Protein AF-A0A833TGK5-F1 (afdb_monomer_lite)

pLDDT: mean 77.41, std 24.44, range [21.41, 97.75]

Sequence (386 aa):
MFSSRAFDGFLNVEPACSSEAHRVESENLKINSGQSTKKKKKKNKKRKNRNKGNNAGDEATETATTEKDDVAEVTKMLQQLLVSADAQVEANNYRVSILENSLRQKTSAAFSRLRDPDIPIFSKVDDVQLVCKVIGKLQGLVDEYSDARNLRMRHAIFSESLHVIHLMQRFERTNHIAITAPALAKVRETCATTLVLTKFMVSTALMGVSVGKPSQVREILDLLEKRLLAMRFHKAKALNYRALVQIYSLTRHNLGMGHASSSDTLRIFEWYLTDALTDYEALKKLDVLDGQPFYLELTIPACQDTSDFERSIEPLIGVACFGDGVKRVVYGGTKEAVASTRVLVVKLAEVAGVKLSESDSRYCVPTIRIGKFTFSTDGIIQDTAA

Foldseek 3Di:
DDDPPPPPDPPDDDDDDDDDDDDDDDDDDDDDDDDDDDDDDDDDDDDDDDDDDDDDDDDDDDDPDPLCPLLVVLVVLLVLLLVLLPPPDPVSVVVNVVSLVVNLVSLLVLLVLLLDLVRQLVNNLSSLVSLLSLLVVLLVQLVVCLPPPRLSSLVSSLVSLLSSLVSLLVLQPRPDPSNPDPSNVSSNVSSALAPSVLVSLLSSLSSCVVNPNPVSSVVSLLSLLVRLVVCLVVCVPHLCSLVSLCSSQVSCVVVVNHSHVDPVSCQQNVLSNDCLDPDPLLSSLVSVLFQFQWKWKWKFAFDDDCPQLCVVCVPPRSWHWDDDRIIITMHGHPLVVQVVVVVVSVVSCVVVVTDIDPVPIDGGHQWDDRRQWIHHNNTIGGNPPD

Radius of gyration: 28.37 Å; chains: 1; bounding box: 56×63×98 Å

Organism: Phytophthora infestans (NCBI:txid4787)

Structure (mmCIF, N/CA/C/O backbone):
data_AF-A0A833TGK5-F1
#
_entry.id   AF-A0A833TGK5-F1
#
loop_
_atom_site.group_PDB
_atom_site.id
_atom_site.type_symbol
_atom_site.label_atom_id
_atom_site.label_alt_id
_atom_site.label_comp_id
_atom_site.label_asym_id
_atom_site.label_entity_id
_atom_site.label_seq_id
_atom_site.pdbx_PDB_ins_code
_atom_site.Cartn_x
_atom_site.Cartn_y
_atom_site.Cartn_z
_atom_site.occupancy
_atom_site.B_iso_or_equiv
_atom_site.auth_seq_id
_atom_site.auth_comp_id
_atom_site.auth_asym_id
_atom_site.auth_atom_id
_atom_site.pdbx_PDB_model_num
ATOM 1 N N . MET A 1 1 ? 34.056 12.114 2.898 1.00 29.53 1 MET A N 1
ATOM 2 C CA . MET A 1 1 ? 33.667 10.885 3.614 1.00 29.53 1 MET A CA 1
ATOM 3 C C . MET A 1 1 ? 32.287 11.126 4.202 1.00 29.53 1 MET A C 1
ATOM 5 O O . MET A 1 1 ? 32.190 11.819 5.199 1.00 29.53 1 MET A O 1
ATOM 9 N N . PHE A 1 2 ? 31.235 10.642 3.543 1.00 25.25 2 PHE A N 1
ATOM 10 C CA . PHE A 1 2 ? 29.889 10.539 4.112 1.00 25.25 2 PHE A CA 1
ATOM 11 C C . PHE A 1 2 ? 29.510 9.060 4.018 1.00 25.25 2 PHE A C 1
ATOM 13 O O . PHE A 1 2 ? 29.738 8.432 2.988 1.00 25.25 2 PHE A O 1
ATOM 20 N N . SER A 1 3 ? 29.106 8.503 5.155 1.00 24.89 3 SER A N 1
ATOM 21 C CA . SER A 1 3 ? 29.034 7.071 5.443 1.00 24.89 3 SER A CA 1
ATOM 22 C C . SER A 1 3 ? 27.650 6.513 5.106 1.00 24.89 3 SER A C 1
ATOM 24 O O . SER A 1 3 ? 26.649 7.031 5.600 1.00 24.89 3 SER A O 1
ATOM 26 N N . SER A 1 4 ? 27.603 5.442 4.308 1.00 29.20 4 SER A N 1
ATOM 27 C CA . SER A 1 4 ? 26.416 4.642 3.956 1.00 29.20 4 SER A CA 1
ATOM 28 C C . SER A 1 4 ? 25.878 3.819 5.138 1.00 29.20 4 SER A C 1
ATOM 30 O O . SER A 1 4 ? 25.812 2.595 5.078 1.00 29.20 4 SER A O 1
ATOM 32 N N . ARG A 1 5 ? 25.490 4.473 6.237 1.00 27.06 5 ARG A N 1
ATOM 33 C CA . ARG A 1 5 ? 24.902 3.811 7.422 1.00 27.06 5 ARG A CA 1
ATOM 34 C C . ARG A 1 5 ? 23.473 4.247 7.762 1.00 27.06 5 ARG A C 1
ATOM 36 O O . ARG A 1 5 ? 23.012 3.993 8.866 1.00 27.06 5 ARG A O 1
ATOM 43 N N . ALA A 1 6 ? 22.750 4.874 6.836 1.00 31.81 6 ALA A N 1
ATOM 44 C CA . ALA A 1 6 ? 21.429 5.433 7.139 1.00 31.81 6 ALA A CA 1
ATOM 45 C C . ALA A 1 6 ? 20.230 4.482 6.932 1.00 31.81 6 ALA A C 1
ATOM 47 O O . ALA A 1 6 ? 19.116 4.888 7.238 1.00 31.81 6 ALA A O 1
ATOM 48 N N . PHE A 1 7 ? 20.408 3.246 6.447 1.00 36.16 7 PHE A N 1
ATOM 49 C CA . PHE A 1 7 ? 19.259 2.380 6.116 1.00 36.16 7 PHE A CA 1
ATOM 50 C C . PHE A 1 7 ? 18.946 1.238 7.101 1.00 36.16 7 PHE A C 1
ATOM 52 O O . PHE A 1 7 ? 17.863 0.672 6.999 1.00 36.16 7 PHE A O 1
ATOM 59 N N . ASP A 1 8 ? 19.797 0.978 8.102 1.00 28.17 8 ASP A N 1
ATOM 60 C CA . ASP A 1 8 ? 19.602 -0.127 9.069 1.00 28.17 8 ASP A CA 1
ATOM 61 C C . ASP A 1 8 ? 19.305 0.327 10.519 1.00 28.17 8 ASP A C 1
ATOM 63 O O . ASP A 1 8 ? 19.324 -0.486 11.437 1.00 28.17 8 ASP A O 1
ATOM 67 N N . GLY A 1 9 ? 19.025 1.616 10.765 1.00 30.77 9 GLY A N 1
ATOM 68 C CA . GLY A 1 9 ? 19.054 2.182 12.127 1.00 30.77 9 GLY A CA 1
ATOM 69 C C . GLY A 1 9 ? 17.893 3.075 12.576 1.00 30.77 9 GLY A C 1
ATOM 70 O O . GLY A 1 9 ? 18.127 3.913 13.436 1.00 30.77 9 GLY A O 1
ATOM 71 N N . PHE A 1 10 ? 16.672 2.957 12.040 1.00 33.84 10 PHE A N 1
ATOM 72 C CA . PHE A 1 10 ? 15.589 3.913 12.357 1.00 33.84 10 PHE A CA 1
ATOM 73 C C . PHE A 1 10 ? 14.292 3.270 12.868 1.00 33.84 10 PHE A C 1
ATOM 75 O O . PHE A 1 10 ? 13.212 3.519 12.343 1.00 33.84 10 PHE A O 1
ATOM 82 N N . LEU A 1 11 ? 14.405 2.462 13.927 1.00 28.95 11 LEU A N 1
ATOM 83 C CA . LEU A 1 11 ? 13.269 2.031 14.758 1.00 28.95 11 LEU A CA 1
ATOM 84 C C . LEU A 1 11 ? 13.255 2.670 16.161 1.00 28.95 11 LEU A C 1
ATOM 86 O O . LEU A 1 11 ? 12.509 2.213 17.010 1.00 28.95 11 LEU A O 1
ATOM 90 N N . ASN A 1 12 ? 14.037 3.725 16.418 1.00 30.27 12 ASN A N 1
ATOM 91 C CA . ASN A 1 12 ? 14.021 4.431 17.706 1.00 30.27 12 ASN A CA 1
ATOM 92 C C . ASN A 1 12 ? 14.280 5.931 17.520 1.00 30.27 12 ASN A C 1
ATOM 94 O O . ASN A 1 12 ? 15.432 6.313 17.327 1.00 30.27 12 ASN A O 1
ATOM 98 N N . VAL A 1 13 ? 13.241 6.768 17.626 1.00 29.44 13 VAL A N 1
ATOM 99 C CA . VAL A 1 13 ? 13.373 8.188 18.004 1.00 29.44 13 VAL A CA 1
ATOM 100 C C . VAL A 1 13 ? 12.140 8.609 18.819 1.00 29.44 13 VAL A C 1
ATOM 102 O O . VAL A 1 13 ? 11.025 8.619 18.307 1.00 29.44 13 VAL A O 1
ATOM 105 N N . GLU A 1 14 ? 12.374 8.943 20.090 1.00 25.50 14 GLU A N 1
ATOM 106 C CA . GLU A 1 14 ? 11.453 9.613 21.023 1.00 25.50 14 GLU A CA 1
ATOM 107 C C . GLU A 1 14 ? 11.172 11.086 20.631 1.00 25.50 14 GLU A C 1
ATOM 109 O O . GLU A 1 14 ? 11.950 11.685 19.883 1.00 25.50 14 GLU A O 1
ATOM 114 N N . PRO A 1 15 ? 10.073 11.699 21.120 1.00 26.62 15 PRO A N 1
ATOM 115 C CA . PRO A 1 15 ? 9.475 12.885 20.512 1.00 26.62 15 PRO A CA 1
ATOM 116 C C . PRO A 1 15 ? 10.035 14.208 21.055 1.00 26.62 15 PRO A C 1
ATOM 118 O O . PRO A 1 15 ? 10.336 14.341 22.240 1.00 26.62 15 PRO A O 1
ATOM 121 N N . ALA A 1 16 ? 10.071 15.234 20.198 1.00 24.27 16 ALA A N 1
ATOM 122 C CA . ALA A 1 16 ? 10.275 16.624 20.603 1.00 24.27 16 ALA A CA 1
ATOM 123 C C . ALA A 1 16 ? 9.063 17.498 20.228 1.00 24.27 16 ALA A C 1
ATOM 125 O O . ALA A 1 16 ? 8.466 17.356 19.163 1.00 24.27 16 ALA A O 1
ATOM 126 N N . CYS A 1 17 ? 8.724 18.373 21.175 1.00 21.41 17 CYS A N 1
ATOM 127 C CA . CYS A 1 17 ? 7.535 19.212 21.320 1.00 21.41 17 CYS A CA 1
ATOM 128 C C . CYS A 1 17 ? 7.221 20.234 20.207 1.00 21.41 17 CYS A C 1
ATOM 130 O O . CYS A 1 17 ? 8.071 20.669 19.438 1.00 21.41 17 CYS A O 1
ATOM 132 N N . SER A 1 18 ? 5.954 20.656 20.259 1.00 24.05 18 SER A N 1
ATOM 133 C CA . SER A 1 18 ? 5.178 21.623 19.469 1.00 24.05 18 SER A CA 1
ATOM 134 C C . SER A 1 18 ? 5.774 23.013 19.189 1.00 24.05 18 SER A C 1
ATOM 136 O O . SER A 1 18 ? 6.482 23.566 20.027 1.00 24.05 18 SER A O 1
ATOM 138 N N . SER A 1 19 ? 5.268 23.682 18.142 1.00 25.94 19 SER A N 1
ATOM 139 C CA . SER A 1 19 ? 4.478 24.930 18.291 1.00 25.94 19 SER A CA 1
ATOM 140 C C . SER A 1 19 ? 3.806 25.386 16.977 1.00 25.94 19 SER A C 1
ATOM 142 O O . SER A 1 19 ? 4.291 25.123 15.880 1.00 25.94 19 SER A O 1
ATOM 144 N N . GLU A 1 20 ? 2.637 26.007 17.174 1.00 24.89 20 GLU A N 1
ATOM 145 C CA . GLU A 1 20 ? 1.736 26.819 16.326 1.00 24.89 20 GLU A CA 1
ATOM 146 C C . GLU A 1 20 ? 2.438 27.743 15.303 1.00 24.89 20 GLU A C 1
ATOM 148 O O . GLU A 1 20 ? 3.622 28.014 15.427 1.00 24.89 20 GLU A O 1
ATOM 153 N N . ALA A 1 21 ? 1.840 28.418 14.319 1.00 23.98 21 ALA A N 1
ATOM 154 C CA . ALA A 1 21 ? 0.562 28.526 13.608 1.00 23.98 21 ALA A CA 1
ATOM 155 C C . ALA A 1 21 ? 0.832 29.616 12.534 1.00 23.98 21 ALA A C 1
ATOM 157 O O . ALA A 1 21 ? 1.696 30.459 12.747 1.00 23.98 21 ALA A O 1
ATOM 158 N N . HIS A 1 22 ? 0.119 29.647 11.401 1.00 26.02 22 HIS A N 1
ATOM 159 C CA . HIS A 1 22 ? -0.561 30.860 10.907 1.00 26.02 22 HIS A CA 1
ATOM 160 C C . HIS A 1 22 ? -1.216 30.658 9.528 1.00 26.02 22 HIS A C 1
ATOM 162 O O . HIS A 1 22 ? -0.669 30.114 8.575 1.00 26.02 22 HIS A O 1
ATOM 168 N N . ARG A 1 23 ? -2.446 31.157 9.518 1.00 23.78 23 ARG A N 1
ATOM 169 C CA . ARG A 1 23 ? -3.518 31.278 8.530 1.00 23.78 23 ARG A CA 1
ATOM 170 C C . ARG A 1 23 ? -3.266 32.422 7.539 1.00 23.78 23 ARG A C 1
ATOM 172 O O . ARG A 1 23 ? -2.889 33.480 8.019 1.00 23.78 23 ARG A O 1
ATOM 179 N N . VAL A 1 24 ? -3.621 32.262 6.252 1.00 28.16 24 VAL A N 1
ATOM 180 C CA . VAL A 1 24 ? -4.290 33.286 5.402 1.00 28.16 24 VAL A CA 1
ATOM 181 C C . VAL A 1 24 ? -5.077 32.592 4.269 1.00 28.16 24 VAL A C 1
ATOM 183 O O . VAL A 1 24 ? -4.506 31.874 3.453 1.00 28.16 24 VAL A O 1
ATOM 186 N N . GLU A 1 25 ? -6.391 32.834 4.238 1.00 22.81 25 GLU A N 1
ATOM 187 C CA . GLU A 1 25 ? -7.322 32.597 3.122 1.00 22.81 25 GLU A CA 1
ATOM 188 C C . GLU A 1 25 ? -7.139 33.640 2.015 1.00 22.81 25 GLU A C 1
ATOM 190 O O . GLU A 1 25 ? -6.842 34.794 2.316 1.00 22.81 25 GLU A O 1
ATOM 195 N N . SER A 1 26 ? -7.459 33.290 0.765 1.00 26.81 26 SER A N 1
ATOM 196 C CA . SER A 1 26 ? -8.194 34.181 -0.151 1.00 26.81 26 SER A CA 1
ATOM 197 C C . SER A 1 26 ? -8.764 33.395 -1.334 1.00 26.81 26 SER A C 1
ATOM 199 O O . SER A 1 26 ? -8.034 32.827 -2.145 1.00 26.81 26 SER A O 1
ATOM 201 N N . GLU A 1 27 ? -10.090 33.397 -1.414 1.00 22.59 27 GLU A N 1
ATOM 202 C CA . GLU A 1 27 ? -10.918 32.957 -2.533 1.00 22.59 27 GLU A CA 1
ATOM 203 C C . GLU A 1 27 ? -10.716 33.841 -3.781 1.00 22.59 27 GLU A C 1
ATOM 205 O O . GLU A 1 27 ? -10.461 35.042 -3.671 1.00 22.59 27 GLU A O 1
ATOM 210 N N . ASN A 1 28 ? -10.951 33.288 -4.978 1.00 25.58 28 ASN A N 1
ATOM 211 C CA . ASN A 1 28 ? -12.092 33.728 -5.792 1.00 25.58 28 ASN A CA 1
ATOM 212 C C . ASN A 1 28 ? -12.310 32.878 -7.054 1.00 25.58 28 ASN A C 1
ATOM 214 O O . ASN A 1 28 ? -11.409 32.618 -7.851 1.00 25.58 28 ASN A O 1
ATOM 218 N N . LEU A 1 29 ? -13.578 32.512 -7.227 1.00 24.64 29 LEU A N 1
ATOM 219 C CA . LEU A 1 29 ? -14.204 31.909 -8.398 1.00 24.64 29 LEU A CA 1
ATOM 220 C C . LEU A 1 29 ? -14.188 32.848 -9.614 1.00 24.64 29 LEU A C 1
ATOM 222 O O . LEU A 1 29 ? -14.371 34.056 -9.472 1.00 24.64 29 LEU A O 1
ATOM 226 N N . LYS A 1 30 ? -14.169 32.267 -10.821 1.00 25.06 30 LYS A N 1
ATOM 227 C CA . LYS A 1 30 ? -15.053 32.709 -11.915 1.00 25.06 30 LYS A CA 1
ATOM 228 C C . LYS A 1 30 ? -15.246 31.622 -12.973 1.00 25.06 30 LYS A C 1
ATOM 230 O O . LYS A 1 30 ? -14.324 31.199 -13.661 1.00 25.06 30 LYS A O 1
ATOM 235 N N . ILE A 1 31 ? -16.503 31.206 -13.075 1.00 24.84 31 ILE A N 1
ATOM 236 C CA . ILE A 1 31 ? -17.108 30.401 -14.133 1.00 24.84 31 ILE A CA 1
ATOM 237 C C . ILE A 1 31 ? -17.317 31.301 -15.358 1.00 24.84 31 ILE A C 1
ATOM 239 O O . ILE A 1 31 ? -17.765 32.435 -15.201 1.00 24.84 31 ILE A O 1
ATOM 243 N N . ASN A 1 32 ? -17.084 30.786 -16.570 1.00 24.67 32 ASN A N 1
ATOM 244 C CA . ASN A 1 32 ? -17.990 31.084 -17.679 1.00 24.67 32 ASN A CA 1
ATOM 245 C C . ASN A 1 32 ? -17.974 30.014 -18.779 1.00 24.67 32 ASN A C 1
ATOM 247 O O . ASN A 1 32 ? -16.938 29.621 -19.310 1.00 24.67 32 ASN A O 1
ATOM 251 N N . SER A 1 33 ? -19.187 29.573 -19.093 1.00 23.47 33 SER A N 1
ATOM 252 C CA . SER A 1 33 ? -19.625 28.726 -20.197 1.00 23.47 33 SER A CA 1
ATOM 253 C C . SER A 1 33 ? -19.662 29.484 -21.529 1.00 23.47 33 SER A C 1
ATOM 255 O O . SER A 1 33 ? -19.992 30.667 -21.546 1.00 23.47 33 SER A O 1
ATOM 257 N N . GLY A 1 34 ? -19.458 28.795 -22.658 1.00 24.81 34 GLY A N 1
ATOM 258 C CA . GLY A 1 34 ? -19.684 29.375 -23.989 1.00 24.81 34 GLY A CA 1
ATOM 259 C C . GLY A 1 34 ? -19.616 28.362 -25.134 1.00 24.81 34 GLY A C 1
ATOM 260 O O . GLY A 1 34 ? -18.633 27.654 -25.289 1.00 24.81 34 GLY A O 1
ATOM 261 N N . GLN A 1 35 ? -20.691 28.287 -25.915 1.00 25.50 35 GLN A N 1
ATOM 262 C CA . GLN A 1 35 ? -21.053 27.269 -26.906 1.00 25.50 35 GLN A CA 1
ATOM 263 C C . GLN A 1 35 ? -20.260 27.248 -28.235 1.00 25.50 35 GLN A C 1
ATOM 265 O O . GLN A 1 35 ? -19.961 28.278 -28.821 1.00 25.50 35 GLN A O 1
ATOM 270 N N . SER A 1 36 ? -20.166 26.030 -28.792 1.00 23.59 36 SER A N 1
ATOM 271 C CA . SER A 1 36 ? -20.433 25.612 -30.191 1.00 23.59 36 SER A CA 1
ATOM 272 C C . SER A 1 36 ? -19.672 26.226 -31.386 1.00 23.59 36 SER A C 1
ATOM 274 O O . SER A 1 36 ? -19.694 27.425 -31.621 1.00 23.59 36 SER A O 1
ATOM 276 N N . THR A 1 37 ? -19.192 25.369 -32.302 1.00 26.81 37 THR A N 1
ATOM 277 C CA . THR A 1 37 ? -19.801 25.163 -33.643 1.00 26.81 37 THR A CA 1
ATOM 278 C C . THR A 1 37 ? -19.052 24.113 -34.484 1.00 26.81 37 THR A C 1
ATOM 280 O O . THR A 1 37 ? -17.837 23.961 -34.441 1.00 26.81 37 THR A O 1
ATOM 283 N N . LYS A 1 38 ? -19.833 23.361 -35.270 1.00 28.09 38 LYS A N 1
ATOM 284 C CA . LYS A 1 38 ? -19.429 22.354 -36.268 1.00 28.09 38 LYS A CA 1
ATOM 285 C C . LYS A 1 38 ? -18.775 23.000 -37.503 1.00 28.09 38 LYS A C 1
ATOM 287 O O . LYS A 1 38 ? -19.285 24.013 -37.969 1.00 28.09 38 LYS A O 1
ATOM 292 N N . LYS A 1 39 ? -17.875 22.276 -38.192 1.00 27.12 39 LYS A N 1
ATOM 293 C CA . LYS A 1 39 ? -17.960 22.072 -39.662 1.00 27.12 39 LYS A CA 1
ATOM 294 C C . LYS A 1 39 ? -17.059 20.936 -40.178 1.00 27.12 39 LYS A C 1
ATOM 296 O O . LYS A 1 39 ? -15.857 20.904 -39.960 1.00 27.12 39 LYS A O 1
ATOM 301 N N . LYS A 1 40 ? -17.695 20.015 -40.914 1.00 27.92 40 LYS A N 1
ATOM 302 C CA . LYS A 1 40 ? -17.114 18.944 -41.744 1.00 27.92 40 LYS A CA 1
ATOM 303 C C . LYS A 1 40 ? -16.340 19.521 -42.939 1.00 27.92 40 LYS A C 1
ATOM 305 O O . LYS A 1 40 ? -16.832 20.456 -43.566 1.00 27.92 40 LYS A O 1
ATOM 310 N N . LYS A 1 41 ? -15.306 18.811 -43.413 1.00 27.75 41 LYS A N 1
ATOM 311 C CA . LYS A 1 41 ? -15.105 18.585 -44.859 1.00 27.75 41 LYS A CA 1
ATOM 312 C C . LYS A 1 41 ? -14.316 17.298 -45.133 1.00 27.75 41 LYS A C 1
ATOM 314 O O . LYS A 1 41 ? -13.222 17.090 -44.633 1.00 27.75 41 LYS A O 1
ATOM 319 N N . LYS A 1 42 ? -14.938 16.441 -45.943 1.00 29.11 42 LYS A N 1
ATOM 320 C CA . LYS A 1 42 ? -14.462 15.165 -46.494 1.00 29.11 42 LYS A CA 1
ATOM 321 C C . LYS A 1 42 ? -13.874 15.457 -47.883 1.00 29.11 42 LYS A C 1
ATOM 323 O O . LYS A 1 42 ? -14.510 16.194 -48.636 1.00 29.11 42 LYS A O 1
ATOM 328 N N . LYS A 1 43 ? -12.751 14.844 -48.272 1.00 28.39 43 LYS A N 1
ATOM 329 C CA . LYS A 1 43 ? -12.391 14.650 -49.691 1.00 28.39 43 LYS A CA 1
ATOM 330 C C . LYS A 1 43 ? -11.615 13.341 -49.872 1.00 28.39 43 LYS A C 1
ATOM 332 O O . LYS A 1 43 ? -10.481 13.213 -49.439 1.00 28.39 43 LYS A O 1
ATOM 337 N N . ASN A 1 44 ? -12.275 12.390 -50.530 1.00 25.69 44 ASN A N 1
ATOM 338 C CA . ASN A 1 44 ? -11.689 11.198 -51.142 1.00 25.69 44 ASN A CA 1
ATOM 339 C C . ASN A 1 44 ? -11.021 11.577 -52.474 1.00 25.69 44 ASN A C 1
ATOM 341 O O . ASN A 1 44 ? -11.618 12.332 -53.246 1.00 25.69 44 ASN A O 1
ATOM 345 N N . LYS A 1 45 ? -9.900 10.931 -52.828 1.00 30.11 45 LYS A N 1
ATOM 346 C CA . LYS A 1 45 ? -9.600 10.611 -54.235 1.00 30.11 45 LYS A CA 1
ATOM 347 C C . LYS A 1 45 ? -8.860 9.266 -54.377 1.00 30.11 45 LYS A C 1
ATOM 349 O O . LYS A 1 45 ? -7.958 8.942 -53.622 1.00 30.11 45 LYS A O 1
ATOM 354 N N . LYS A 1 46 ? -9.381 8.503 -55.341 1.00 28.48 46 LYS A N 1
ATOM 355 C CA . LYS A 1 46 ? -9.195 7.112 -55.807 1.00 28.48 46 LYS A CA 1
ATOM 356 C C . LYS A 1 46 ? -7.773 6.639 -56.199 1.00 28.48 46 LYS A C 1
ATOM 358 O O . LYS A 1 46 ? -7.081 7.391 -56.865 1.00 28.48 46 LYS A O 1
ATOM 363 N N . ARG A 1 47 ? -7.548 5.319 -55.968 1.00 28.61 47 ARG A N 1
ATOM 364 C CA . ARG A 1 47 ? -7.094 4.184 -56.853 1.00 28.61 47 ARG A CA 1
ATOM 365 C C . ARG A 1 47 ? -5.884 4.410 -57.785 1.00 28.61 47 ARG A C 1
ATOM 367 O O . ARG A 1 47 ? -5.870 5.394 -58.502 1.00 28.61 47 ARG A O 1
ATOM 374 N N . LYS A 1 48 ? -4.913 3.495 -57.947 1.00 27.45 48 LYS A N 1
ATOM 375 C CA . LYS A 1 48 ? -4.866 2.080 -58.449 1.00 27.45 48 LYS A CA 1
ATOM 376 C C . LYS A 1 48 ? -3.372 1.648 -58.258 1.00 27.45 48 LYS A C 1
ATOM 378 O O . LYS A 1 48 ? -2.541 2.537 -58.213 1.00 27.45 48 LYS A O 1
ATOM 383 N N . ASN A 1 49 ? -2.902 0.400 -58.175 1.00 27.58 49 ASN A N 1
ATOM 384 C CA . ASN A 1 49 ? -3.199 -0.775 -58.991 1.00 27.58 49 ASN A CA 1
ATOM 385 C C . ASN A 1 49 ? -2.590 -2.062 -58.374 1.00 27.58 49 ASN A C 1
ATOM 387 O O . ASN A 1 49 ? -1.719 -2.003 -57.516 1.00 27.58 49 ASN A O 1
ATOM 391 N N . ARG A 1 50 ? -3.079 -3.205 -58.866 1.00 27.48 50 ARG A N 1
ATOM 392 C CA . ARG A 1 50 ? -2.744 -4.607 -58.546 1.00 27.48 50 ARG A CA 1
ATOM 393 C C . ARG A 1 50 ? -1.268 -4.988 -58.742 1.00 27.48 50 ARG A C 1
ATOM 395 O O . ARG A 1 50 ? -0.694 -4.591 -59.748 1.00 27.48 50 ARG A O 1
ATOM 402 N N . ASN A 1 51 ? -0.790 -5.960 -57.957 1.00 27.97 51 ASN A N 1
ATOM 403 C CA . ASN A 1 51 ? -0.289 -7.195 -58.568 1.00 27.97 51 ASN A CA 1
ATOM 404 C C . ASN A 1 51 ? -0.499 -8.439 -57.684 1.00 27.97 51 ASN A C 1
ATOM 406 O O . ASN A 1 51 ? -0.501 -8.357 -56.461 1.00 27.97 51 ASN A O 1
ATOM 410 N N . LYS A 1 52 ? -0.775 -9.557 -58.358 1.00 29.11 52 LYS A N 1
ATOM 411 C CA . LYS A 1 52 ? -1.242 -10.860 -57.867 1.00 29.11 52 LYS A CA 1
ATOM 412 C C . LYS A 1 52 ? -0.141 -11.885 -58.158 1.00 29.11 52 LYS A C 1
ATOM 414 O O . LYS A 1 52 ? 0.377 -11.875 -59.269 1.00 29.11 52 LYS A O 1
ATOM 419 N N . GLY A 1 53 ? 0.154 -12.782 -57.223 1.00 24.00 53 GLY A N 1
ATOM 420 C CA . GLY A 1 53 ? 1.018 -13.942 -57.452 1.00 24.00 53 GLY A CA 1
ATOM 421 C C . GLY A 1 53 ? 0.800 -14.988 -56.363 1.00 24.00 53 GLY A C 1
ATOM 422 O O . GLY A 1 53 ? 1.215 -14.782 -55.231 1.00 24.00 53 GLY A O 1
ATOM 423 N N . ASN A 1 54 ? 0.089 -16.062 -56.710 1.00 26.89 54 ASN A N 1
ATOM 424 C CA . ASN A 1 54 ? -0.021 -17.286 -55.917 1.00 26.89 54 ASN A CA 1
ATOM 425 C C . ASN A 1 54 ? 1.285 -18.084 -56.034 1.00 26.89 54 ASN A C 1
ATOM 427 O O . ASN A 1 54 ? 1.852 -18.124 -57.122 1.00 26.89 54 ASN A O 1
ATOM 431 N N . ASN A 1 55 ? 1.662 -18.805 -54.978 1.00 25.47 55 ASN A N 1
ATOM 432 C CA . ASN A 1 55 ? 1.941 -20.239 -55.066 1.00 25.47 55 ASN A CA 1
ATOM 433 C C . ASN A 1 55 ? 1.852 -20.876 -53.674 1.00 25.47 55 ASN A C 1
ATOM 435 O O . ASN A 1 55 ? 2.322 -20.316 -52.688 1.00 25.47 55 ASN A O 1
ATOM 439 N N . ALA A 1 56 ? 1.185 -22.025 -53.633 1.00 28.52 56 ALA A N 1
ATOM 440 C CA . ALA A 1 56 ? 1.170 -22.973 -52.531 1.00 28.52 56 ALA A CA 1
ATOM 441 C C . ALA A 1 56 ? 2.285 -24.009 -52.751 1.00 28.52 56 ALA A C 1
ATOM 443 O O . ALA A 1 56 ? 2.622 -24.275 -53.905 1.00 28.52 56 ALA A O 1
ATOM 444 N N . GLY A 1 57 ? 2.781 -24.624 -51.673 1.00 21.78 57 GLY A N 1
ATOM 445 C CA . GLY A 1 57 ? 3.540 -25.877 -51.750 1.00 21.78 57 GLY A CA 1
ATOM 446 C C . GLY A 1 57 ? 4.755 -25.965 -50.827 1.00 21.78 57 GLY A C 1
ATOM 447 O O . GLY A 1 57 ? 5.851 -25.643 -51.255 1.00 21.78 57 GLY A O 1
ATOM 448 N N . ASP A 1 58 ? 4.485 -26.453 -49.616 1.00 24.12 58 ASP A N 1
ATOM 449 C CA . ASP A 1 58 ? 5.213 -27.499 -48.880 1.00 24.12 58 ASP A CA 1
ATOM 450 C C . ASP A 1 58 ? 6.623 -27.323 -48.273 1.00 24.12 58 ASP A C 1
ATOM 452 O O . ASP A 1 58 ? 7.489 -26.611 -48.764 1.00 24.12 58 ASP A O 1
ATOM 456 N N . GLU A 1 59 ? 6.778 -28.103 -47.195 1.00 25.50 59 GLU A N 1
ATOM 457 C CA . GLU A 1 59 ? 7.978 -28.532 -46.461 1.00 25.50 59 GLU A CA 1
ATOM 458 C C . GLU A 1 59 ? 8.595 -27.621 -45.379 1.00 25.50 59 GLU A C 1
ATOM 460 O O . GLU A 1 59 ? 9.432 -26.749 -45.593 1.00 25.50 59 GLU A O 1
ATOM 465 N N . ALA A 1 60 ? 8.153 -27.929 -44.152 1.00 32.22 60 ALA A N 1
ATOM 466 C CA . ALA A 1 60 ? 8.927 -28.125 -42.926 1.00 32.22 60 ALA A CA 1
ATOM 467 C C . ALA A 1 60 ? 10.332 -27.505 -42.834 1.00 32.22 60 ALA A C 1
ATOM 469 O O . ALA A 1 60 ? 11.290 -27.984 -43.437 1.00 32.22 60 ALA A O 1
ATOM 470 N N . THR A 1 61 ? 10.511 -26.600 -41.870 1.00 25.14 61 THR A N 1
ATOM 471 C CA . THR A 1 61 ? 11.685 -26.677 -40.990 1.00 25.14 61 THR A CA 1
ATOM 472 C C . THR A 1 61 ? 11.390 -26.035 -39.639 1.00 25.14 61 THR A C 1
ATOM 474 O O . THR A 1 61 ? 10.833 -24.942 -39.541 1.00 25.14 61 THR A O 1
ATOM 477 N N . GLU A 1 62 ? 11.745 -26.775 -38.597 1.00 37.28 62 GLU A N 1
ATOM 478 C CA . GLU A 1 62 ? 11.795 -26.371 -37.199 1.00 37.28 62 GLU A CA 1
ATOM 479 C C . GLU A 1 62 ? 12.426 -24.984 -37.017 1.00 37.28 62 GLU A C 1
ATOM 481 O O . GLU A 1 62 ? 13.490 -24.701 -37.556 1.00 37.28 62 GLU A O 1
ATOM 486 N N . THR A 1 63 ? 11.822 -24.145 -36.176 1.00 27.36 63 THR A N 1
ATOM 487 C CA . THR A 1 63 ? 12.555 -23.123 -35.412 1.00 27.36 63 THR A CA 1
ATOM 488 C C . THR A 1 63 ? 11.915 -22.979 -34.037 1.00 27.36 63 THR A C 1
ATOM 490 O O . THR A 1 63 ? 11.271 -21.992 -33.695 1.00 27.36 63 THR A O 1
ATOM 493 N N . ALA A 1 64 ? 12.107 -24.011 -33.220 1.00 40.53 64 ALA A N 1
ATOM 494 C CA . ALA A 1 64 ? 12.162 -23.836 -31.781 1.00 40.53 64 ALA A CA 1
ATOM 495 C C . ALA A 1 64 ? 13.575 -23.336 -31.450 1.00 40.53 64 ALA A C 1
ATOM 497 O O . ALA A 1 64 ? 14.486 -24.149 -31.436 1.00 40.53 64 ALA A O 1
ATOM 498 N N . THR A 1 65 ? 13.754 -22.017 -31.279 1.00 37.34 65 THR A N 1
ATOM 499 C CA . THR A 1 65 ? 14.801 -21.363 -30.453 1.00 37.34 65 THR A CA 1
ATOM 500 C C . THR A 1 65 ? 14.790 -19.837 -30.661 1.00 37.34 65 THR A C 1
ATOM 502 O O . THR A 1 65 ? 15.662 -19.282 -31.321 1.00 37.34 65 THR A O 1
ATOM 505 N N . THR A 1 66 ? 13.826 -19.129 -30.075 1.00 45.50 66 THR A N 1
ATOM 506 C CA . THR A 1 66 ? 13.913 -17.666 -29.815 1.00 45.50 66 THR A CA 1
ATOM 507 C C . THR A 1 66 ? 13.845 -17.342 -28.314 1.00 45.50 66 THR A C 1
ATOM 509 O O . THR A 1 66 ? 14.127 -16.226 -27.886 1.00 45.50 66 THR A O 1
ATOM 512 N N . GLU A 1 67 ? 13.576 -18.357 -27.489 1.00 44.97 67 GLU A N 1
ATOM 513 C CA . GLU A 1 67 ? 13.200 -18.288 -26.067 1.00 44.97 67 GLU A CA 1
ATOM 514 C C . GLU A 1 67 ? 14.267 -17.681 -25.137 1.00 44.97 67 GLU A C 1
ATOM 516 O O . GLU A 1 67 ? 13.950 -17.018 -24.150 1.00 44.97 67 GLU A O 1
ATOM 521 N N . LYS A 1 68 ? 15.557 -17.888 -25.431 1.00 48.22 68 LYS A N 1
ATOM 522 C CA . LYS A 1 68 ? 16.667 -17.307 -24.651 1.00 48.22 68 LYS A CA 1
ATOM 523 C C . LYS A 1 68 ? 17.124 -15.953 -25.176 1.00 48.22 68 LYS A C 1
ATOM 525 O O . LYS A 1 68 ? 17.768 -15.221 -24.423 1.00 48.22 68 LYS A O 1
ATOM 530 N N . ASP A 1 69 ? 16.820 -15.639 -26.431 1.00 65.62 69 ASP A N 1
ATOM 531 C CA . ASP A 1 69 ? 17.505 -14.566 -27.141 1.00 65.62 69 ASP A CA 1
ATOM 532 C C . ASP A 1 69 ? 16.937 -13.205 -26.744 1.00 65.62 69 ASP A C 1
ATOM 534 O O . ASP A 1 69 ? 17.677 -12.382 -26.224 1.00 65.62 69 ASP A O 1
ATOM 538 N N . ASP A 1 70 ? 15.615 -13.007 -26.778 1.00 67.62 70 ASP A N 1
ATOM 539 C CA . ASP A 1 70 ? 15.009 -11.704 -26.453 1.00 67.62 70 ASP A CA 1
ATOM 540 C C . ASP A 1 70 ? 15.262 -11.251 -25.006 1.00 67.62 70 ASP A C 1
ATOM 542 O O . ASP A 1 70 ? 15.537 -10.081 -24.721 1.00 67.62 70 ASP A O 1
ATOM 546 N N . VAL A 1 71 ? 15.201 -12.190 -24.061 1.00 70.56 71 VAL A N 1
ATOM 547 C CA . VAL A 1 71 ? 15.398 -11.917 -22.633 1.00 70.56 71 VAL A CA 1
ATOM 548 C C . VAL A 1 71 ? 16.879 -11.669 -22.312 1.00 70.56 71 VAL A C 1
ATOM 550 O O . VAL A 1 71 ? 17.207 -10.823 -21.465 1.00 70.56 71 VAL A O 1
ATOM 553 N N . ALA A 1 72 ? 17.795 -12.408 -22.946 1.00 77.94 72 ALA A N 1
ATOM 554 C CA . ALA A 1 72 ? 19.231 -12.161 -22.833 1.00 77.94 72 ALA A CA 1
ATOM 555 C C . ALA A 1 72 ? 19.619 -10.854 -23.531 1.00 77.94 72 ALA A C 1
ATOM 557 O O . ALA A 1 72 ? 20.391 -10.076 -22.974 1.00 77.94 72 ALA A O 1
ATOM 558 N N . GLU A 1 73 ? 19.027 -10.573 -24.685 1.00 81.62 73 GLU A N 1
ATOM 559 C CA . GLU A 1 73 ? 19.241 -9.376 -25.483 1.00 81.62 73 GLU A CA 1
ATOM 560 C C . GLU A 1 73 ? 18.804 -8.125 -24.728 1.00 81.62 73 GLU A C 1
ATOM 562 O O . GLU A 1 73 ? 19.596 -7.201 -24.606 1.00 81.62 73 GLU A O 1
ATOM 567 N N . VAL A 1 74 ? 17.616 -8.100 -24.116 1.00 76.62 74 VAL A N 1
ATOM 568 C CA . VAL A 1 74 ? 17.168 -6.951 -23.309 1.00 76.62 74 VAL A CA 1
ATOM 569 C C . VAL A 1 74 ? 18.046 -6.740 -22.069 1.00 76.62 74 VAL A C 1
ATOM 571 O O . VAL A 1 74 ? 18.370 -5.608 -21.708 1.00 76.62 74 VAL A O 1
ATOM 574 N N . THR A 1 75 ? 18.514 -7.826 -21.446 1.00 75.38 75 THR A N 1
ATOM 575 C CA . THR A 1 75 ? 19.486 -7.731 -20.341 1.00 75.38 75 THR A CA 1
ATOM 576 C C . THR A 1 75 ? 20.816 -7.148 -20.831 1.00 75.38 75 THR A C 1
ATOM 578 O O . THR A 1 75 ? 21.406 -6.293 -20.172 1.00 75.38 75 THR A O 1
ATOM 581 N N . LYS A 1 76 ? 21.275 -7.584 -22.006 1.00 83.56 76 LYS A N 1
ATOM 582 C CA . LYS A 1 76 ? 22.490 -7.097 -22.656 1.00 83.56 76 LYS A CA 1
ATOM 583 C C . LYS A 1 76 ? 22.341 -5.640 -23.095 1.00 83.56 76 LYS A C 1
ATOM 585 O O . LYS A 1 76 ? 23.287 -4.885 -22.930 1.00 83.56 76 LYS A O 1
ATOM 590 N N . MET A 1 77 ? 21.167 -5.222 -23.571 1.00 82.44 77 MET A N 1
ATOM 591 C CA . MET A 1 77 ? 20.855 -3.830 -23.909 1.00 82.44 77 MET A CA 1
ATOM 592 C C . MET A 1 77 ? 20.947 -2.933 -22.679 1.00 82.44 77 MET A C 1
ATOM 594 O O . MET A 1 77 ? 21.595 -1.895 -22.750 1.00 82.44 77 MET A O 1
ATOM 598 N N . LEU A 1 78 ? 20.375 -3.352 -21.542 1.00 80.75 78 LEU A N 1
ATOM 599 C CA . LEU A 1 78 ? 20.512 -2.634 -20.270 1.00 80.75 78 LEU A CA 1
ATOM 600 C C . LEU A 1 78 ? 21.987 -2.497 -19.864 1.00 80.75 78 LEU A C 1
ATOM 602 O O . LEU A 1 78 ? 22.439 -1.398 -19.562 1.00 80.75 78 LEU A O 1
ATOM 606 N N . GLN A 1 79 ? 22.768 -3.579 -19.925 1.00 82.62 79 GLN A N 1
ATOM 607 C CA . GLN A 1 79 ? 24.205 -3.533 -19.622 1.00 82.62 79 GLN A CA 1
ATOM 608 C C . GLN A 1 79 ? 24.984 -2.632 -20.590 1.00 82.62 79 GLN A C 1
ATOM 610 O O . GLN A 1 79 ? 25.808 -1.828 -20.163 1.00 82.62 79 GLN A O 1
ATOM 615 N N . GLN A 1 80 ? 24.715 -2.727 -21.892 1.00 81.69 80 GLN A N 1
ATOM 616 C CA . GLN A 1 80 ? 25.354 -1.898 -22.915 1.00 81.69 80 GLN A CA 1
ATOM 617 C C . GLN A 1 80 ? 24.997 -0.421 -22.764 1.00 81.69 80 GLN A C 1
ATOM 619 O O . GLN A 1 80 ? 25.847 0.434 -23.009 1.00 81.69 80 GLN A O 1
ATOM 624 N N . LEU A 1 81 ? 23.769 -0.120 -22.346 1.00 80.50 81 LEU A N 1
ATOM 625 C CA . LEU A 1 81 ? 23.320 1.231 -22.044 1.00 80.50 81 LEU A CA 1
ATOM 626 C C . LEU A 1 81 ? 24.095 1.799 -20.852 1.00 80.50 81 LEU A C 1
ATOM 628 O O . LEU A 1 81 ? 24.576 2.924 -20.948 1.00 80.50 81 LEU A O 1
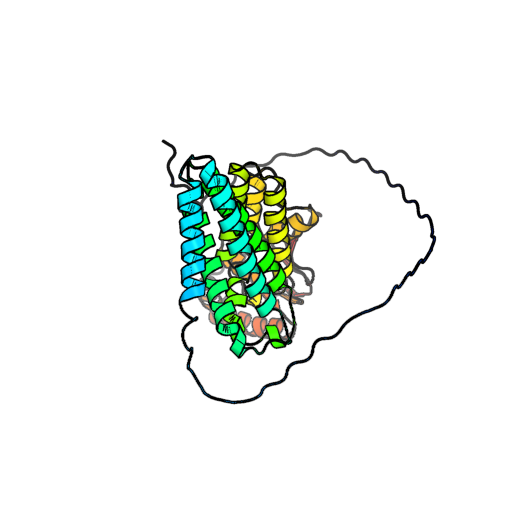ATOM 632 N N . LEU A 1 82 ? 24.319 1.014 -19.793 1.00 80.25 82 LEU A N 1
ATOM 633 C CA . LEU A 1 82 ? 25.142 1.430 -18.649 1.00 80.25 82 LEU A CA 1
ATOM 634 C C . LEU A 1 82 ? 26.603 1.667 -19.051 1.00 80.25 82 LEU A C 1
ATOM 636 O O . LEU A 1 82 ? 27.147 2.728 -18.764 1.00 80.25 82 LEU A O 1
ATOM 640 N N . VAL A 1 83 ? 27.213 0.733 -19.788 1.00 82.56 83 VAL A N 1
ATOM 641 C CA . VAL A 1 83 ? 28.599 0.866 -20.280 1.00 82.56 83 VAL A CA 1
ATOM 642 C C . VAL A 1 83 ? 28.749 2.088 -21.193 1.00 82.56 83 VAL A C 1
ATOM 644 O O . VAL A 1 83 ? 29.721 2.836 -21.096 1.00 82.56 83 VAL A O 1
ATOM 647 N N . SER A 1 84 ? 27.772 2.328 -22.070 1.00 78.00 84 SER A N 1
ATOM 648 C CA . SER A 1 84 ? 27.790 3.477 -22.983 1.00 78.00 84 SER A CA 1
ATOM 649 C C . SER A 1 84 ? 27.537 4.799 -22.256 1.00 78.00 84 SER A C 1
ATOM 651 O O . SER A 1 84 ? 28.114 5.815 -22.636 1.00 78.00 84 SER A O 1
ATOM 653 N N . ALA A 1 85 ? 26.705 4.795 -21.211 1.00 75.06 85 ALA A N 1
ATOM 654 C CA . ALA A 1 85 ? 26.473 5.955 -20.356 1.00 75.06 85 ALA A CA 1
ATOM 655 C C . ALA A 1 85 ? 27.697 6.287 -19.486 1.00 75.06 85 ALA A C 1
ATOM 657 O O . ALA A 1 85 ? 27.908 7.457 -19.156 1.00 75.06 85 ALA A O 1
ATOM 658 N N . ASP A 1 86 ? 28.513 5.284 -19.148 1.00 75.12 86 ASP A N 1
ATOM 659 C CA . ASP A 1 86 ? 29.746 5.470 -18.386 1.00 75.12 86 ASP A CA 1
ATOM 660 C C . ASP A 1 86 ? 30.879 6.078 -19.223 1.00 75.12 86 ASP A C 1
ATOM 662 O O . ASP A 1 86 ? 31.587 6.987 -18.786 1.00 75.12 86 ASP A O 1
ATOM 666 N N . ALA A 1 87 ? 30.988 5.666 -20.485 1.00 71.69 87 ALA A N 1
ATOM 667 C CA . ALA A 1 87 ? 31.989 6.191 -21.400 1.00 71.69 87 ALA A CA 1
ATOM 668 C C . ALA A 1 87 ? 31.641 7.627 -21.862 1.00 71.69 87 ALA A C 1
ATOM 670 O O . ALA A 1 87 ? 30.742 7.842 -22.677 1.00 71.69 87 ALA A O 1
ATOM 671 N N . GLN A 1 88 ? 32.395 8.625 -21.381 1.00 61.62 88 GLN A N 1
ATOM 672 C CA . GLN A 1 88 ? 32.169 10.078 -21.543 1.00 61.62 88 GLN A CA 1
ATOM 673 C C . GLN A 1 88 ? 32.284 10.650 -22.983 1.00 61.62 88 GLN A C 1
ATOM 675 O O . GLN A 1 88 ? 32.438 11.856 -23.162 1.00 61.62 88 GLN A O 1
ATOM 680 N N . VAL A 1 89 ? 32.162 9.834 -24.032 1.00 70.31 89 VAL A N 1
ATOM 681 C CA . VAL A 1 89 ? 32.348 10.237 -25.439 1.00 70.31 89 VAL A CA 1
ATOM 682 C C . VAL A 1 89 ? 31.015 10.631 -26.088 1.00 70.31 89 VAL A C 1
ATOM 684 O O . VAL A 1 89 ? 30.005 9.960 -25.905 1.00 70.31 89 VAL A O 1
ATOM 687 N N . GLU A 1 90 ? 30.990 11.703 -26.882 1.00 61.50 90 GLU A N 1
ATOM 688 C CA . GLU A 1 90 ? 29.776 12.228 -27.536 1.00 61.50 90 GLU A CA 1
ATOM 689 C C . GLU A 1 90 ? 29.129 11.232 -28.521 1.00 61.50 90 GLU A C 1
ATOM 691 O O . GLU A 1 90 ? 27.906 11.105 -28.565 1.00 61.50 90 GLU A O 1
ATOM 696 N N . ALA A 1 91 ? 29.938 10.420 -29.214 1.00 62.47 91 ALA A N 1
ATOM 697 C CA . ALA A 1 91 ? 29.471 9.312 -30.056 1.00 62.47 91 ALA A CA 1
ATOM 698 C C . ALA A 1 91 ? 28.637 8.266 -29.286 1.00 62.47 91 ALA A C 1
ATOM 700 O O . ALA A 1 91 ? 27.804 7.569 -29.875 1.00 62.47 91 ALA A O 1
ATOM 701 N N . ASN A 1 92 ? 28.815 8.172 -27.964 1.00 70.56 92 ASN A N 1
ATOM 702 C CA . ASN A 1 92 ? 28.027 7.271 -27.133 1.00 70.56 92 ASN A CA 1
ATOM 703 C C . ASN A 1 92 ? 26.625 7.811 -26.853 1.00 70.56 92 ASN A C 1
ATOM 705 O O . ASN A 1 92 ? 25.734 7.004 -26.626 1.00 70.56 92 ASN A O 1
ATOM 709 N N . ASN A 1 93 ? 26.371 9.121 -26.960 1.00 69.38 93 ASN A N 1
ATOM 710 C CA . ASN A 1 93 ? 25.027 9.676 -26.751 1.00 69.38 93 ASN A CA 1
ATOM 711 C C . ASN A 1 93 ? 24.031 9.143 -27.797 1.00 69.38 93 ASN A C 1
ATOM 713 O O . ASN A 1 93 ? 22.908 8.771 -27.461 1.00 69.38 93 ASN A O 1
ATOM 717 N N . TYR A 1 94 ? 24.460 9.039 -29.060 1.00 74.56 94 TYR A N 1
ATOM 718 C CA . TYR A 1 94 ? 23.647 8.454 -30.132 1.00 74.56 94 TYR A CA 1
ATOM 719 C C . TYR A 1 94 ? 23.385 6.959 -29.899 1.00 74.56 94 TYR A C 1
ATOM 721 O O . TYR A 1 94 ? 22.256 6.490 -30.044 1.00 74.56 94 TYR A O 1
ATOM 729 N N . ARG A 1 95 ? 24.411 6.211 -29.469 1.00 75.25 95 ARG A N 1
ATOM 730 C CA . ARG A 1 95 ? 24.284 4.783 -29.134 1.00 75.25 95 ARG A CA 1
ATOM 731 C C . ARG A 1 95 ? 23.350 4.549 -27.947 1.00 75.25 95 ARG A C 1
ATOM 733 O O . ARG A 1 95 ? 22.505 3.663 -28.025 1.00 75.25 95 ARG A O 1
ATOM 740 N N . VAL A 1 96 ? 23.466 5.360 -26.894 1.00 75.25 96 VAL A N 1
ATOM 741 C CA . VAL A 1 96 ? 22.573 5.332 -25.727 1.00 75.25 96 VAL A CA 1
ATOM 742 C C . VAL A 1 96 ? 21.127 5.556 -26.166 1.00 75.25 96 VAL A C 1
ATOM 744 O O . VAL A 1 96 ? 20.278 4.742 -25.832 1.00 75.25 96 VAL A O 1
ATOM 747 N N . SER A 1 97 ? 20.847 6.565 -26.999 1.00 79.56 97 SER A N 1
ATOM 748 C CA . SER A 1 97 ? 19.478 6.827 -27.467 1.00 79.56 97 SER A CA 1
ATOM 749 C C . SER A 1 97 ? 18.892 5.688 -28.316 1.00 79.56 97 SER A C 1
ATOM 751 O O . SER A 1 97 ? 17.716 5.354 -28.170 1.00 79.56 97 SER A O 1
ATOM 753 N N . ILE A 1 98 ? 19.690 5.045 -29.178 1.00 80.69 98 ILE A N 1
ATOM 754 C CA . ILE A 1 98 ? 19.240 3.863 -29.935 1.00 80.69 98 ILE A CA 1
ATOM 755 C C . ILE A 1 98 ? 18.902 2.705 -28.991 1.00 80.69 98 ILE A C 1
ATOM 757 O O . ILE A 1 98 ? 17.856 2.073 -29.150 1.00 80.69 98 ILE A O 1
ATOM 761 N N . LEU A 1 99 ? 19.775 2.431 -28.017 1.00 81.50 99 LEU A N 1
ATOM 762 C CA . LEU A 1 99 ? 19.572 1.360 -27.042 1.00 81.50 99 LEU A CA 1
ATOM 763 C C . LEU A 1 99 ? 18.338 1.623 -26.170 1.00 81.50 99 LEU A C 1
ATOM 765 O O . LEU A 1 99 ? 17.521 0.719 -26.012 1.00 81.50 99 LEU A O 1
ATOM 769 N N . GLU A 1 100 ? 18.156 2.854 -25.684 1.00 81.81 100 GLU A N 1
ATOM 770 C CA . GLU A 1 100 ? 16.957 3.286 -24.952 1.00 81.81 100 GLU A CA 1
ATOM 771 C C . GLU A 1 100 ? 15.690 3.065 -25.788 1.00 81.81 100 GLU A C 1
ATOM 773 O O . GLU A 1 100 ? 14.744 2.425 -25.337 1.00 81.81 100 GLU A O 1
ATOM 778 N N . ASN A 1 101 ? 15.668 3.530 -27.040 1.00 85.88 101 ASN A N 1
ATOM 779 C CA . ASN A 1 101 ? 14.496 3.389 -27.904 1.00 85.88 101 ASN A CA 1
ATOM 780 C C . ASN A 1 101 ? 14.153 1.920 -28.191 1.00 85.88 101 ASN A C 1
ATOM 782 O O . ASN A 1 101 ? 12.981 1.545 -28.126 1.00 85.88 101 ASN A O 1
ATOM 786 N N . SER A 1 102 ? 15.161 1.084 -28.458 1.00 86.44 102 SER A N 1
ATOM 787 C CA . SER A 1 102 ? 14.972 -0.352 -28.691 1.00 86.44 102 SER A CA 1
ATOM 788 C C . SER A 1 102 ? 14.432 -1.060 -27.443 1.00 86.44 102 SER A C 1
ATOM 790 O O . SER A 1 102 ? 13.421 -1.768 -27.506 1.00 86.44 102 SER A O 1
ATOM 792 N N . LEU A 1 103 ? 15.033 -0.789 -26.279 1.00 88.00 103 LEU A N 1
ATOM 793 C CA . LEU A 1 103 ? 14.598 -1.329 -24.992 1.00 88.00 103 LEU A CA 1
ATOM 794 C C . LEU A 1 103 ? 13.152 -0.930 -24.673 1.00 88.00 103 LEU A C 1
ATOM 796 O O . LEU A 1 103 ? 12.328 -1.782 -24.314 1.00 88.00 103 LEU A O 1
ATOM 800 N N . ARG A 1 104 ? 12.815 0.353 -24.848 1.00 91.81 104 ARG A N 1
ATOM 801 C CA . ARG A 1 104 ? 11.457 0.868 -24.641 1.00 91.81 104 ARG A CA 1
ATOM 802 C C . ARG A 1 104 ? 10.464 0.230 -25.586 1.00 91.81 104 ARG A C 1
ATOM 804 O O . ARG A 1 104 ? 9.362 -0.100 -25.147 1.00 91.81 104 ARG A O 1
ATOM 811 N N . GLN A 1 105 ? 10.824 0.048 -26.853 1.00 92.25 105 GLN A N 1
ATOM 812 C CA . GLN A 1 105 ? 9.956 -0.578 -27.842 1.00 92.25 105 GLN A CA 1
ATOM 813 C C . GLN A 1 105 ? 9.660 -2.032 -27.470 1.00 92.25 105 GLN A C 1
ATOM 815 O O . GLN A 1 105 ? 8.485 -2.388 -27.368 1.00 92.25 105 GLN A O 1
ATOM 820 N N . LYS A 1 106 ? 10.692 -2.843 -27.188 1.00 91.44 106 LYS A N 1
ATOM 821 C CA . LYS A 1 106 ? 10.526 -4.249 -26.782 1.00 91.44 106 LYS A CA 1
ATOM 822 C C . LYS A 1 106 ? 9.684 -4.374 -25.513 1.00 91.44 106 LYS A C 1
ATOM 824 O O . LYS A 1 106 ? 8.694 -5.102 -25.489 1.00 91.44 106 LYS A O 1
ATOM 829 N N . THR A 1 107 ? 10.007 -3.588 -24.486 1.00 92.44 107 THR A N 1
ATOM 830 C CA . THR A 1 107 ? 9.286 -3.619 -23.204 1.00 92.44 107 THR A CA 1
ATOM 831 C C . THR A 1 107 ? 7.829 -3.172 -23.365 1.00 92.44 107 THR A C 1
ATOM 833 O O . THR A 1 107 ? 6.914 -3.808 -22.842 1.00 92.44 107 THR A O 1
ATOM 836 N N . SER A 1 108 ? 7.575 -2.109 -24.135 1.00 94.81 108 SER A N 1
ATOM 837 C CA . SER A 1 108 ? 6.210 -1.621 -24.388 1.00 94.81 108 SER A CA 1
ATOM 838 C C . SER A 1 108 ? 5.383 -2.608 -25.208 1.00 94.81 108 SER A C 1
ATOM 840 O O . SER A 1 108 ? 4.183 -2.745 -24.957 1.00 94.81 108 SER A O 1
ATOM 842 N N . ALA A 1 109 ? 6.001 -3.292 -26.175 1.00 94.25 109 ALA A N 1
ATOM 843 C CA . ALA A 1 109 ? 5.353 -4.324 -26.975 1.00 94.25 109 ALA A CA 1
ATOM 844 C C . ALA A 1 109 ? 4.93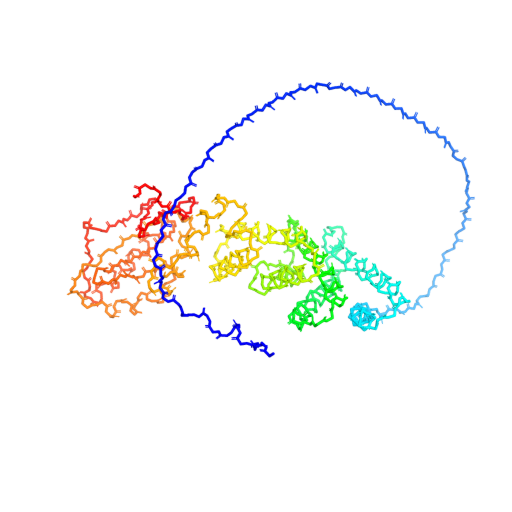5 -5.508 -26.097 1.00 94.25 109 ALA A C 1
ATOM 846 O O . ALA A 1 109 ? 3.766 -5.890 -26.135 1.00 94.25 109 ALA A O 1
ATOM 847 N N . ALA A 1 110 ? 5.831 -5.993 -25.233 1.00 94.06 110 ALA A N 1
ATOM 848 C CA . ALA A 1 110 ? 5.532 -7.070 -24.293 1.00 94.06 110 ALA A CA 1
ATOM 849 C C . ALA A 1 110 ? 4.367 -6.701 -23.364 1.00 94.06 110 ALA A C 1
ATOM 851 O O . ALA A 1 110 ? 3.352 -7.392 -23.323 1.00 94.06 110 ALA A O 1
ATOM 852 N N . PHE A 1 111 ? 4.421 -5.536 -22.706 1.00 93.62 111 PHE A N 1
ATOM 853 C CA . PHE A 1 111 ? 3.305 -5.060 -21.880 1.00 93.62 111 PHE A CA 1
ATOM 854 C C . PHE A 1 111 ? 1.998 -4.888 -22.664 1.00 93.62 111 PHE A C 1
ATOM 856 O O . PHE A 1 111 ? 0.920 -5.101 -22.109 1.00 93.62 111 PHE A O 1
ATOM 863 N N . SER A 1 112 ? 2.061 -4.482 -23.932 1.00 92.88 112 SER A N 1
ATOM 864 C CA . SER A 1 112 ? 0.865 -4.335 -24.767 1.00 92.88 112 SER A CA 1
ATOM 865 C C . SER A 1 112 ? 0.253 -5.693 -25.095 1.00 92.88 112 SER A C 1
ATOM 867 O O . SER A 1 112 ? -0.950 -5.852 -24.908 1.00 92.88 112 SER A O 1
ATOM 869 N N . ARG A 1 113 ? 1.078 -6.680 -25.465 1.00 92.62 113 ARG A N 1
ATOM 870 C CA . ARG A 1 113 ? 0.650 -8.065 -25.702 1.00 92.62 113 ARG A CA 1
ATOM 871 C C . ARG A 1 113 ? 0.060 -8.704 -24.450 1.00 92.62 113 ARG A C 1
ATOM 873 O O . ARG A 1 113 ? -0.997 -9.324 -24.518 1.00 92.62 113 ARG A O 1
ATOM 880 N N . LEU A 1 114 ? 0.671 -8.488 -23.281 1.00 91.81 114 LEU A N 1
ATOM 881 C CA . LEU A 1 114 ? 0.142 -8.991 -22.009 1.00 91.81 114 LEU A CA 1
ATOM 882 C C . LEU A 1 114 ? -1.292 -8.509 -21.745 1.00 91.81 114 LEU A C 1
ATOM 884 O O . LEU A 1 114 ? -2.129 -9.287 -21.279 1.00 91.81 114 LEU A O 1
ATOM 888 N N . ARG A 1 115 ? -1.586 -7.249 -22.084 1.00 90.56 115 ARG A N 1
ATOM 889 C CA . ARG A 1 115 ? -2.913 -6.642 -21.908 1.00 90.56 115 ARG A CA 1
ATOM 890 C C . ARG A 1 115 ? -3.908 -6.952 -23.022 1.00 90.56 115 ARG A C 1
ATOM 892 O O . ARG A 1 115 ? -5.075 -6.618 -22.863 1.00 90.56 115 ARG A O 1
ATOM 899 N N . ASP A 1 116 ? -3.468 -7.512 -24.138 1.00 89.00 116 ASP A N 1
ATOM 900 C CA . ASP A 1 116 ? -4.330 -7.745 -25.291 1.00 89.00 116 ASP A CA 1
ATOM 901 C C . ASP A 1 116 ? -5.224 -8.972 -25.042 1.00 89.00 116 ASP A C 1
ATOM 903 O O . ASP A 1 116 ? -4.692 -10.076 -24.888 1.00 89.00 116 ASP A O 1
ATOM 907 N N . PRO A 1 117 ? -6.556 -8.827 -24.933 1.00 87.00 117 PRO A N 1
ATOM 908 C CA . PRO A 1 117 ? -7.440 -9.965 -24.708 1.00 87.00 117 PRO A CA 1
ATOM 909 C C . PRO A 1 117 ? -7.501 -10.923 -25.906 1.00 87.00 117 PRO A C 1
ATOM 911 O O . PRO A 1 117 ? -7.836 -12.088 -25.700 1.00 87.00 117 PRO A O 1
ATOM 914 N N . ASP A 1 118 ? -7.147 -10.465 -27.111 1.00 89.50 118 ASP A N 1
ATOM 915 C CA . ASP A 1 118 ? -7.226 -11.252 -28.344 1.00 89.50 118 ASP A CA 1
ATOM 916 C C . ASP A 1 118 ? -6.030 -12.206 -28.498 1.00 89.50 118 ASP A C 1
ATOM 918 O O . ASP A 1 118 ? -6.078 -13.165 -29.269 1.00 89.50 118 ASP A O 1
ATOM 922 N N . ILE A 1 119 ? -4.954 -11.984 -27.734 1.00 88.12 119 ILE A N 1
ATOM 923 C CA . ILE A 1 119 ? -3.787 -12.867 -27.714 1.00 88.12 119 ILE A CA 1
ATOM 924 C C . ILE A 1 119 ? -4.022 -14.008 -26.710 1.00 88.12 119 ILE A C 1
ATOM 926 O O . ILE A 1 119 ? -4.234 -13.743 -25.518 1.00 88.12 119 ILE A O 1
ATOM 930 N N . PRO A 1 120 ? -3.911 -15.282 -27.134 1.00 86.94 120 PRO A N 1
ATOM 931 C CA . PRO A 1 120 ? -4.038 -16.419 -26.233 1.00 86.94 120 PRO A CA 1
ATOM 932 C C . PRO A 1 120 ? -3.010 -16.394 -25.099 1.00 86.94 120 PRO A C 1
ATOM 934 O O . PRO A 1 120 ? -1.846 -16.046 -25.291 1.00 86.94 120 PRO A O 1
ATOM 937 N N . ILE A 1 121 ? -3.425 -16.820 -23.905 1.00 84.69 121 ILE A N 1
ATOM 938 C CA . ILE A 1 121 ? -2.597 -16.779 -22.688 1.00 84.69 121 ILE A CA 1
ATOM 939 C C . ILE A 1 121 ? -1.284 -17.562 -22.843 1.00 84.69 121 ILE A C 1
ATOM 941 O O . ILE A 1 121 ? -0.243 -17.099 -22.383 1.00 84.69 121 ILE A O 1
ATOM 945 N N . PHE A 1 122 ? -1.307 -18.723 -23.504 1.00 83.94 122 PHE A N 1
ATOM 946 C CA . PHE A 1 122 ? -0.101 -19.534 -23.710 1.00 83.94 122 PHE A CA 1
ATOM 947 C C . PHE A 1 122 ? 0.948 -18.819 -24.580 1.00 83.94 122 PHE A C 1
ATOM 949 O O . PHE A 1 122 ? 2.137 -19.055 -24.415 1.00 83.94 122 PHE A O 1
ATOM 956 N N . SER A 1 123 ? 0.533 -17.883 -25.442 1.00 87.38 123 SER A N 1
ATOM 957 C CA . SER A 1 123 ? 1.423 -17.068 -26.284 1.00 87.38 123 SER A CA 1
ATOM 958 C C . SER A 1 123 ? 2.013 -15.847 -25.564 1.00 87.38 123 SER A C 1
ATOM 960 O O . SER A 1 123 ? 2.671 -15.021 -26.199 1.00 87.38 123 SER A O 1
ATOM 962 N N . LYS A 1 124 ? 1.743 -15.697 -24.260 1.00 90.00 124 LYS A N 1
ATOM 963 C CA . LYS A 1 124 ? 2.199 -14.579 -23.415 1.00 90.00 124 LYS A CA 1
ATOM 964 C C . LYS A 1 124 ? 3.285 -14.975 -22.417 1.00 90.00 124 LYS A C 1
ATOM 966 O O . LYS A 1 124 ? 3.744 -14.124 -21.660 1.00 90.00 124 LYS A O 1
ATOM 971 N N . VAL A 1 125 ? 3.670 -16.251 -22.363 1.00 88.88 125 VAL A N 1
ATOM 972 C CA . VAL A 1 125 ? 4.624 -16.762 -21.363 1.00 88.88 125 VAL A CA 1
ATOM 973 C C . VAL A 1 125 ? 5.973 -16.046 -21.470 1.00 88.88 125 VAL A C 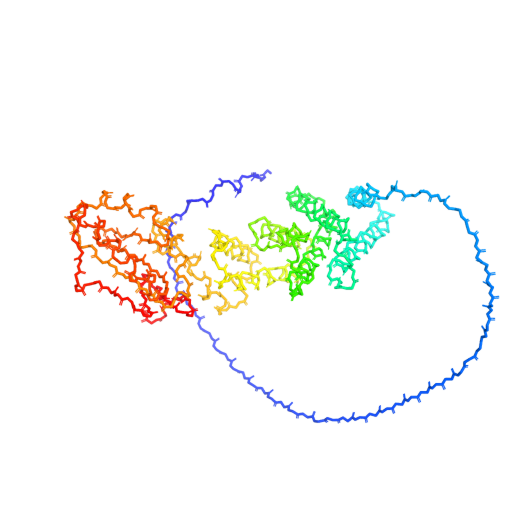1
ATOM 975 O O . VAL A 1 125 ? 6.521 -15.624 -20.451 1.00 88.88 125 VAL A O 1
ATOM 978 N N . ASP A 1 126 ? 6.455 -15.819 -22.689 1.00 88.56 126 ASP A N 1
ATOM 979 C CA . ASP A 1 126 ? 7.720 -15.117 -22.922 1.00 88.56 126 ASP A CA 1
ATOM 980 C C . ASP A 1 126 ? 7.628 -13.642 -22.522 1.00 88.56 126 ASP A C 1
ATOM 982 O O . ASP A 1 126 ? 8.510 -13.123 -21.835 1.00 88.56 126 ASP A O 1
ATOM 986 N N . ASP A 1 127 ? 6.508 -12.986 -22.846 1.00 91.81 127 ASP A N 1
ATOM 987 C CA . ASP A 1 127 ? 6.235 -11.605 -22.438 1.00 91.81 127 ASP A CA 1
ATOM 988 C C . ASP A 1 127 ? 6.217 -11.471 -20.901 1.00 91.81 127 ASP A C 1
ATOM 990 O O . ASP A 1 127 ? 6.741 -10.500 -20.350 1.00 91.81 127 ASP A O 1
ATOM 994 N N . VAL A 1 128 ? 5.662 -12.464 -20.188 1.00 91.62 128 VAL A N 1
ATOM 995 C CA . VAL A 1 128 ? 5.665 -12.526 -18.716 1.00 91.62 128 VAL A CA 1
ATOM 996 C C . VAL A 1 128 ? 7.093 -12.591 -18.178 1.00 91.62 128 VAL A C 1
ATOM 998 O O . VAL A 1 128 ? 7.456 -11.816 -17.290 1.00 91.62 128 VAL A O 1
ATOM 1001 N N . GLN A 1 129 ? 7.911 -13.508 -18.701 1.00 91.50 129 GLN A N 1
ATOM 1002 C CA . GLN A 1 129 ? 9.292 -13.677 -18.246 1.00 91.50 129 GLN A CA 1
ATOM 1003 C C . GLN A 1 129 ? 10.137 -12.436 -18.531 1.00 91.50 129 GLN A C 1
ATOM 1005 O O . GLN A 1 129 ? 10.862 -11.972 -17.645 1.00 91.50 129 GLN A O 1
ATOM 1010 N N . LEU A 1 130 ? 10.005 -11.879 -19.737 1.00 92.00 130 LEU A N 1
ATOM 1011 C CA . LEU A 1 130 ? 10.696 -10.671 -20.160 1.00 92.00 130 LEU A CA 1
ATOM 1012 C C . LEU A 1 130 ? 10.371 -9.501 -19.227 1.00 92.00 130 LEU A C 1
ATOM 1014 O O . LEU A 1 130 ? 11.284 -8.904 -18.656 1.00 92.00 130 LEU A O 1
ATOM 1018 N N . VAL A 1 131 ? 9.084 -9.209 -19.019 1.00 93.38 131 VAL A N 1
ATOM 1019 C CA . VAL A 1 131 ? 8.642 -8.095 -18.169 1.00 93.38 131 VAL A CA 1
ATOM 1020 C C . VAL A 1 131 ? 9.127 -8.263 -16.730 1.00 93.38 131 VAL A C 1
ATOM 1022 O O . VAL A 1 131 ? 9.713 -7.333 -16.175 1.00 93.38 131 VAL A O 1
ATOM 1025 N N . CYS A 1 132 ? 8.953 -9.445 -16.130 1.00 93.31 132 CYS A N 1
ATOM 1026 C CA . CYS A 1 132 ? 9.428 -9.699 -14.768 1.00 93.31 132 CYS A CA 1
ATOM 1027 C C . CYS A 1 132 ? 10.946 -9.507 -14.642 1.00 93.31 132 CYS A C 1
ATOM 1029 O O . CYS A 1 132 ? 11.411 -8.931 -13.659 1.00 93.31 132 CYS A O 1
ATOM 1031 N N . LYS A 1 133 ? 11.728 -9.958 -15.632 1.00 92.06 133 LYS A N 1
ATOM 1032 C CA . LYS A 1 133 ? 13.188 -9.814 -15.603 1.00 92.06 133 LYS A CA 1
ATOM 1033 C C . LYS A 1 133 ? 13.625 -8.360 -15.767 1.00 92.06 133 LYS A C 1
ATOM 1035 O O . LYS A 1 133 ? 14.533 -7.935 -15.059 1.00 92.06 133 LYS A O 1
ATOM 1040 N N . VAL A 1 134 ? 12.981 -7.604 -16.658 1.00 93.12 134 VAL A N 1
ATOM 1041 C CA . VAL A 1 134 ? 13.249 -6.168 -16.843 1.00 93.12 134 VAL A CA 1
ATOM 1042 C C . VAL A 1 134 ? 12.989 -5.405 -15.550 1.00 93.12 134 VAL A C 1
ATOM 1044 O O . VAL A 1 134 ? 13.864 -4.667 -15.102 1.00 93.12 134 VAL A O 1
ATOM 1047 N N . ILE A 1 135 ? 11.834 -5.629 -14.913 1.00 94.62 135 ILE A N 1
ATOM 1048 C CA . ILE A 1 135 ? 11.497 -4.977 -13.642 1.00 94.62 135 ILE A CA 1
ATOM 1049 C C . ILE A 1 135 ? 12.530 -5.336 -12.571 1.00 94.62 135 ILE A C 1
ATOM 1051 O O . ILE A 1 135 ? 13.107 -4.439 -11.965 1.00 94.62 135 ILE A O 1
ATOM 1055 N N . GLY A 1 136 ? 12.820 -6.627 -12.382 1.00 93.38 136 GLY A N 1
ATOM 1056 C CA . GLY A 1 136 ? 13.791 -7.068 -11.377 1.00 93.38 136 GLY A CA 1
ATOM 1057 C C . GLY A 1 136 ? 15.201 -6.515 -11.613 1.00 93.38 136 GLY A C 1
ATOM 1058 O O . GLY A 1 136 ? 15.908 -6.185 -10.664 1.00 93.38 136 GLY A O 1
ATOM 1059 N N . LYS A 1 137 ? 15.618 -6.357 -12.876 1.00 92.00 137 LYS A N 1
ATOM 1060 C CA . LYS A 1 137 ? 16.905 -5.735 -13.207 1.00 92.00 137 LYS A CA 1
ATOM 1061 C C . LYS A 1 137 ? 16.921 -4.240 -12.919 1.00 92.00 137 LYS A C 1
ATOM 1063 O O . LYS A 1 137 ? 17.887 -3.777 -12.329 1.00 92.00 137 LYS A O 1
ATOM 1068 N N . LEU A 1 138 ? 15.878 -3.502 -13.289 1.00 93.62 138 LEU A N 1
ATOM 1069 C CA . LEU A 1 138 ? 15.798 -2.070 -12.989 1.00 93.62 138 LEU A CA 1
ATOM 1070 C C . LEU A 1 138 ? 15.738 -1.802 -11.483 1.00 93.62 138 LEU A C 1
ATOM 1072 O O . LEU A 1 138 ? 16.379 -0.864 -11.027 1.00 93.62 138 LEU A O 1
ATOM 1076 N N . GLN A 1 139 ? 15.054 -2.653 -10.714 1.00 93.88 139 GLN A N 1
ATOM 1077 C CA . GLN A 1 139 ? 15.078 -2.604 -9.248 1.00 93.88 139 GLN A CA 1
ATOM 1078 C C . GLN A 1 139 ? 16.510 -2.697 -8.713 1.00 93.88 139 GLN A C 1
ATOM 1080 O O . GLN A 1 139 ? 16.957 -1.790 -8.019 1.00 93.88 139 GLN A O 1
ATOM 1085 N N . GLY A 1 140 ? 17.257 -3.728 -9.125 1.00 90.12 140 GLY A N 1
ATOM 1086 C CA . GLY A 1 140 ? 18.653 -3.887 -8.715 1.00 90.12 140 GLY A CA 1
ATOM 1087 C C . GLY A 1 140 ? 19.551 -2.721 -9.140 1.00 90.12 140 GLY A C 1
ATOM 1088 O O . GLY A 1 140 ? 20.382 -2.281 -8.358 1.00 90.12 140 GLY A O 1
ATOM 1089 N N . LEU A 1 141 ? 19.357 -2.176 -10.345 1.00 91.06 141 LEU A N 1
ATOM 1090 C CA . LEU A 1 141 ? 20.142 -1.038 -10.837 1.00 91.06 141 LEU A CA 1
ATOM 1091 C C . LEU A 1 141 ? 19.843 0.261 -10.085 1.00 91.06 141 LEU A C 1
ATOM 1093 O O . LEU A 1 141 ? 20.753 1.043 -9.825 1.00 91.06 141 LEU A O 1
ATOM 1097 N N . VAL A 1 142 ? 18.578 0.515 -9.751 1.00 92.06 142 VAL A N 1
ATOM 1098 C CA . VAL A 1 142 ? 18.199 1.688 -8.959 1.00 92.06 142 VAL A CA 1
ATOM 1099 C C . VAL A 1 142 ? 18.810 1.617 -7.561 1.00 92.06 142 VAL A C 1
ATOM 1101 O O . VAL A 1 142 ? 19.307 2.634 -7.081 1.00 92.06 142 VAL A O 1
ATOM 1104 N N . ASP A 1 143 ? 18.821 0.431 -6.950 1.00 87.56 143 ASP A N 1
ATOM 1105 C CA . ASP A 1 143 ? 19.419 0.212 -5.631 1.00 87.56 143 ASP A CA 1
ATOM 1106 C C . ASP A 1 143 ? 20.957 0.294 -5.665 1.00 87.56 143 ASP A C 1
ATOM 1108 O O . ASP A 1 143 ? 21.562 0.874 -4.770 1.00 87.56 143 ASP A O 1
ATOM 1112 N N . GLU A 1 144 ? 21.607 -0.240 -6.705 1.00 86.62 144 GLU A N 1
ATOM 1113 C CA . GLU A 1 144 ? 23.072 -0.222 -6.851 1.00 86.62 144 GLU A CA 1
ATOM 1114 C C . GLU A 1 144 ? 23.618 1.184 -7.150 1.00 86.62 144 GLU A C 1
ATOM 1116 O O . GLU A 1 144 ? 24.692 1.561 -6.677 1.00 86.62 144 GLU A O 1
ATOM 1121 N N . TYR A 1 145 ? 22.886 1.974 -7.939 1.00 83.56 145 TYR A N 1
ATOM 1122 C CA . TYR A 1 145 ? 23.382 3.238 -8.486 1.00 83.56 145 TYR A CA 1
ATOM 1123 C C . TYR A 1 145 ? 22.704 4.491 -7.924 1.00 83.56 145 TYR A C 1
ATOM 1125 O O . TYR A 1 145 ? 22.918 5.589 -8.452 1.00 83.56 145 TYR A O 1
ATOM 1133 N N . SER A 1 146 ? 21.938 4.372 -6.839 1.00 73.25 146 SER A N 1
ATOM 1134 C CA . SER A 1 146 ? 21.368 5.513 -6.109 1.00 73.25 146 SER A CA 1
ATOM 1135 C C . SER A 1 146 ? 22.438 6.549 -5.720 1.00 73.25 146 SER A C 1
ATOM 1137 O O . SER A 1 146 ? 22.243 7.750 -5.925 1.00 73.25 146 SER A O 1
ATOM 1139 N N . ASP A 1 147 ? 23.609 6.075 -5.283 1.00 69.94 147 ASP A N 1
ATOM 1140 C CA . ASP A 1 147 ? 24.743 6.891 -4.819 1.00 69.94 147 ASP A CA 1
ATOM 1141 C C . ASP A 1 147 ? 25.849 7.073 -5.874 1.00 69.94 147 ASP A C 1
ATOM 1143 O O . ASP A 1 147 ? 26.922 7.627 -5.604 1.00 69.94 147 ASP A O 1
ATOM 1147 N N . ALA A 1 148 ? 25.616 6.613 -7.105 1.00 71.56 148 ALA A N 1
ATOM 1148 C CA . ALA A 1 148 ? 26.619 6.666 -8.156 1.00 71.56 148 ALA A CA 1
ATOM 1149 C C . ALA A 1 148 ? 27.003 8.113 -8.493 1.00 71.56 148 ALA A C 1
ATOM 1151 O O . ALA A 1 148 ? 26.154 8.967 -8.756 1.00 71.56 148 ALA A O 1
ATOM 1152 N N . ARG A 1 149 ? 28.310 8.390 -8.587 1.00 72.75 149 ARG A N 1
ATOM 1153 C CA . ARG A 1 149 ? 28.801 9.714 -9.016 1.00 72.75 149 ARG A CA 1
ATOM 1154 C C . ARG A 1 149 ? 28.478 10.014 -10.482 1.00 72.75 149 ARG A C 1
ATOM 1156 O O . ARG A 1 149 ? 28.429 11.181 -10.868 1.00 72.75 149 ARG A O 1
ATOM 1163 N N . ASN A 1 150 ? 28.245 8.985 -11.299 1.00 81.31 150 ASN A N 1
ATOM 1164 C CA . ASN A 1 150 ? 27.988 9.156 -12.723 1.00 81.31 150 ASN A CA 1
ATOM 1165 C C . ASN A 1 150 ? 26.541 9.615 -12.993 1.00 81.31 150 ASN A C 1
ATOM 1167 O O . ASN A 1 150 ? 25.586 8.839 -12.938 1.00 81.31 150 ASN A O 1
ATOM 1171 N N . LEU A 1 151 ? 26.392 10.898 -13.333 1.00 81.94 151 LEU A N 1
ATOM 1172 C CA . LEU A 1 151 ? 25.110 11.525 -13.669 1.00 81.94 151 LEU A CA 1
ATOM 1173 C C . LEU A 1 151 ? 24.450 10.954 -14.934 1.00 81.94 151 LEU A C 1
ATOM 1175 O O . LEU A 1 151 ? 23.226 10.848 -14.965 1.00 81.94 151 LEU A O 1
ATOM 1179 N N . ARG A 1 152 ? 25.221 10.573 -15.964 1.00 82.19 152 ARG A N 1
ATOM 1180 C CA . ARG A 1 152 ? 24.658 10.025 -17.215 1.00 82.19 152 ARG A CA 1
ATOM 1181 C C . ARG A 1 152 ? 24.013 8.670 -16.975 1.00 82.19 152 ARG A C 1
ATOM 1183 O O . ARG A 1 152 ? 22.899 8.430 -17.431 1.00 82.19 152 ARG A O 1
ATOM 1190 N N . MET A 1 153 ? 24.689 7.816 -16.214 1.00 82.88 153 MET A N 1
ATOM 1191 C CA . MET A 1 153 ? 24.165 6.505 -15.852 1.00 82.88 153 MET A CA 1
ATOM 1192 C C . MET A 1 153 ? 22.892 6.628 -15.008 1.00 82.88 153 MET A C 1
ATOM 1194 O O . MET A 1 153 ? 21.887 6.002 -15.335 1.00 82.88 153 MET A O 1
ATOM 1198 N N . ARG A 1 154 ? 22.884 7.511 -13.997 1.00 86.06 154 ARG A N 1
ATOM 1199 C CA . ARG A 1 154 ? 21.668 7.803 -13.217 1.00 86.06 154 ARG A CA 1
ATOM 1200 C C . ARG A 1 154 ? 20.531 8.327 -14.089 1.00 86.06 154 ARG A C 1
ATOM 1202 O O . ARG A 1 154 ? 19.390 7.932 -13.888 1.00 86.06 154 ARG A O 1
ATOM 1209 N N . HIS A 1 155 ? 20.820 9.175 -15.079 1.00 88.25 155 HIS A N 1
ATOM 1210 C CA . HIS A 1 155 ? 19.791 9.680 -15.991 1.00 88.25 155 HIS A CA 1
ATOM 1211 C C . HIS A 1 155 ? 19.169 8.551 -16.821 1.00 88.25 155 HIS A C 1
ATOM 1213 O O . HIS A 1 155 ? 17.947 8.488 -16.942 1.00 88.25 155 HIS A O 1
ATOM 1219 N N . ALA A 1 156 ? 19.991 7.652 -17.363 1.00 87.50 156 ALA A N 1
ATOM 1220 C CA . ALA A 1 156 ? 19.514 6.538 -18.173 1.00 87.50 156 ALA A CA 1
ATOM 1221 C C . ALA A 1 156 ? 18.699 5.535 -17.329 1.00 87.50 156 ALA A C 1
ATOM 1223 O O . ALA A 1 156 ? 17.575 5.194 -17.694 1.00 87.50 156 ALA A O 1
ATOM 1224 N N . ILE A 1 157 ? 19.196 5.155 -16.143 1.00 90.81 157 ILE A N 1
ATOM 1225 C CA . ILE A 1 157 ? 18.470 4.284 -15.199 1.00 90.81 157 ILE A CA 1
ATOM 1226 C C . ILE A 1 157 ? 17.141 4.920 -14.784 1.00 90.81 157 ILE A C 1
ATOM 1228 O O . ILE A 1 157 ? 16.105 4.253 -14.822 1.00 90.81 157 ILE A O 1
ATOM 1232 N N . PHE A 1 158 ? 17.148 6.205 -14.420 1.00 93.50 158 PHE A N 1
ATOM 1233 C CA . PHE A 1 158 ? 15.940 6.942 -14.058 1.00 93.50 158 PHE A CA 1
ATOM 1234 C C . PHE A 1 158 ? 14.916 6.937 -15.196 1.00 93.50 158 PHE A C 1
ATOM 1236 O O . PHE A 1 158 ? 13.747 6.628 -14.972 1.00 93.50 158 PHE A O 1
ATOM 1243 N N . SER A 1 159 ? 15.352 7.254 -16.417 1.00 92.12 159 SER A N 1
ATOM 1244 C CA . SER A 1 159 ? 14.466 7.359 -17.574 1.00 92.12 159 SER A CA 1
ATOM 1245 C C . SER A 1 159 ? 13.802 6.022 -17.918 1.00 92.12 159 SER A C 1
ATOM 1247 O O . SER A 1 159 ? 12.600 5.984 -18.190 1.00 92.12 159 SER A O 1
ATOM 1249 N N . GLU A 1 160 ? 14.553 4.921 -17.869 1.00 92.88 160 GLU A N 1
ATOM 1250 C CA . GLU A 1 160 ? 14.008 3.583 -18.123 1.00 92.88 160 GLU A CA 1
ATOM 1251 C C . GLU A 1 160 ? 13.121 3.086 -16.974 1.00 92.88 160 GLU A C 1
ATOM 1253 O O . GLU A 1 160 ? 12.055 2.512 -17.212 1.00 92.88 160 GLU A O 1
ATOM 1258 N N . SER A 1 161 ? 13.494 3.373 -15.725 1.00 95.62 161 SER A N 1
ATOM 1259 C CA . SER A 1 161 ? 12.689 3.024 -14.548 1.00 95.62 161 SER A CA 1
ATOM 1260 C C . SER A 1 161 ? 11.350 3.758 -14.546 1.00 95.62 161 SER A C 1
ATOM 1262 O O . SER A 1 161 ? 10.311 3.130 -14.350 1.00 95.62 161 SER A O 1
ATOM 1264 N N . LEU A 1 162 ? 11.345 5.060 -14.850 1.00 95.81 162 LEU A N 1
ATOM 1265 C CA . LEU A 1 162 ? 10.126 5.859 -14.991 1.00 95.81 162 LEU A CA 1
ATOM 1266 C C . LEU A 1 162 ? 9.196 5.273 -16.064 1.00 95.81 162 LEU A C 1
ATOM 1268 O O . LEU A 1 162 ? 8.003 5.083 -15.819 1.00 95.81 162 LEU A O 1
ATOM 1272 N N . HIS A 1 163 ? 9.739 4.932 -17.237 1.00 95.06 163 HIS A N 1
ATOM 1273 C CA . HIS A 1 163 ? 8.968 4.316 -18.321 1.00 95.06 163 HIS A CA 1
ATOM 1274 C C . HIS A 1 163 ? 8.317 2.997 -17.885 1.00 95.06 163 HIS A C 1
ATOM 1276 O O . HIS A 1 163 ? 7.113 2.796 -18.075 1.00 95.06 163 HIS A O 1
ATOM 1282 N N . VAL A 1 164 ? 9.082 2.115 -17.238 1.00 96.00 164 VAL A N 1
ATOM 1283 C CA . VAL A 1 164 ? 8.569 0.829 -16.750 1.00 96.00 164 VAL A CA 1
ATOM 1284 C C . VAL A 1 164 ? 7.532 1.015 -15.641 1.00 96.00 164 VAL A C 1
ATOM 1286 O O . VAL A 1 164 ? 6.496 0.356 -15.693 1.00 96.00 164 VAL A O 1
ATOM 1289 N N . ILE A 1 165 ? 7.719 1.958 -14.711 1.00 96.69 165 ILE A N 1
ATOM 1290 C CA . ILE A 1 165 ? 6.721 2.302 -13.681 1.00 96.69 165 ILE A CA 1
ATOM 1291 C C . ILE A 1 165 ? 5.372 2.668 -14.324 1.00 96.69 165 ILE A C 1
ATOM 1293 O O . ILE A 1 165 ? 4.321 2.172 -13.900 1.00 96.69 165 ILE A O 1
ATOM 1297 N N . HIS A 1 166 ? 5.373 3.471 -15.393 1.00 94.94 166 HIS A N 1
ATOM 1298 C CA . HIS A 1 166 ? 4.140 3.808 -16.111 1.00 94.94 166 HIS A CA 1
ATOM 1299 C C . HIS A 1 166 ? 3.490 2.599 -16.789 1.00 94.94 166 HIS A C 1
ATOM 1301 O O . HIS A 1 166 ? 2.261 2.460 -16.761 1.00 94.94 166 HIS A O 1
ATOM 1307 N N . LEU A 1 167 ? 4.286 1.707 -17.383 1.00 95.25 167 LEU A N 1
ATOM 1308 C CA . LEU A 1 167 ? 3.777 0.475 -17.987 1.00 95.25 167 LEU A CA 1
ATOM 1309 C C . LEU A 1 167 ? 3.174 -0.467 -16.937 1.00 95.25 167 LEU A C 1
ATOM 1311 O O . LEU A 1 167 ? 2.067 -0.971 -17.148 1.00 95.25 167 LEU A O 1
ATOM 1315 N N . MET A 1 168 ? 3.837 -0.630 -15.788 1.00 94.38 168 MET A N 1
ATOM 1316 C CA . MET A 1 168 ? 3.347 -1.413 -14.648 1.00 94.38 168 MET A CA 1
ATOM 1317 C C . MET A 1 168 ? 2.002 -0.881 -14.151 1.00 94.38 168 MET A C 1
ATOM 1319 O O . MET A 1 168 ? 1.048 -1.643 -13.998 1.00 94.38 168 MET A O 1
ATOM 1323 N N . GLN A 1 169 ? 1.882 0.438 -13.981 1.00 91.00 169 GLN A N 1
ATOM 1324 C CA . GLN A 1 169 ? 0.624 1.060 -13.573 1.00 91.00 169 GLN A CA 1
ATOM 1325 C C . GLN A 1 169 ? -0.500 0.821 -14.586 1.00 91.00 169 GLN A C 1
ATOM 1327 O O . GLN A 1 169 ? -1.658 0.613 -14.211 1.00 91.00 169 GLN A O 1
ATOM 1332 N N . ARG A 1 170 ? -0.182 0.890 -15.880 1.00 90.38 170 ARG A N 1
ATOM 1333 C CA . ARG A 1 170 ? -1.157 0.675 -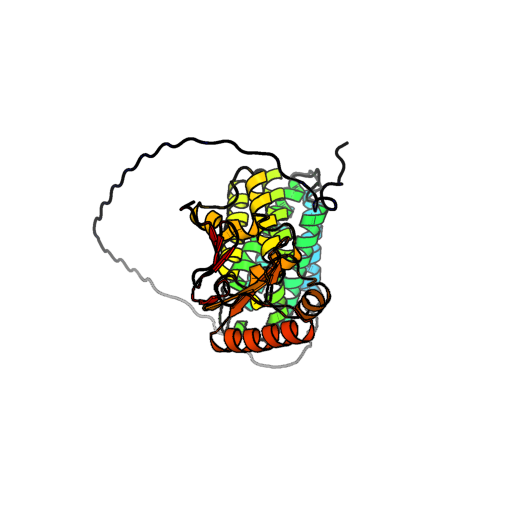16.953 1.00 90.38 170 ARG A CA 1
ATOM 1334 C C . ARG A 1 170 ? -1.623 -0.776 -17.003 1.00 90.38 170 ARG A C 1
ATOM 1336 O O . ARG A 1 170 ? -2.802 -1.022 -17.233 1.00 90.38 170 ARG A O 1
ATOM 1343 N N . PHE A 1 171 ? -0.714 -1.718 -16.770 1.00 89.75 171 PHE A N 1
ATOM 1344 C CA . PHE A 1 171 ? -1.032 -3.137 -16.657 1.00 89.75 171 PHE A CA 1
ATOM 1345 C C . PHE A 1 171 ? -1.942 -3.415 -15.456 1.00 89.75 171 PHE A C 1
ATOM 1347 O O . PHE A 1 171 ? -2.994 -4.023 -15.623 1.00 89.75 171 PHE A O 1
ATOM 1354 N N . GLU A 1 172 ? -1.600 -2.886 -14.280 1.00 83.94 172 GLU A N 1
ATOM 1355 C CA . GLU A 1 172 ? -2.362 -3.090 -13.042 1.00 83.94 172 GLU A CA 1
ATOM 1356 C C . GLU A 1 172 ? -3.814 -2.590 -13.139 1.00 83.94 172 GLU A C 1
ATOM 1358 O O . GLU A 1 172 ? -4.730 -3.266 -12.680 1.00 83.94 172 GLU A O 1
ATOM 1363 N N . ARG A 1 173 ? -4.054 -1.461 -13.822 1.00 81.31 173 ARG A N 1
ATOM 1364 C CA . ARG A 1 173 ? -5.413 -0.926 -14.051 1.00 81.31 173 ARG A CA 1
ATOM 1365 C C . ARG A 1 173 ? -6.272 -1.770 -14.993 1.00 81.31 173 ARG A C 1
ATOM 1367 O O . ARG A 1 173 ? -7.472 -1.522 -15.098 1.00 81.31 173 ARG A O 1
ATOM 1374 N N . THR A 1 174 ? -5.690 -2.720 -15.723 1.00 81.31 174 THR A N 1
ATOM 1375 C CA . THR A 1 174 ? -6.441 -3.489 -16.718 1.00 81.31 174 THR A CA 1
ATOM 1376 C C . THR A 1 174 ? -7.153 -4.658 -16.040 1.00 81.31 174 THR A C 1
ATOM 1378 O O . THR A 1 174 ? -6.546 -5.684 -15.736 1.00 81.31 174 THR A O 1
ATOM 1381 N N . ASN A 1 175 ? -8.457 -4.506 -15.803 1.00 69.31 175 ASN A N 1
ATOM 1382 C CA . ASN A 1 175 ? -9.281 -5.501 -15.116 1.00 69.31 175 ASN A CA 1
ATOM 1383 C C . ASN A 1 175 ? -10.155 -6.300 -16.100 1.00 69.31 175 ASN A C 1
ATOM 1385 O O . ASN A 1 175 ? -11.379 -6.225 -16.068 1.00 69.31 175 ASN A O 1
ATOM 1389 N N . HIS A 1 176 ? -9.516 -7.026 -17.021 1.00 75.00 176 HIS A N 1
ATOM 1390 C CA . HIS A 1 176 ? -10.198 -7.934 -17.951 1.00 75.00 176 HIS A CA 1
ATOM 1391 C C . HIS A 1 176 ? -10.022 -9.387 -17.493 1.00 75.00 176 HIS A C 1
ATOM 1393 O O . HIS A 1 176 ? -8.934 -9.758 -17.049 1.00 75.00 176 HIS A O 1
ATOM 1399 N N . ILE A 1 177 ? -11.046 -10.232 -17.660 1.00 71.25 177 ILE A N 1
ATOM 1400 C CA . ILE A 1 177 ? -11.041 -11.632 -17.187 1.00 71.25 177 ILE A CA 1
ATOM 1401 C C . ILE A 1 177 ? -9.852 -12.421 -17.773 1.00 71.25 177 ILE A C 1
ATOM 1403 O O . ILE A 1 177 ? -9.149 -13.134 -17.057 1.00 71.25 177 ILE A O 1
ATOM 1407 N N . ALA A 1 178 ? -9.550 -12.209 -19.058 1.00 68.44 178 ALA A N 1
ATOM 1408 C CA . ALA A 1 178 ? -8.395 -12.818 -19.734 1.00 68.44 178 ALA A CA 1
ATOM 1409 C C . ALA A 1 178 ? -7.025 -12.386 -19.162 1.00 68.44 178 ALA A C 1
ATOM 1411 O O . ALA A 1 178 ? -6.021 -13.055 -19.385 1.00 68.44 178 ALA A O 1
ATOM 1412 N N . ILE A 1 179 ? -6.976 -11.271 -18.424 1.00 70.75 179 ILE A N 1
ATOM 1413 C CA . ILE A 1 179 ? -5.759 -10.689 -17.835 1.00 70.75 179 ILE A CA 1
ATOM 1414 C C . ILE A 1 179 ? -5.661 -11.019 -16.335 1.00 70.75 179 ILE A C 1
ATOM 1416 O O . ILE A 1 179 ? -4.580 -11.008 -15.750 1.00 70.75 179 ILE A O 1
ATOM 1420 N N . THR A 1 180 ? -6.779 -11.385 -15.703 1.00 73.44 180 THR A N 1
ATOM 1421 C CA . THR A 1 180 ? -6.812 -11.926 -14.336 1.00 73.44 180 THR A CA 1
ATOM 1422 C C . THR A 1 180 ? -6.433 -13.408 -14.258 1.00 73.44 180 THR A C 1
ATOM 1424 O O . THR A 1 180 ? -6.440 -13.976 -13.169 1.00 73.44 180 THR A O 1
ATOM 1427 N N . ALA A 1 181 ? -6.107 -14.037 -15.391 1.00 78.00 181 ALA A N 1
ATOM 1428 C CA . ALA A 1 181 ? -5.790 -15.455 -15.470 1.00 78.00 181 ALA A CA 1
ATOM 1429 C C . ALA A 1 181 ? -4.550 -15.837 -14.628 1.00 78.00 181 ALA A C 1
ATOM 1431 O O . ALA A 1 181 ? -3.585 -15.066 -14.585 1.00 78.00 181 ALA A O 1
ATOM 1432 N N . PRO A 1 182 ? -4.516 -17.048 -14.030 1.00 81.56 182 PRO A N 1
ATOM 1433 C CA . PRO A 1 182 ? -3.393 -17.509 -13.204 1.00 81.56 182 PRO A CA 1
ATOM 1434 C C . PRO A 1 182 ? -2.026 -17.439 -13.894 1.00 81.56 182 PRO A C 1
ATOM 1436 O O . PRO A 1 182 ? -1.024 -17.141 -13.255 1.00 81.56 182 PRO A O 1
ATOM 1439 N N . ALA A 1 183 ? -1.976 -17.633 -15.212 1.00 81.38 183 ALA A N 1
ATOM 1440 C CA . ALA A 1 183 ? -0.737 -17.554 -15.985 1.00 81.38 183 ALA A CA 1
ATOM 1441 C C . ALA A 1 183 ? -0.068 -16.164 -15.956 1.00 81.38 183 ALA A C 1
ATOM 1443 O O . ALA A 1 183 ? 1.140 -16.062 -16.151 1.00 81.38 183 ALA A O 1
ATOM 1444 N N . LEU A 1 184 ? -0.827 -15.092 -15.689 1.00 85.19 184 LEU A N 1
ATOM 1445 C CA . LEU A 1 184 ? -0.288 -13.736 -15.539 1.00 85.19 184 LEU A CA 1
ATOM 1446 C C . LEU A 1 184 ? -0.034 -13.353 -14.074 1.00 85.19 184 LEU A C 1
ATOM 1448 O O . LEU A 1 184 ? 0.392 -12.227 -13.809 1.00 85.19 184 LEU A O 1
ATOM 1452 N N . ALA A 1 185 ? -0.268 -14.264 -13.120 1.00 86.12 185 ALA A N 1
ATOM 1453 C CA . ALA A 1 185 ? -0.158 -13.985 -11.688 1.00 86.12 185 ALA A CA 1
ATOM 1454 C C . ALA A 1 185 ? 1.211 -13.409 -11.314 1.00 86.12 185 ALA A C 1
ATOM 1456 O O . ALA A 1 185 ? 1.270 -12.419 -10.596 1.00 86.12 185 ALA A O 1
ATOM 1457 N N . LYS A 1 186 ? 2.295 -13.946 -11.887 1.00 89.38 186 LYS A N 1
ATOM 1458 C CA . LYS A 1 186 ? 3.664 -13.489 -11.614 1.00 89.38 186 LYS A CA 1
ATOM 1459 C C . LYS A 1 186 ? 3.896 -12.021 -11.993 1.00 89.38 186 LYS A C 1
ATOM 1461 O O . LYS A 1 186 ? 4.466 -11.261 -11.211 1.00 89.38 186 LYS A O 1
ATOM 1466 N N . VAL A 1 187 ? 3.431 -11.589 -13.171 1.00 90.38 187 VAL A N 1
ATOM 1467 C CA . VAL A 1 187 ? 3.539 -10.173 -13.578 1.00 90.38 187 VAL A CA 1
ATOM 1468 C C . VAL A 1 187 ? 2.646 -9.309 -12.701 1.00 90.38 187 VAL A C 1
ATOM 1470 O O . VAL A 1 187 ? 3.063 -8.236 -12.280 1.00 90.38 187 VAL A O 1
ATOM 1473 N N . ARG A 1 188 ? 1.435 -9.779 -12.378 1.00 88.44 188 ARG A N 1
ATOM 1474 C CA . ARG A 1 188 ? 0.513 -9.045 -11.500 1.00 88.44 188 ARG A CA 1
ATOM 1475 C C . ARG A 1 188 ? 1.090 -8.848 -10.105 1.00 88.44 188 ARG A C 1
ATOM 1477 O O . ARG A 1 188 ? 0.986 -7.748 -9.585 1.00 88.44 188 ARG A O 1
ATOM 1484 N N . GLU A 1 189 ? 1.729 -9.863 -9.539 1.00 88.81 189 GLU A N 1
ATOM 1485 C CA . GLU A 1 189 ? 2.435 -9.784 -8.260 1.00 88.81 189 GLU A CA 1
ATOM 1486 C C . GLU A 1 189 ? 3.609 -8.801 -8.333 1.00 88.81 189 GLU A C 1
ATOM 1488 O O . GLU A 1 189 ? 3.729 -7.922 -7.485 1.00 88.81 189 GLU A O 1
ATOM 1493 N N . THR A 1 190 ? 4.408 -8.868 -9.402 1.00 89.75 190 THR A N 1
ATOM 1494 C CA . THR A 1 190 ? 5.530 -7.939 -9.629 1.00 89.75 190 THR A CA 1
ATOM 1495 C C . THR A 1 190 ? 5.046 -6.488 -9.768 1.00 89.75 190 THR A C 1
ATOM 1497 O O . THR A 1 190 ? 5.707 -5.550 -9.325 1.00 89.75 190 THR A O 1
ATOM 1500 N N . CYS A 1 191 ? 3.881 -6.285 -10.386 1.00 90.75 191 CYS A N 1
ATOM 1501 C CA . CYS A 1 191 ? 3.251 -4.979 -10.516 1.00 90.75 191 CYS A CA 1
ATOM 1502 C C . CYS A 1 191 ? 2.433 -4.573 -9.286 1.00 90.75 191 CYS A C 1
ATOM 1504 O O . CYS A 1 191 ? 2.059 -3.407 -9.215 1.00 90.75 191 CYS A O 1
ATOM 1506 N N . ALA A 1 192 ? 2.130 -5.462 -8.341 1.00 88.69 192 ALA A N 1
ATOM 1507 C CA . ALA A 1 192 ? 1.313 -5.137 -7.178 1.00 88.69 192 ALA A CA 1
ATOM 1508 C C . ALA A 1 192 ? 2.054 -4.179 -6.241 1.00 88.69 192 ALA A C 1
ATOM 1510 O O . ALA A 1 192 ? 3.276 -4.231 -6.100 1.00 88.69 192 ALA A O 1
ATOM 1511 N N . THR A 1 193 ? 1.307 -3.297 -5.580 1.00 89.31 193 THR A N 1
ATOM 1512 C CA . THR A 1 193 ? 1.862 -2.347 -4.612 1.00 89.31 193 THR A CA 1
ATOM 1513 C C . THR A 1 193 ? 2.317 -3.092 -3.356 1.00 89.31 193 THR A C 1
ATOM 1515 O O . THR A 1 193 ? 1.550 -3.343 -2.430 1.00 89.31 193 THR A O 1
ATOM 1518 N N . THR A 1 194 ? 3.585 -3.489 -3.366 1.00 90.38 194 THR A N 1
ATOM 1519 C CA . THR A 1 194 ? 4.288 -4.202 -2.297 1.00 90.38 194 THR A CA 1
ATOM 1520 C C . THR A 1 194 ? 5.420 -3.337 -1.752 1.00 90.38 194 THR A C 1
ATOM 1522 O O . THR A 1 194 ? 5.770 -2.314 -2.340 1.00 90.38 194 THR A O 1
ATOM 1525 N N . LEU A 1 195 ? 6.054 -3.770 -0.658 1.00 90.50 195 LEU A N 1
ATOM 1526 C CA . LEU A 1 195 ? 7.230 -3.084 -0.112 1.00 90.50 195 LEU A CA 1
ATOM 1527 C C . LEU A 1 195 ? 8.354 -2.939 -1.147 1.00 90.50 195 LEU A C 1
ATOM 1529 O O . LEU A 1 195 ? 8.963 -1.876 -1.236 1.00 90.50 195 LEU A O 1
ATOM 1533 N N . VAL A 1 196 ? 8.591 -3.978 -1.952 1.00 91.44 196 VAL A N 1
ATOM 1534 C CA . VAL A 1 196 ? 9.614 -3.974 -3.009 1.00 91.44 196 VAL A CA 1
ATOM 1535 C C . VAL A 1 196 ? 9.310 -2.896 -4.047 1.00 91.44 196 VAL A C 1
ATOM 1537 O O . VAL A 1 196 ? 10.179 -2.096 -4.385 1.00 91.44 196 VAL A O 1
ATOM 1540 N N . LEU A 1 197 ? 8.062 -2.821 -4.516 1.00 92.69 197 LEU A N 1
ATOM 1541 C CA . LEU A 1 197 ? 7.672 -1.828 -5.513 1.00 92.69 197 LEU A CA 1
ATOM 1542 C C . LEU A 1 197 ? 7.673 -0.402 -4.949 1.00 92.69 197 LEU A C 1
ATOM 1544 O O . LEU A 1 197 ? 8.128 0.520 -5.619 1.00 92.69 197 LEU A O 1
ATOM 1548 N N . THR A 1 198 ? 7.219 -0.215 -3.710 1.00 94.81 198 THR A N 1
ATOM 1549 C CA . THR A 1 198 ? 7.275 1.084 -3.029 1.00 94.81 198 THR A CA 1
ATOM 1550 C C . THR A 1 198 ? 8.714 1.581 -2.905 1.00 94.81 198 THR A C 1
ATOM 1552 O O . THR A 1 198 ? 8.984 2.726 -3.267 1.00 94.81 198 THR A O 1
ATOM 1555 N N . LYS A 1 199 ? 9.649 0.720 -2.473 1.00 94.44 199 LYS A N 1
ATOM 1556 C CA . LYS A 1 199 ? 11.082 1.049 -2.421 1.00 94.44 199 LYS A CA 1
ATOM 1557 C C . LYS A 1 199 ? 11.622 1.402 -3.804 1.00 94.44 199 LYS A C 1
ATOM 1559 O O . LYS A 1 199 ? 12.216 2.458 -3.956 1.00 94.44 199 LYS A O 1
ATOM 1564 N N . PHE A 1 200 ? 11.324 0.597 -4.824 1.00 95.81 200 PHE A N 1
ATOM 1565 C CA . PHE A 1 200 ? 11.739 0.880 -6.199 1.00 95.81 200 PHE A CA 1
ATOM 1566 C C . PHE A 1 200 ? 11.260 2.252 -6.699 1.00 95.81 200 PHE A C 1
ATOM 1568 O O . PHE A 1 200 ? 12.052 3.025 -7.238 1.00 95.81 200 PHE A O 1
ATOM 1575 N N . MET A 1 201 ? 9.981 2.586 -6.498 1.00 96.94 201 MET A N 1
ATOM 1576 C CA . MET A 1 201 ? 9.424 3.880 -6.908 1.00 96.94 201 MET A CA 1
ATOM 1577 C C . MET A 1 201 ? 10.070 5.044 -6.147 1.00 96.94 201 MET A C 1
ATOM 1579 O O . MET A 1 201 ? 10.437 6.043 -6.763 1.00 96.94 201 MET A O 1
ATOM 1583 N N . VAL A 1 202 ? 10.257 4.913 -4.831 1.00 95.94 202 VAL A N 1
ATOM 1584 C CA . VAL A 1 202 ? 10.914 5.931 -3.997 1.00 95.94 202 VAL A CA 1
ATOM 1585 C C . VAL A 1 202 ? 12.382 6.122 -4.378 1.00 95.94 202 VAL A C 1
ATOM 1587 O O . VAL A 1 202 ? 12.802 7.254 -4.602 1.00 95.94 202 VAL A O 1
ATOM 1590 N N . SER A 1 203 ? 13.153 5.046 -4.533 1.00 95.19 203 SER A N 1
ATOM 1591 C CA . SER A 1 203 ? 14.555 5.122 -4.954 1.00 95.19 203 SER A CA 1
ATOM 1592 C C . SER A 1 203 ? 14.685 5.721 -6.361 1.00 95.19 203 SER A C 1
ATOM 1594 O O . SER A 1 203 ? 15.560 6.552 -6.604 1.00 95.19 203 SER A O 1
ATOM 1596 N N . THR A 1 204 ? 13.757 5.401 -7.271 1.00 96.25 204 THR A N 1
ATOM 1597 C CA . THR A 1 204 ? 13.685 6.040 -8.597 1.00 96.25 204 THR A CA 1
ATOM 1598 C C . THR A 1 204 ? 13.396 7.539 -8.473 1.00 96.25 204 THR A C 1
ATOM 1600 O O . THR A 1 204 ? 14.017 8.347 -9.162 1.00 96.25 204 THR A O 1
ATOM 1603 N N . ALA A 1 205 ? 12.494 7.944 -7.575 1.00 96.25 205 ALA A N 1
ATOM 1604 C CA . ALA A 1 205 ? 12.198 9.350 -7.313 1.00 96.25 205 ALA A CA 1
ATOM 1605 C C . ALA A 1 205 ? 13.425 10.097 -6.748 1.00 96.25 205 ALA A C 1
ATOM 1607 O O . ALA A 1 205 ? 13.777 11.164 -7.248 1.00 96.25 205 ALA A O 1
ATOM 1608 N N . LEU A 1 206 ? 14.141 9.517 -5.780 1.00 93.44 206 LEU A N 1
ATOM 1609 C CA . LEU A 1 206 ? 15.392 10.079 -5.250 1.00 93.44 206 LEU A CA 1
ATOM 1610 C C . LEU A 1 206 ? 16.459 10.228 -6.346 1.00 93.44 206 LEU A C 1
ATOM 1612 O O . LEU A 1 206 ? 17.103 11.274 -6.462 1.00 93.44 206 LEU A O 1
ATOM 1616 N N . MET A 1 207 ? 16.591 9.226 -7.218 1.00 92.94 207 MET A N 1
ATOM 1617 C CA . MET A 1 207 ? 17.476 9.303 -8.379 1.00 92.94 207 MET A CA 1
ATOM 1618 C C . MET A 1 207 ? 17.066 10.439 -9.326 1.00 92.94 207 MET A C 1
ATOM 1620 O O . MET A 1 207 ? 17.926 11.203 -9.765 1.00 92.94 207 MET A O 1
ATOM 1624 N N . GLY A 1 208 ? 15.766 10.621 -9.574 1.00 92.69 208 GLY A N 1
ATOM 1625 C CA . GLY A 1 208 ? 15.211 11.712 -10.380 1.00 92.69 208 GLY A CA 1
ATOM 1626 C C . GLY A 1 208 ? 15.579 13.109 -9.875 1.00 92.69 208 GLY A C 1
ATOM 1627 O O . GLY A 1 208 ? 15.852 14.007 -10.675 1.00 92.69 208 GLY A O 1
ATOM 1628 N N . VAL A 1 209 ? 15.659 13.291 -8.554 1.00 91.75 209 VAL A N 1
ATOM 1629 C CA . VAL A 1 209 ? 16.122 14.548 -7.942 1.00 91.75 209 VAL A CA 1
ATOM 1630 C C . VAL A 1 209 ? 17.581 14.802 -8.299 1.00 91.75 209 VAL A C 1
ATOM 1632 O O . VAL A 1 209 ? 17.922 15.894 -8.753 1.00 91.75 209 VAL A O 1
ATOM 1635 N N . SER A 1 210 ? 18.429 13.777 -8.185 1.00 89.12 210 SER A N 1
ATOM 1636 C CA . SER A 1 210 ? 19.862 13.891 -8.480 1.00 89.12 210 SER A CA 1
ATOM 1637 C C . SER A 1 210 ? 20.180 14.232 -9.943 1.00 89.12 210 SER A C 1
ATOM 1639 O O . SER A 1 210 ? 21.239 14.790 -10.225 1.00 89.12 210 SER A O 1
ATOM 1641 N N . VAL A 1 211 ? 19.261 13.933 -10.870 1.00 90.94 211 VAL A N 1
ATOM 1642 C CA . VAL A 1 211 ? 19.395 14.228 -12.308 1.00 90.94 211 VAL A CA 1
ATOM 1643 C C . VAL A 1 211 ? 18.554 15.428 -12.764 1.00 90.94 211 VAL A C 1
ATOM 1645 O O . VAL A 1 211 ? 18.401 15.655 -13.965 1.00 90.94 211 VAL A O 1
ATOM 1648 N N . GLY A 1 212 ? 18.004 16.208 -11.826 1.00 91.19 212 GLY A N 1
ATOM 1649 C CA . GLY A 1 212 ? 17.300 17.459 -12.122 1.00 91.19 212 GLY A CA 1
ATOM 1650 C C . GLY A 1 212 ? 15.933 17.277 -12.790 1.00 91.19 212 GLY A C 1
ATOM 1651 O O . GLY A 1 212 ? 15.576 18.050 -13.679 1.00 91.19 212 GLY A O 1
ATOM 1652 N N . LYS A 1 213 ? 15.160 16.258 -12.390 1.00 94.62 213 LYS A N 1
ATOM 1653 C CA . LYS A 1 213 ? 13.839 15.920 -12.964 1.00 94.62 213 LYS A CA 1
ATOM 1654 C C . LYS A 1 213 ? 12.675 16.078 -11.964 1.00 94.62 213 LYS A C 1
ATOM 1656 O O . LYS A 1 213 ? 11.910 15.138 -11.758 1.00 94.62 213 LYS A O 1
ATOM 1661 N N . PRO A 1 214 ? 12.490 17.249 -11.322 1.00 93.25 214 PRO A N 1
ATOM 1662 C CA . PRO A 1 214 ? 11.548 17.410 -10.208 1.00 93.25 214 PRO A CA 1
ATOM 1663 C C . PRO A 1 214 ? 10.073 17.180 -10.582 1.00 93.25 214 PRO A C 1
ATOM 1665 O O . PRO A 1 214 ? 9.299 16.723 -9.741 1.00 93.25 214 PRO A O 1
ATOM 1668 N N . SER A 1 215 ? 9.663 17.462 -11.825 1.00 94.94 215 SER A N 1
ATOM 1669 C CA . SER A 1 215 ? 8.287 17.208 -12.273 1.00 94.94 215 SER A CA 1
ATOM 1670 C C . SER A 1 215 ? 7.992 15.713 -12.390 1.00 94.94 215 SER A C 1
ATOM 1672 O O . SER A 1 215 ? 6.953 15.263 -11.912 1.00 94.94 215 SER A O 1
ATOM 1674 N N . GLN A 1 216 ? 8.924 14.931 -12.940 1.00 96.94 216 GLN A N 1
ATOM 1675 C CA . GLN A 1 216 ? 8.801 13.474 -13.015 1.00 96.94 216 GLN A CA 1
ATOM 1676 C C . GLN A 1 216 ? 8.894 12.816 -11.628 1.00 96.94 216 GLN A C 1
ATOM 1678 O O . GLN A 1 216 ? 8.207 11.838 -11.359 1.00 96.94 216 GLN A O 1
ATOM 1683 N N . VAL A 1 217 ? 9.701 13.367 -10.716 1.00 96.56 217 VAL A N 1
ATOM 1684 C CA . VAL A 1 217 ? 9.755 12.917 -9.312 1.00 96.56 217 VAL A CA 1
ATOM 1685 C C . VAL A 1 217 ? 8.393 13.070 -8.641 1.00 96.56 217 VAL A C 1
ATOM 1687 O O . VAL A 1 217 ? 7.894 12.120 -8.038 1.00 96.56 217 VAL A O 1
ATOM 1690 N N . ARG A 1 218 ? 7.763 14.243 -8.789 1.00 96.62 218 ARG A N 1
ATOM 1691 C CA . ARG A 1 218 ? 6.407 14.479 -8.284 1.00 96.62 218 ARG A CA 1
ATOM 1692 C C . ARG A 1 218 ? 5.413 13.491 -8.888 1.00 96.62 218 ARG A C 1
ATOM 1694 O O . ARG A 1 218 ? 4.618 12.919 -8.156 1.00 96.62 218 ARG A O 1
ATOM 1701 N N . GLU A 1 219 ? 5.494 13.250 -10.193 1.00 97.00 219 GLU A N 1
ATOM 1702 C CA . GLU A 1 219 ? 4.638 12.282 -10.880 1.00 97.00 219 GLU A CA 1
ATOM 1703 C C . GLU A 1 219 ? 4.763 10.863 -10.301 1.00 97.00 219 GLU A C 1
ATOM 1705 O O . GLU A 1 219 ? 3.740 10.224 -10.053 1.00 97.00 219 GLU A O 1
ATOM 1710 N N . ILE A 1 220 ? 5.983 10.380 -10.033 1.00 97.44 220 ILE A N 1
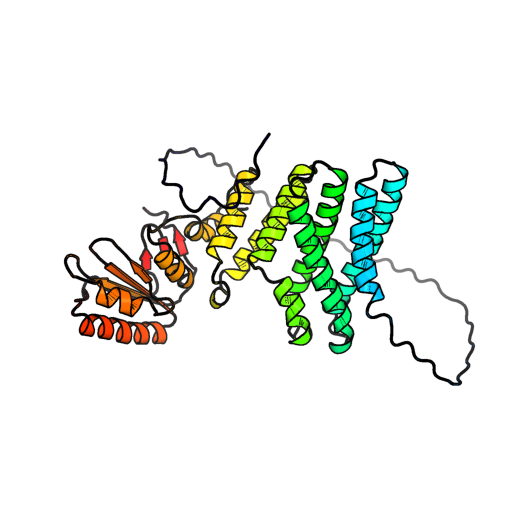ATOM 1711 C CA . ILE A 1 220 ? 6.207 9.059 -9.419 1.00 97.44 220 ILE A CA 1
ATOM 1712 C C . ILE A 1 220 ? 5.571 8.991 -8.027 1.00 97.44 220 ILE A C 1
ATOM 1714 O O . ILE A 1 220 ? 4.892 8.013 -7.705 1.00 97.44 220 ILE A O 1
ATOM 1718 N N . LEU A 1 221 ? 5.776 10.018 -7.200 1.00 97.75 221 LEU A N 1
ATOM 1719 C CA . LEU A 1 221 ? 5.244 10.053 -5.838 1.00 97.75 221 LEU A CA 1
ATOM 1720 C C . LEU A 1 221 ? 3.716 10.171 -5.829 1.00 97.75 221 LEU A C 1
ATOM 1722 O O . LEU A 1 221 ? 3.052 9.421 -5.121 1.00 97.75 221 LEU A O 1
ATOM 1726 N N . ASP A 1 222 ? 3.139 11.032 -6.663 1.00 96.94 222 ASP A N 1
ATOM 1727 C CA . ASP A 1 222 ? 1.685 11.156 -6.805 1.00 96.94 222 ASP A CA 1
ATOM 1728 C C . ASP A 1 222 ? 1.065 9.859 -7.351 1.00 96.94 222 ASP A C 1
ATOM 1730 O O . ASP A 1 222 ? -0.068 9.500 -7.017 1.00 96.94 222 ASP A O 1
ATOM 1734 N N . LEU A 1 223 ? 1.798 9.125 -8.194 1.00 95.94 223 LEU A N 1
ATOM 1735 C CA . LEU A 1 223 ? 1.386 7.805 -8.644 1.00 95.94 223 LEU A CA 1
ATOM 1736 C C . LEU A 1 223 ? 1.385 6.799 -7.493 1.00 95.94 223 LEU A C 1
ATOM 1738 O O . LEU A 1 223 ? 0.391 6.098 -7.323 1.00 95.94 223 LEU A O 1
ATOM 1742 N N . LEU A 1 224 ? 2.454 6.742 -6.696 1.00 96.25 224 LEU A N 1
ATOM 1743 C CA . LEU A 1 224 ? 2.530 5.877 -5.518 1.00 96.25 224 LEU A CA 1
ATOM 1744 C C . LEU A 1 224 ? 1.398 6.189 -4.529 1.00 96.25 224 LEU A C 1
ATOM 1746 O O . LEU A 1 224 ? 0.719 5.268 -4.080 1.00 96.25 224 LEU A O 1
ATOM 1750 N N . GLU A 1 225 ? 1.120 7.468 -4.274 1.00 96.44 225 GLU A N 1
ATOM 1751 C CA . GLU A 1 225 ? 0.014 7.900 -3.414 1.00 96.44 225 GLU A CA 1
ATOM 1752 C C . GLU A 1 225 ? -1.331 7.337 -3.876 1.00 96.44 225 GLU A C 1
ATOM 1754 O O . GLU A 1 225 ? -2.053 6.722 -3.093 1.00 96.44 225 GLU A O 1
ATOM 1759 N N . LYS A 1 226 ? -1.649 7.477 -5.170 1.00 93.69 226 LYS A N 1
ATOM 1760 C CA . LYS A 1 226 ? -2.894 6.944 -5.749 1.00 93.69 226 LYS A CA 1
ATOM 1761 C C . LYS A 1 226 ? -3.035 5.442 -5.520 1.00 93.69 226 LYS A C 1
ATOM 1763 O O . LYS A 1 226 ? -4.143 4.955 -5.307 1.00 93.69 226 LYS A O 1
ATOM 1768 N N . ARG A 1 227 ? -1.925 4.703 -5.558 1.00 91.25 227 ARG A N 1
ATOM 1769 C CA . ARG A 1 227 ? -1.916 3.252 -5.331 1.00 91.25 227 ARG A CA 1
ATOM 1770 C C . ARG A 1 227 ? -2.125 2.900 -3.866 1.00 91.25 227 ARG A C 1
ATOM 1772 O O . ARG A 1 227 ? -2.880 1.976 -3.580 1.00 91.25 227 ARG A O 1
ATOM 1779 N N . LEU A 1 228 ? -1.515 3.651 -2.951 1.00 92.38 228 LEU A N 1
ATOM 1780 C CA . LEU A 1 228 ? -1.740 3.493 -1.512 1.00 92.38 228 LEU A CA 1
ATOM 1781 C C . LEU A 1 228 ? -3.204 3.783 -1.153 1.00 92.38 228 LEU A C 1
ATOM 1783 O O . LEU A 1 228 ? -3.840 2.980 -0.477 1.00 92.38 228 LEU A O 1
ATOM 1787 N N . LEU A 1 229 ? -3.786 4.854 -1.698 1.00 91.06 229 LEU A N 1
ATOM 1788 C CA . LEU A 1 229 ? -5.205 5.165 -1.505 1.00 91.06 229 LEU A CA 1
ATOM 1789 C C . LEU A 1 229 ? -6.124 4.049 -2.027 1.00 91.06 229 LEU A C 1
ATOM 1791 O O . LEU A 1 229 ? -7.061 3.657 -1.336 1.00 91.06 229 LEU A O 1
ATOM 1795 N N . ALA A 1 230 ? -5.839 3.486 -3.205 1.00 87.19 230 ALA A N 1
ATOM 1796 C CA . ALA A 1 230 ? -6.618 2.374 -3.758 1.00 87.19 230 ALA A CA 1
ATOM 1797 C C . ALA A 1 230 ? -6.513 1.089 -2.915 1.00 87.19 230 ALA A C 1
ATOM 1799 O O . ALA A 1 230 ? -7.478 0.334 -2.799 1.00 87.19 230 ALA A O 1
ATOM 1800 N N . MET A 1 231 ? -5.361 0.844 -2.282 1.00 83.62 231 MET A N 1
ATOM 1801 C CA . MET A 1 231 ? -5.182 -0.280 -1.360 1.00 83.62 231 MET A CA 1
ATOM 1802 C C . MET A 1 231 ? -5.981 -0.137 -0.065 1.00 83.62 231 MET A C 1
ATOM 1804 O O . MET A 1 231 ? -6.191 -1.148 0.610 1.00 83.62 231 MET A O 1
ATOM 1808 N N . ARG A 1 232 ? -6.418 1.081 0.295 1.00 76.19 232 ARG A N 1
ATOM 1809 C CA . ARG A 1 232 ? -6.991 1.387 1.610 1.00 76.19 232 ARG A CA 1
ATOM 1810 C C . ARG A 1 232 ? -8.119 0.429 2.013 1.00 76.19 232 ARG A C 1
ATOM 1812 O O . ARG A 1 232 ? -8.174 0.014 3.161 1.00 76.19 232 ARG A O 1
ATOM 1819 N N . PHE A 1 233 ? -8.969 0.039 1.067 1.00 65.69 233 PHE A N 1
ATOM 1820 C CA . PHE A 1 233 ? -10.143 -0.807 1.319 1.00 65.69 233 PHE A CA 1
ATOM 1821 C C . PHE A 1 233 ? -9.938 -2.286 0.937 1.00 65.69 233 PHE A C 1
ATOM 1823 O O . PHE A 1 233 ? -10.848 -3.101 1.056 1.00 65.69 233 PHE A O 1
ATOM 1830 N N . HIS A 1 234 ? -8.729 -2.666 0.509 1.00 64.81 234 HIS A N 1
ATOM 1831 C CA . HIS A 1 234 ? -8.360 -4.042 0.142 1.00 64.81 234 HIS A CA 1
ATOM 1832 C C . HIS A 1 234 ? -7.285 -4.631 1.081 1.00 64.81 234 HIS A C 1
ATOM 1834 O O . HIS A 1 234 ? -6.527 -5.535 0.715 1.00 64.81 234 HIS A O 1
ATOM 1840 N N . LYS A 1 235 ? -7.237 -4.119 2.319 1.00 55.97 235 LYS A N 1
ATOM 1841 C CA . LYS A 1 235 ? -6.163 -4.307 3.313 1.00 55.97 235 LYS A CA 1
ATOM 1842 C C . LYS A 1 235 ? -5.979 -5.700 3.879 1.00 55.97 235 LYS A C 1
ATOM 1844 O O . LYS A 1 235 ? -4.888 -5.984 4.362 1.00 55.97 235 LYS A O 1
ATOM 1849 N N . ALA A 1 236 ? -6.965 -6.588 3.751 1.00 48.34 236 ALA A N 1
ATOM 1850 C CA . ALA A 1 236 ? -6.829 -7.981 4.185 1.00 48.34 236 ALA A CA 1
ATOM 1851 C C . ALA A 1 236 ? -5.613 -8.701 3.550 1.00 48.34 236 ALA A C 1
ATOM 1853 O O . ALA A 1 236 ? -5.208 -9.756 4.023 1.00 48.34 236 ALA A O 1
ATOM 1854 N N . LYS A 1 237 ? -5.009 -8.129 2.494 1.00 49.53 237 LYS A N 1
ATOM 1855 C CA . LYS A 1 237 ? -3.811 -8.644 1.812 1.00 49.53 237 LYS A CA 1
ATOM 1856 C C . LYS A 1 237 ? -2.512 -7.868 2.082 1.00 49.53 237 LYS A C 1
ATOM 1858 O O . LYS A 1 237 ? -1.469 -8.282 1.590 1.00 49.53 237 LYS A O 1
ATOM 1863 N N . ALA A 1 238 ? -2.539 -6.754 2.817 1.00 56.53 238 ALA A N 1
ATOM 1864 C CA . ALA A 1 238 ? -1.398 -5.841 2.935 1.00 56.53 238 ALA A CA 1
ATOM 1865 C C . ALA A 1 238 ? -0.943 -5.666 4.392 1.00 56.53 238 ALA A C 1
ATOM 1867 O O . ALA A 1 238 ? -1.077 -4.585 4.961 1.00 56.53 238 ALA A O 1
ATOM 1868 N N . LEU A 1 239 ? -0.334 -6.716 4.961 1.00 63.19 239 LEU A N 1
ATOM 1869 C CA . LEU A 1 239 ? 0.223 -6.751 6.329 1.00 63.19 239 LEU A CA 1
ATOM 1870 C C . LEU A 1 239 ? 1.213 -5.609 6.654 1.00 63.19 239 LEU A C 1
ATOM 1872 O O . LEU A 1 239 ? 1.520 -5.379 7.815 1.00 63.19 239 LEU A O 1
ATOM 1876 N N . ASN A 1 240 ? 1.690 -4.873 5.643 1.00 79.81 240 ASN A N 1
ATOM 1877 C CA . ASN A 1 240 ? 2.695 -3.816 5.774 1.00 79.81 240 ASN A CA 1
ATOM 1878 C C . ASN A 1 240 ? 2.205 -2.429 5.318 1.00 79.81 240 ASN A C 1
ATOM 1880 O O . ASN A 1 240 ? 3.034 -1.572 5.022 1.00 79.81 240 ASN A O 1
ATOM 1884 N N . TYR A 1 241 ? 0.890 -2.186 5.218 1.00 87.94 241 TYR A N 1
ATOM 1885 C CA . TYR A 1 241 ? 0.354 -0.922 4.680 1.00 87.94 241 TYR A CA 1
ATOM 1886 C C . TYR A 1 241 ? 0.923 0.329 5.375 1.00 87.94 241 TYR A C 1
ATOM 1888 O O . TYR A 1 241 ? 1.353 1.255 4.687 1.00 87.94 241 TYR A O 1
ATOM 1896 N N . ARG A 1 242 ? 1.018 0.321 6.715 1.00 90.19 242 ARG A N 1
ATOM 1897 C CA . ARG A 1 242 ? 1.643 1.395 7.508 1.00 90.19 242 ARG A CA 1
ATOM 1898 C C . ARG A 1 242 ? 3.052 1.726 7.027 1.00 90.19 242 ARG A C 1
ATOM 1900 O O . ARG A 1 242 ? 3.332 2.879 6.718 1.00 90.19 242 ARG A O 1
ATOM 1907 N N . ALA A 1 243 ? 3.903 0.712 6.878 1.00 90.31 243 ALA A N 1
ATOM 1908 C CA . ALA A 1 243 ? 5.274 0.897 6.413 1.00 90.31 243 ALA A CA 1
ATOM 1909 C C . ALA A 1 243 ? 5.326 1.512 5.003 1.00 90.31 243 ALA A C 1
ATOM 1911 O O . ALA A 1 243 ? 6.168 2.364 4.733 1.00 90.31 243 ALA A O 1
ATOM 1912 N N . LEU A 1 244 ? 4.407 1.133 4.104 1.00 93.12 244 LEU A N 1
ATOM 1913 C CA . LEU A 1 244 ? 4.356 1.722 2.760 1.00 93.12 244 LEU A CA 1
ATOM 1914 C C . LEU A 1 244 ? 3.999 3.213 2.804 1.00 93.12 244 LEU A C 1
ATOM 1916 O O . LEU A 1 244 ? 4.632 4.010 2.112 1.00 93.12 244 LEU A O 1
ATOM 1920 N N . VAL A 1 245 ? 3.009 3.583 3.624 1.00 94.31 245 VAL A N 1
ATOM 1921 C CA . VAL A 1 245 ? 2.586 4.978 3.822 1.00 94.31 245 VAL A CA 1
ATOM 1922 C C . VAL A 1 245 ? 3.703 5.806 4.456 1.00 94.31 245 VAL A C 1
ATOM 1924 O O . VAL A 1 245 ? 3.973 6.911 3.992 1.00 94.31 245 VAL A O 1
ATOM 1927 N N . GLN A 1 246 ? 4.395 5.263 5.460 1.00 94.44 246 GLN A N 1
ATOM 1928 C CA . GLN A 1 246 ? 5.522 5.925 6.121 1.00 94.44 246 GLN A CA 1
ATOM 1929 C C . GLN A 1 246 ? 6.692 6.164 5.157 1.00 94.44 246 GLN A C 1
ATOM 1931 O O . GLN A 1 246 ? 7.171 7.291 5.061 1.00 94.44 246 GLN A O 1
ATOM 1936 N N . ILE A 1 247 ? 7.101 5.151 4.378 1.00 95.62 247 ILE A N 1
ATOM 1937 C CA . ILE A 1 247 ? 8.164 5.286 3.363 1.00 95.62 247 ILE A CA 1
ATOM 1938 C C . ILE A 1 247 ? 7.798 6.364 2.336 1.00 95.62 247 ILE A C 1
ATOM 1940 O O . ILE A 1 247 ? 8.621 7.226 2.020 1.00 95.62 247 ILE A O 1
ATOM 1944 N N . TYR A 1 248 ? 6.561 6.340 1.834 1.00 97.12 248 TYR A N 1
ATOM 1945 C CA . TYR A 1 248 ? 6.057 7.341 0.898 1.00 97.12 248 TYR A CA 1
ATOM 1946 C C . TYR A 1 248 ? 6.098 8.760 1.488 1.00 97.12 248 TYR A C 1
ATOM 1948 O O . TYR A 1 248 ? 6.711 9.654 0.902 1.00 97.12 248 TYR A O 1
ATOM 1956 N N . SER A 1 249 ? 5.467 8.952 2.649 1.00 97.56 249 SER A N 1
ATOM 1957 C CA . SER A 1 249 ? 5.295 10.260 3.288 1.00 97.56 249 SER A CA 1
ATOM 1958 C C . SER A 1 249 ? 6.631 10.876 3.688 1.00 97.56 249 SER A C 1
ATOM 1960 O O . SER A 1 249 ? 6.889 12.039 3.381 1.00 97.56 249 SER A O 1
ATOM 1962 N N . LEU A 1 250 ? 7.517 10.084 4.301 1.00 96.62 250 LEU A N 1
ATOM 1963 C CA . LEU A 1 250 ? 8.849 10.538 4.693 1.00 96.62 250 LEU A CA 1
ATOM 1964 C C . LEU A 1 250 ? 9.674 10.952 3.473 1.00 96.62 250 LEU A C 1
ATOM 1966 O O . LEU A 1 250 ? 10.295 12.012 3.478 1.00 96.62 250 LEU A O 1
ATOM 1970 N N . THR A 1 251 ? 9.643 10.159 2.399 1.00 96.44 251 THR A N 1
ATOM 1971 C CA . THR A 1 251 ? 10.348 10.506 1.156 1.00 96.44 251 THR A CA 1
ATOM 1972 C C . THR A 1 251 ? 9.820 11.813 0.581 1.00 96.44 251 THR A C 1
ATOM 1974 O O . THR A 1 251 ? 10.598 12.707 0.258 1.00 96.44 251 THR A O 1
ATOM 1977 N N . ARG A 1 252 ? 8.496 11.949 0.463 1.00 96.94 252 ARG A N 1
ATOM 1978 C CA . ARG A 1 252 ? 7.874 13.158 -0.079 1.00 96.94 252 ARG A CA 1
ATOM 1979 C C . ARG A 1 252 ? 8.228 14.395 0.755 1.00 96.94 252 ARG A C 1
ATOM 1981 O O . ARG A 1 252 ? 8.564 15.435 0.183 1.00 96.94 252 ARG A O 1
ATOM 1988 N N . HIS A 1 253 ? 8.221 14.257 2.080 1.00 96.88 253 HIS A N 1
ATOM 1989 C CA . HIS A 1 253 ? 8.579 15.322 3.009 1.00 96.88 253 HIS A CA 1
ATOM 1990 C C . HIS A 1 253 ? 10.045 15.736 2.850 1.00 96.88 253 HIS A C 1
ATOM 1992 O O . HIS A 1 253 ? 10.326 16.916 2.651 1.00 96.88 253 HIS A O 1
ATOM 1998 N N . ASN A 1 254 ? 10.966 14.768 2.829 1.00 95.56 254 ASN A N 1
ATOM 1999 C CA . ASN A 1 254 ? 12.402 15.011 2.656 1.00 95.56 254 ASN A CA 1
ATOM 2000 C C . ASN A 1 254 ? 12.738 15.685 1.318 1.00 95.56 254 ASN A C 1
ATOM 2002 O O . ASN A 1 254 ? 13.756 16.361 1.198 1.00 95.56 254 ASN A O 1
ATOM 2006 N N . LEU A 1 255 ? 11.874 15.530 0.313 1.00 94.44 255 LEU A N 1
ATOM 2007 C CA . LEU A 1 255 ? 11.990 16.197 -0.982 1.00 94.44 255 LEU A CA 1
ATOM 2008 C C . LEU A 1 255 ? 11.309 17.574 -1.038 1.00 94.44 255 LEU A C 1
ATOM 2010 O O . LEU A 1 255 ? 11.197 18.157 -2.117 1.00 94.44 255 LEU A O 1
ATOM 2014 N N . GLY A 1 256 ? 10.840 18.100 0.097 1.00 94.00 256 GLY A N 1
ATOM 2015 C CA . GLY A 1 256 ? 10.198 19.411 0.193 1.00 94.00 256 GLY A CA 1
ATOM 2016 C C . GLY A 1 256 ? 8.800 19.464 -0.430 1.00 94.00 256 GLY A C 1
ATOM 2017 O O . GLY A 1 256 ? 8.325 20.541 -0.782 1.00 94.00 256 GLY A O 1
ATOM 2018 N N . MET A 1 257 ? 8.136 18.315 -0.604 1.00 94.56 257 MET A N 1
ATOM 2019 C CA . MET A 1 257 ? 6.814 18.212 -1.242 1.00 94.56 257 MET A CA 1
ATOM 2020 C C . MET A 1 257 ? 5.672 17.950 -0.240 1.00 94.56 257 MET A C 1
ATOM 2022 O O . MET A 1 257 ? 4.554 17.637 -0.659 1.00 94.56 257 MET A O 1
ATOM 2026 N N . GLY A 1 258 ? 5.948 18.072 1.064 1.00 94.75 258 GLY A N 1
ATOM 2027 C CA . GLY A 1 258 ? 5.011 17.779 2.155 1.00 94.75 258 GLY A CA 1
ATOM 2028 C C . GLY A 1 258 ? 4.838 16.280 2.430 1.00 94.75 258 GLY A C 1
ATOM 2029 O O . GLY A 1 258 ? 5.485 15.447 1.808 1.00 94.75 258 GLY A O 1
ATOM 2030 N N . HIS A 1 259 ? 3.956 15.923 3.365 1.00 95.12 259 HIS A N 1
ATOM 2031 C CA . HIS A 1 259 ? 3.691 14.518 3.731 1.00 95.12 259 HIS A CA 1
ATOM 2032 C C . HIS A 1 259 ? 2.724 13.794 2.779 1.00 95.12 259 HIS A C 1
ATOM 2034 O O . HIS A 1 259 ? 2.708 12.567 2.712 1.00 95.12 259 HIS A O 1
ATOM 2040 N N . ALA A 1 260 ? 1.924 14.547 2.027 1.00 96.50 260 ALA A N 1
ATOM 2041 C CA . ALA A 1 260 ? 0.983 14.037 1.037 1.00 96.50 260 ALA A CA 1
ATOM 2042 C C . ALA A 1 260 ? 0.783 15.069 -0.083 1.00 96.50 260 ALA A C 1
ATOM 2044 O O . ALA A 1 260 ? 1.250 16.206 0.019 1.00 96.50 260 ALA A O 1
ATOM 2045 N N . SER A 1 261 ? 0.101 14.685 -1.162 1.00 95.81 261 SER A N 1
ATOM 2046 C CA . SER A 1 261 ? -0.208 15.595 -2.270 1.00 95.81 261 SER A CA 1
ATOM 2047 C C . SER A 1 261 ? -1.303 16.615 -1.936 1.00 95.81 261 SER A C 1
ATOM 2049 O O . SER A 1 261 ? -1.364 17.670 -2.567 1.00 95.81 261 SER A O 1
ATOM 2051 N N . SER A 1 262 ? -2.139 16.325 -0.936 1.00 95.62 262 SER A N 1
ATOM 2052 C CA . SER A 1 262 ? -3.244 17.172 -0.485 1.00 95.62 262 SER A CA 1
ATOM 2053 C C . SER A 1 262 ? -3.516 16.993 1.013 1.00 95.62 262 SER A C 1
ATOM 2055 O O . SER A 1 262 ? -3.098 16.002 1.618 1.00 95.62 262 SER A O 1
ATOM 2057 N N . SER A 1 263 ? -4.253 17.941 1.601 1.00 93.38 263 SER A N 1
ATOM 2058 C CA . SER A 1 263 ? -4.737 17.847 2.988 1.00 93.38 263 SER A CA 1
ATOM 2059 C C . SER A 1 263 ? -5.656 16.638 3.191 1.00 93.38 263 SER A C 1
ATOM 2061 O O . SER A 1 263 ? -5.550 15.933 4.191 1.00 93.38 263 SER A O 1
ATOM 2063 N N . ASP A 1 264 ? -6.506 16.338 2.205 1.00 92.19 264 ASP A N 1
ATOM 2064 C CA . ASP A 1 264 ? -7.424 15.198 2.269 1.00 92.19 264 ASP A CA 1
ATOM 2065 C C . ASP A 1 264 ? -6.665 13.870 2.313 1.00 92.19 264 ASP A C 1
ATOM 2067 O O . ASP A 1 264 ? -6.959 13.013 3.146 1.00 92.19 264 ASP A O 1
ATOM 2071 N N . THR A 1 265 ? -5.642 13.702 1.465 1.00 93.06 265 THR A N 1
ATOM 2072 C CA . THR A 1 265 ? -4.804 12.498 1.512 1.00 93.06 265 THR A CA 1
ATOM 2073 C C . THR A 1 265 ? -4.015 12.431 2.819 1.00 93.06 265 THR A C 1
ATOM 2075 O O . THR A 1 265 ? -3.893 11.352 3.400 1.00 93.06 265 THR A O 1
ATOM 2078 N N . LEU A 1 266 ? -3.508 13.566 3.314 1.00 93.75 266 LEU A N 1
ATOM 2079 C CA . LEU A 1 266 ? -2.811 13.603 4.598 1.00 93.75 266 LEU A CA 1
ATOM 2080 C C . LEU A 1 266 ? -3.716 13.088 5.718 1.00 93.75 266 LEU A C 1
ATOM 2082 O O . LEU A 1 266 ? -3.315 12.166 6.420 1.00 93.75 266 LEU A O 1
ATOM 2086 N N . ARG A 1 267 ? -4.955 13.583 5.807 1.00 91.88 267 ARG A N 1
ATOM 2087 C CA . ARG A 1 267 ? -5.948 13.150 6.801 1.00 91.88 267 ARG A CA 1
ATOM 2088 C C . ARG A 1 267 ? -6.208 11.642 6.770 1.00 91.88 267 ARG A C 1
ATOM 2090 O O . ARG A 1 267 ? -6.400 11.016 7.807 1.00 91.88 267 ARG A O 1
ATOM 2097 N N . ILE A 1 268 ? -6.185 11.038 5.582 1.00 90.94 268 ILE A N 1
ATOM 2098 C CA . ILE A 1 268 ? -6.310 9.582 5.407 1.00 90.94 268 ILE A CA 1
ATOM 2099 C C . ILE A 1 268 ? -5.068 8.838 5.925 1.00 90.94 268 ILE A C 1
ATOM 2101 O O . ILE A 1 268 ? -5.173 7.721 6.436 1.00 90.94 268 ILE A O 1
ATOM 2105 N N . PHE A 1 269 ? -3.882 9.425 5.770 1.00 92.88 269 PHE A N 1
ATOM 2106 C CA . PHE A 1 269 ? -2.614 8.822 6.175 1.00 92.88 269 PHE A CA 1
ATOM 2107 C C . PHE A 1 269 ? -2.221 9.093 7.629 1.00 92.88 269 PHE A C 1
ATOM 2109 O O . PHE A 1 269 ? -1.415 8.335 8.160 1.00 92.88 269 PHE A O 1
ATOM 2116 N N . GLU A 1 270 ? -2.795 10.098 8.291 1.00 92.81 270 GLU A N 1
ATOM 2117 C CA . GLU A 1 270 ? -2.435 10.536 9.649 1.00 92.81 270 GLU A CA 1
ATOM 2118 C C . GLU A 1 270 ? -2.325 9.393 10.662 1.00 92.81 270 GLU A C 1
ATOM 2120 O O . GLU A 1 270 ? -1.351 9.330 11.411 1.00 92.81 270 GLU A O 1
ATOM 2125 N N . TRP A 1 271 ? -3.271 8.451 10.653 1.00 92.19 271 TRP A N 1
ATOM 2126 C CA . TRP A 1 271 ? -3.238 7.282 11.537 1.00 92.19 271 TRP A CA 1
ATOM 2127 C C . TRP A 1 271 ? -1.980 6.415 11.352 1.00 92.19 271 TRP A C 1
ATOM 2129 O O . TRP A 1 271 ? -1.418 5.889 12.313 1.00 92.19 271 TRP A O 1
ATOM 2139 N N . TYR A 1 272 ? -1.514 6.278 10.111 1.00 91.56 272 TYR A N 1
ATOM 2140 C CA . TYR A 1 272 ? -0.336 5.483 9.754 1.00 91.56 272 TYR A CA 1
ATOM 2141 C C . TYR A 1 272 ? 0.978 6.239 9.973 1.00 91.56 272 TYR A C 1
ATOM 2143 O O . TYR A 1 272 ? 2.041 5.624 10.032 1.00 91.56 272 TYR A O 1
ATOM 2151 N N . LEU A 1 273 ? 0.906 7.566 10.087 1.00 91.81 273 LEU A N 1
ATOM 2152 C CA . LEU A 1 273 ? 2.047 8.448 10.332 1.00 91.81 273 LEU A CA 1
ATOM 2153 C C . LEU A 1 273 ? 2.208 8.823 11.810 1.00 91.81 273 LEU A C 1
ATOM 2155 O O . LEU A 1 273 ? 3.241 9.368 12.176 1.00 91.81 273 LEU A O 1
ATOM 2159 N N . THR A 1 274 ? 1.203 8.546 12.642 1.00 87.81 274 THR A N 1
ATOM 2160 C CA . THR A 1 274 ? 1.217 8.859 14.073 1.00 87.81 274 THR A CA 1
ATOM 2161 C C . THR A 1 274 ? 1.493 7.605 14.894 1.00 87.81 274 THR A C 1
ATOM 2163 O O . THR A 1 274 ? 0.834 6.577 14.703 1.00 87.81 274 THR A O 1
ATOM 2166 N N . ASP A 1 275 ? 2.379 7.728 15.878 1.00 81.38 275 ASP A N 1
ATOM 2167 C CA . ASP A 1 275 ? 2.570 6.737 16.938 1.00 81.38 275 ASP A CA 1
ATOM 2168 C C . ASP A 1 275 ? 1.510 6.952 18.023 1.00 81.38 275 ASP A C 1
ATOM 2170 O O . ASP A 1 275 ? 1.746 7.526 19.082 1.00 81.38 275 ASP A O 1
ATOM 2174 N N . ALA A 1 276 ? 0.271 6.569 17.704 1.00 77.25 276 ALA A N 1
ATOM 2175 C CA . ALA A 1 276 ? -0.878 6.785 18.584 1.00 77.25 276 ALA A CA 1
ATOM 2176 C C . ALA A 1 276 ? -0.847 5.910 19.852 1.00 77.25 276 ALA A C 1
ATOM 2178 O O . ALA A 1 276 ? -1.581 6.189 20.799 1.00 77.25 276 ALA A O 1
ATOM 2179 N N . LEU A 1 277 ? -0.028 4.856 19.850 1.00 80.38 277 LEU A N 1
ATOM 2180 C CA . LEU A 1 277 ? 0.227 3.948 20.965 1.00 80.38 277 LEU A CA 1
ATOM 2181 C C . LEU A 1 277 ? 1.725 3.629 21.004 1.00 80.38 277 LEU A C 1
ATOM 2183 O O . LEU A 1 277 ? 2.379 3.610 19.963 1.00 80.38 277 LEU A O 1
ATOM 2187 N N . THR A 1 278 ? 2.244 3.332 22.192 1.00 81.62 278 THR A N 1
ATOM 2188 C CA . THR A 1 278 ? 3.622 2.855 22.390 1.00 81.62 278 THR A CA 1
ATOM 2189 C C . THR A 1 278 ? 3.812 1.417 21.901 1.00 81.62 278 THR A C 1
ATOM 2191 O O . THR A 1 278 ? 4.888 1.061 21.426 1.00 81.62 278 THR A O 1
ATOM 2194 N N . ASP A 1 279 ? 2.763 0.594 21.972 1.00 84.12 279 ASP A N 1
ATOM 2195 C CA . ASP A 1 279 ? 2.769 -0.785 21.484 1.00 84.12 279 ASP A CA 1
ATOM 2196 C C . ASP A 1 279 ? 2.538 -0.847 19.962 1.00 84.12 279 ASP A C 1
ATOM 2198 O O . ASP A 1 279 ? 1.427 -0.659 19.450 1.00 84.12 279 ASP A O 1
ATOM 2202 N N . TYR A 1 280 ? 3.613 -1.150 19.234 1.00 83.44 280 TYR A N 1
ATOM 2203 C CA . TYR A 1 280 ? 3.608 -1.271 17.780 1.00 83.44 280 TYR A CA 1
ATOM 2204 C C . TYR A 1 280 ? 2.808 -2.478 17.261 1.00 83.44 280 TYR A C 1
ATOM 2206 O O . TYR A 1 280 ? 2.193 -2.399 16.193 1.00 83.44 280 TYR A O 1
ATOM 2214 N N . GLU A 1 281 ? 2.770 -3.589 17.998 1.00 83.50 281 GLU A N 1
ATOM 2215 C CA . GLU A 1 281 ? 1.994 -4.763 17.590 1.00 83.50 281 GLU A CA 1
ATOM 2216 C C . GLU A 1 281 ? 0.496 -4.516 17.793 1.00 83.50 281 GLU A C 1
ATOM 2218 O O . GLU A 1 281 ? -0.313 -4.860 16.923 1.00 83.50 281 GLU A O 1
ATOM 2223 N N . ALA A 1 282 ? 0.112 -3.806 18.857 1.00 85.88 282 ALA A N 1
ATOM 2224 C CA . ALA A 1 282 ? -1.256 -3.314 19.003 1.00 85.88 282 ALA A CA 1
ATOM 2225 C C . ALA A 1 282 ? -1.650 -2.365 17.856 1.00 85.88 282 ALA A C 1
ATOM 2227 O O . ALA A 1 282 ? -2.732 -2.525 17.285 1.00 85.88 282 ALA A O 1
ATOM 2228 N N . LEU A 1 283 ? -0.774 -1.432 17.450 1.00 87.69 283 LEU A N 1
ATOM 2229 C CA . LEU A 1 283 ? -1.030 -0.551 16.298 1.00 87.69 283 LEU A CA 1
ATOM 2230 C C . LEU A 1 283 ? -1.279 -1.336 15.007 1.00 87.69 283 LEU A C 1
ATOM 2232 O O . LEU A 1 283 ? -2.241 -1.046 14.296 1.00 87.69 283 LEU A O 1
ATOM 2236 N N . LYS A 1 284 ? -0.468 -2.358 14.716 1.00 85.94 284 LYS A N 1
ATOM 2237 C CA . LYS A 1 284 ? -0.677 -3.223 13.543 1.00 85.94 284 LYS A CA 1
ATOM 2238 C C . LYS A 1 284 ? -2.024 -3.934 13.579 1.00 85.94 284 LYS A C 1
ATOM 2240 O O . LYS A 1 284 ? -2.694 -4.030 12.552 1.00 85.94 284 LYS A O 1
ATOM 2245 N N . LYS A 1 285 ? -2.441 -4.432 14.745 1.00 88.25 285 LYS A N 1
ATOM 2246 C CA . LYS A 1 285 ? -3.756 -5.072 14.897 1.00 88.25 285 LYS A CA 1
ATOM 2247 C C . LYS A 1 285 ? -4.891 -4.070 14.677 1.00 88.25 285 LYS A C 1
ATOM 2249 O O . LYS A 1 285 ? -5.878 -4.410 14.030 1.00 88.25 285 LYS A O 1
ATOM 2254 N N . LEU A 1 286 ? -4.720 -2.829 15.132 1.00 90.19 286 LEU A N 1
ATOM 2255 C CA . LEU A 1 286 ? -5.666 -1.738 14.894 1.00 90.19 286 LEU A CA 1
ATOM 2256 C C . LEU A 1 286 ? -5.711 -1.279 13.429 1.00 90.19 286 LEU A C 1
ATOM 2258 O O . LEU A 1 286 ? -6.777 -0.897 12.955 1.00 90.19 286 LEU A O 1
ATOM 2262 N N . ASP A 1 287 ? -4.611 -1.365 12.674 1.00 89.06 287 ASP A N 1
ATOM 2263 C CA . ASP A 1 287 ? -4.587 -1.007 11.246 1.00 89.06 287 ASP A CA 1
ATOM 2264 C C . ASP A 1 287 ? -5.599 -1.816 10.415 1.00 89.06 287 ASP A C 1
ATOM 2266 O O . ASP A 1 287 ? -6.147 -1.304 9.434 1.00 89.06 287 ASP A O 1
ATOM 2270 N N . VAL A 1 288 ? -5.874 -3.062 10.823 1.00 86.94 288 VAL A N 1
ATOM 2271 C CA . VAL A 1 288 ? -6.857 -3.966 10.193 1.00 86.94 288 VAL A CA 1
ATOM 2272 C C . VAL A 1 288 ? -8.302 -3.492 10.414 1.00 86.94 288 VAL A C 1
ATOM 2274 O O . VAL A 1 288 ? -9.213 -3.881 9.677 1.00 86.94 288 VAL A O 1
ATOM 2277 N N . LEU A 1 289 ? -8.518 -2.625 11.404 1.00 89.44 289 LEU A N 1
ATOM 2278 C CA . LEU A 1 289 ? -9.834 -2.126 11.791 1.00 89.44 289 LEU A CA 1
ATOM 2279 C C . LEU A 1 289 ? -10.282 -0.888 10.990 1.00 89.44 289 LEU A C 1
ATOM 2281 O O . LEU A 1 289 ? -11.409 -0.418 11.171 1.00 89.44 289 LEU A O 1
ATOM 2285 N N . ASP A 1 290 ? -9.432 -0.357 10.103 1.00 88.81 290 ASP A N 1
ATOM 2286 C CA . ASP A 1 290 ? -9.787 0.749 9.205 1.00 88.81 290 ASP A CA 1
ATOM 2287 C C . ASP A 1 290 ? -10.923 0.346 8.255 1.00 88.81 290 ASP A C 1
ATOM 2289 O O . ASP A 1 290 ? -10.776 -0.585 7.462 1.00 88.81 290 ASP A O 1
ATOM 2293 N N . GLY A 1 291 ? -12.045 1.068 8.312 1.00 89.94 291 GLY A N 1
ATOM 2294 C CA . GLY A 1 291 ? -13.176 0.879 7.398 1.00 89.94 291 GLY A CA 1
ATOM 2295 C C . GLY A 1 291 ? -14.127 -0.257 7.782 1.00 89.94 291 GLY A C 1
ATOM 2296 O O . GLY A 1 291 ? -14.951 -0.661 6.963 1.00 89.94 291 GLY A O 1
ATOM 2297 N N . GLN A 1 292 ? -14.013 -0.814 8.992 1.00 91.38 292 GLN A N 1
ATOM 2298 C CA . GLN A 1 292 ? -14.916 -1.875 9.443 1.00 91.38 292 GLN A CA 1
ATOM 2299 C C . GLN A 1 292 ? -16.319 -1.323 9.746 1.00 91.38 292 GLN A C 1
ATOM 2301 O O . GLN A 1 292 ? -16.455 -0.190 10.210 1.00 91.38 292 GLN A O 1
ATOM 2306 N N . PRO A 1 293 ? -17.386 -2.109 9.506 1.00 93.06 293 PRO A N 1
ATOM 2307 C CA . PRO A 1 293 ? -18.748 -1.610 9.656 1.00 93.06 293 PRO A CA 1
ATOM 2308 C C . PRO A 1 293 ? -19.253 -1.565 11.097 1.00 93.06 293 PRO A C 1
ATOM 2310 O O . PRO A 1 293 ? -20.100 -0.735 11.419 1.00 93.06 293 PRO A O 1
ATOM 2313 N N . PHE A 1 294 ? -18.752 -2.451 11.956 1.00 96.12 294 PHE A N 1
ATOM 2314 C CA . PHE A 1 294 ? -19.100 -2.496 13.370 1.00 96.12 294 PHE A CA 1
ATOM 2315 C C . PHE A 1 294 ? -17.870 -2.797 14.209 1.00 96.12 294 PHE A C 1
ATOM 2317 O O . PHE A 1 294 ? -16.943 -3.477 13.764 1.00 96.12 294 PHE A O 1
ATOM 2324 N N . TYR A 1 295 ? -17.907 -2.332 15.450 1.00 96.75 295 TYR A N 1
ATOM 2325 C CA . TYR A 1 295 ? -16.806 -2.434 16.388 1.00 96.75 295 TYR A CA 1
ATOM 2326 C C . TYR A 1 295 ? -17.256 -2.995 17.735 1.00 96.75 295 TYR A C 1
ATOM 2328 O O . TYR A 1 295 ? -18.411 -2.866 18.158 1.00 96.75 295 TYR A O 1
ATOM 2336 N N . LEU A 1 296 ? -16.298 -3.620 18.404 1.00 96.31 296 LEU A N 1
ATOM 2337 C CA . LEU A 1 296 ? -16.349 -4.084 19.778 1.00 96.31 296 LEU A CA 1
ATOM 2338 C C . LEU A 1 296 ? -15.239 -3.385 20.548 1.00 96.31 296 LEU A C 1
ATOM 2340 O O . LEU A 1 296 ? -14.095 -3.367 20.100 1.00 96.31 296 LEU A O 1
ATOM 2344 N N . GLU A 1 297 ? -15.577 -2.883 21.722 1.00 96.50 297 GLU A N 1
ATOM 2345 C CA . GLU A 1 297 ? -14.627 -2.359 22.684 1.00 96.50 297 GLU A CA 1
ATOM 2346 C C . GLU A 1 297 ? -14.989 -2.910 24.059 1.00 96.50 297 GLU A C 1
ATOM 2348 O O . GLU A 1 297 ? -16.068 -2.638 24.581 1.00 96.50 297 GLU A O 1
ATOM 2353 N N . LEU A 1 298 ? -14.097 -3.701 24.637 1.00 95.69 298 LEU A N 1
ATOM 2354 C CA . LEU A 1 298 ? -14.233 -4.207 25.992 1.00 95.69 298 LEU A CA 1
ATOM 2355 C C . LEU A 1 298 ? -13.191 -3.542 26.879 1.00 95.69 298 LEU A C 1
ATOM 2357 O O . LEU A 1 298 ? -12.026 -3.430 26.499 1.00 95.69 298 LEU A O 1
ATOM 2361 N N . THR A 1 299 ? -13.613 -3.137 28.068 1.00 95.25 299 THR A N 1
ATOM 2362 C CA . THR A 1 299 ? -12.750 -2.445 29.026 1.00 95.25 299 THR A CA 1
ATOM 2363 C C . THR A 1 299 ? -12.470 -3.357 30.209 1.00 95.25 299 THR A C 1
ATOM 2365 O O . THR A 1 299 ? -13.395 -3.895 30.815 1.00 95.25 299 THR A O 1
ATOM 2368 N N . ILE A 1 300 ? -11.198 -3.517 30.558 1.00 93.62 300 ILE A N 1
ATOM 2369 C CA . ILE A 1 300 ? -10.753 -4.197 31.773 1.00 93.62 300 ILE A CA 1
ATOM 2370 C C . ILE A 1 300 ? -10.333 -3.110 32.767 1.00 93.62 300 ILE A C 1
ATOM 2372 O O . ILE A 1 300 ? -9.380 -2.371 32.493 1.00 93.62 300 ILE A O 1
ATOM 2376 N N . PRO A 1 301 ? -11.029 -2.988 33.910 1.00 91.00 301 PRO A N 1
ATOM 2377 C CA . PRO A 1 301 ? -10.651 -2.066 34.970 1.00 91.00 301 PRO A CA 1
ATOM 2378 C C . PRO A 1 301 ? -9.216 -2.286 35.448 1.00 91.00 301 PRO A C 1
ATOM 2380 O O . PRO A 1 301 ? -8.719 -3.415 35.447 1.00 91.00 301 PRO A O 1
ATOM 2383 N N . ALA A 1 302 ? -8.594 -1.205 35.915 1.00 85.94 302 ALA A N 1
ATOM 2384 C CA . ALA A 1 302 ? -7.255 -1.237 36.486 1.00 85.94 302 ALA A CA 1
ATOM 2385 C C . ALA A 1 302 ? -7.145 -2.174 37.706 1.00 85.94 302 ALA A C 1
ATOM 2387 O O . ALA A 1 302 ? -8.147 -2.562 38.310 1.00 85.94 302 ALA A O 1
ATOM 2388 N N . CYS A 1 303 ? -5.903 -2.484 38.088 1.00 83.50 303 CYS A N 1
ATOM 2389 C CA . CYS A 1 303 ? -5.549 -3.299 39.261 1.00 83.50 303 CYS A CA 1
ATOM 2390 C C . CYS A 1 303 ? -5.876 -4.801 39.148 1.00 83.50 303 CYS A C 1
ATOM 2392 O O . CYS A 1 303 ? -5.998 -5.476 40.169 1.00 83.50 303 CYS A O 1
ATOM 2394 N N . GLN A 1 304 ? -5.991 -5.334 37.930 1.00 89.00 304 GLN A N 1
ATOM 2395 C CA . GLN A 1 304 ? -6.111 -6.773 37.670 1.00 89.00 304 GLN A CA 1
ATOM 2396 C C . GLN A 1 304 ? -4.842 -7.293 36.989 1.00 89.00 304 GLN A C 1
ATOM 2398 O O . GLN A 1 304 ? -4.298 -6.621 36.111 1.00 89.00 304 GLN A O 1
ATOM 2403 N N . ASP A 1 305 ? -4.384 -8.489 37.367 1.00 89.12 305 ASP A N 1
ATOM 2404 C CA . ASP A 1 305 ? -3.378 -9.194 36.573 1.00 89.12 305 ASP A CA 1
ATOM 2405 C C . ASP A 1 305 ? -4.042 -9.694 35.287 1.00 89.12 305 ASP A C 1
ATOM 2407 O O . ASP A 1 305 ? -5.030 -10.424 35.319 1.00 89.12 305 ASP A O 1
ATOM 2411 N N . THR A 1 306 ? -3.524 -9.238 34.152 1.00 91.50 306 THR A N 1
ATOM 2412 C CA . THR A 1 306 ? -4.058 -9.540 32.818 1.00 91.50 306 THR A CA 1
ATOM 2413 C C . THR A 1 306 ? -3.089 -10.376 31.991 1.00 91.50 306 THR A C 1
ATOM 2415 O O . THR A 1 306 ? -3.384 -10.681 30.841 1.00 91.50 306 THR A O 1
ATOM 2418 N N . SER A 1 307 ? -1.967 -10.814 32.569 1.00 91.62 307 SER A N 1
ATOM 2419 C CA . SER A 1 307 ? -0.870 -11.449 31.833 1.00 91.62 307 SER A CA 1
ATOM 2420 C C . SER A 1 307 ? -1.301 -12.717 31.084 1.00 91.62 307 SER A C 1
ATOM 2422 O O . SER A 1 307 ? -0.981 -12.894 29.909 1.00 91.62 307 SER A O 1
ATOM 2424 N N . ASP A 1 308 ? -2.055 -13.603 31.740 1.00 91.81 308 ASP A N 1
ATOM 2425 C CA . ASP A 1 308 ? -2.534 -14.854 31.131 1.00 91.81 308 ASP A CA 1
ATOM 2426 C C . ASP A 1 308 ? -3.609 -14.603 30.065 1.00 91.81 308 ASP A C 1
ATOM 2428 O O . ASP A 1 308 ? -3.668 -15.283 29.033 1.00 91.81 308 ASP A O 1
ATOM 2432 N N . PHE A 1 309 ? -4.434 -13.581 30.285 1.00 93.88 309 PHE A N 1
ATOM 2433 C CA . PHE A 1 309 ? -5.450 -13.146 29.338 1.00 93.88 309 PHE A CA 1
ATOM 2434 C C . PHE A 1 309 ? -4.828 -12.533 28.078 1.00 93.88 309 PHE A C 1
ATOM 2436 O O . PHE A 1 309 ? -5.203 -12.907 26.968 1.00 93.88 309 PHE A O 1
ATOM 2443 N N . GLU A 1 310 ? -3.843 -11.646 28.233 1.00 91.75 310 GLU A N 1
ATOM 2444 C CA . GLU A 1 310 ? -3.121 -11.017 27.125 1.00 91.75 310 GLU A CA 1
ATOM 2445 C C . GLU A 1 310 ? -2.442 -12.069 26.242 1.00 91.75 310 GLU A C 1
ATOM 2447 O O . GLU A 1 310 ? -2.647 -12.058 25.027 1.00 91.75 310 GLU A O 1
ATOM 2452 N N . ARG A 1 311 ? -1.751 -13.052 26.842 1.00 92.12 311 ARG A N 1
ATOM 2453 C CA . ARG A 1 311 ? -1.158 -14.187 26.105 1.00 92.12 311 ARG A CA 1
ATOM 2454 C C . ARG A 1 311 ? -2.201 -15.014 25.349 1.00 92.12 311 ARG A C 1
ATOM 2456 O O . ARG A 1 311 ? -1.919 -15.533 24.273 1.00 92.12 311 ARG A O 1
ATOM 2463 N N . SER A 1 312 ? -3.412 -15.130 25.891 1.00 92.50 312 SER A N 1
ATOM 2464 C CA . SER A 1 312 ? -4.509 -15.867 25.253 1.00 92.50 312 SER A CA 1
ATOM 2465 C C . SER A 1 312 ? -5.163 -15.091 24.103 1.00 92.50 312 SER A C 1
ATOM 2467 O O . SER A 1 312 ? -5.660 -15.698 23.153 1.00 92.50 312 SER A O 1
ATOM 2469 N N . ILE A 1 313 ? -5.160 -13.755 24.165 1.00 91.56 313 ILE A N 1
ATOM 2470 C CA . ILE A 1 313 ? -5.667 -12.877 23.100 1.00 91.56 313 ILE A CA 1
ATOM 2471 C C . ILE A 1 313 ? -4.647 -12.656 21.993 1.00 91.56 313 ILE A C 1
ATOM 2473 O O . ILE A 1 313 ? -5.037 -12.481 20.841 1.00 91.56 313 ILE A O 1
ATOM 2477 N N . GLU A 1 314 ? -3.356 -12.653 22.312 1.00 88.75 314 GLU A N 1
ATOM 2478 C CA . GLU A 1 314 ? -2.280 -12.403 21.359 1.00 88.75 314 GLU A CA 1
ATOM 2479 C C . GLU A 1 314 ? -2.434 -13.134 20.005 1.00 88.75 314 GLU A C 1
ATOM 2481 O O . GLU A 1 314 ? -2.327 -12.449 18.979 1.00 88.75 314 GLU A O 1
ATOM 2486 N N . PRO A 1 315 ? -2.763 -14.444 19.948 1.00 88.62 315 PRO A N 1
ATOM 2487 C CA . PRO A 1 315 ? -2.928 -15.166 18.683 1.00 88.62 315 PRO A CA 1
ATOM 2488 C C . PRO A 1 315 ? -4.215 -14.823 17.910 1.00 88.62 315 PRO A C 1
ATOM 2490 O O . PRO A 1 315 ? -4.369 -15.252 16.764 1.00 88.62 315 PRO A O 1
ATOM 2493 N N . LEU A 1 316 ? -5.158 -14.076 18.495 1.00 88.19 316 LEU A N 1
ATOM 2494 C CA . LEU A 1 316 ? -6.403 -13.705 17.825 1.00 88.19 316 LEU A CA 1
ATOM 2495 C C . LEU A 1 316 ? -6.157 -12.624 16.767 1.00 88.19 316 LEU A C 1
ATOM 2497 O O . LEU A 1 316 ? -5.731 -11.501 17.047 1.00 88.19 316 LEU A O 1
ATOM 2501 N N . ILE A 1 317 ? -6.487 -12.961 15.521 1.00 84.12 317 ILE A N 1
ATOM 2502 C CA . ILE A 1 317 ? -6.331 -12.065 14.376 1.00 84.12 317 ILE A CA 1
ATOM 2503 C C . ILE A 1 317 ? -7.305 -10.887 14.500 1.00 84.12 317 ILE A C 1
ATOM 2505 O O . ILE A 1 317 ? -8.516 -11.072 14.617 1.00 84.12 317 ILE A O 1
ATOM 2509 N N . GLY A 1 318 ? -6.771 -9.666 14.424 1.00 83.81 318 GLY A N 1
ATOM 2510 C CA . GLY A 1 318 ? -7.560 -8.431 14.429 1.00 83.81 318 GLY A CA 1
ATOM 2511 C C . GLY A 1 318 ? -8.104 -8.018 15.799 1.00 83.81 318 GLY A C 1
ATOM 2512 O O . GLY A 1 318 ? -8.851 -7.048 15.868 1.00 83.81 318 GLY A O 1
ATOM 2513 N N . VAL A 1 319 ? -7.745 -8.720 16.881 1.00 92.38 319 VAL A N 1
ATOM 2514 C CA . VAL A 1 319 ? -8.102 -8.326 18.252 1.00 92.38 319 VAL A CA 1
ATOM 2515 C C . VAL A 1 319 ? -6.916 -7.615 18.893 1.00 92.38 319 VAL A C 1
ATOM 2517 O O . VAL A 1 319 ? -5.909 -8.242 19.220 1.00 92.38 319 VAL A O 1
ATOM 2520 N N . ALA A 1 320 ? -7.026 -6.302 19.068 1.00 92.62 320 ALA A N 1
ATOM 2521 C CA . ALA A 1 320 ? -6.006 -5.500 19.736 1.00 92.62 320 ALA A CA 1
ATOM 2522 C C . ALA A 1 320 ? -6.293 -5.429 21.241 1.00 92.62 320 ALA A C 1
ATOM 2524 O O . ALA A 1 320 ? -7.426 -5.153 21.626 1.00 92.62 320 ALA A O 1
ATOM 2525 N N . CYS A 1 321 ? -5.279 -5.637 22.080 1.00 92.81 321 CYS A N 1
ATOM 2526 C CA . CYS A 1 321 ? -5.342 -5.409 23.524 1.00 92.81 321 CYS A CA 1
ATOM 2527 C C . CYS A 1 321 ? -4.244 -4.412 23.892 1.00 92.81 321 CYS A C 1
ATOM 2529 O O . CYS A 1 321 ? -3.090 -4.651 23.556 1.00 92.81 321 CYS A O 1
ATOM 2531 N N . PHE A 1 322 ? -4.596 -3.283 24.506 1.00 91.69 322 PHE A N 1
ATOM 2532 C CA . PHE A 1 322 ? -3.645 -2.207 24.806 1.00 91.69 322 PHE A CA 1
ATOM 2533 C C . PHE A 1 322 ? -4.097 -1.351 25.995 1.00 91.69 322 PHE A C 1
ATOM 2535 O O . PHE A 1 322 ? -5.255 -1.410 26.408 1.00 91.69 322 PHE A O 1
ATOM 2542 N N . GLY A 1 323 ? -3.189 -0.521 26.513 1.00 87.69 323 GLY A N 1
ATOM 2543 C CA . GLY A 1 323 ? -3.436 0.419 27.610 1.00 87.69 323 GLY A CA 1
ATOM 2544 C C . GLY A 1 323 ? -2.588 0.124 28.846 1.00 87.69 323 GLY A C 1
ATOM 2545 O O . GLY A 1 323 ? -2.246 -1.028 29.117 1.00 87.69 323 GLY A O 1
ATOM 2546 N N . ASP A 1 324 ? -2.275 1.176 29.600 1.00 79.94 324 ASP A N 1
ATOM 2547 C CA . ASP A 1 324 ? -1.544 1.086 30.862 1.00 79.94 324 ASP A CA 1
ATOM 2548 C C . ASP A 1 324 ? -2.531 1.250 32.022 1.00 79.94 324 ASP A C 1
ATOM 2550 O O . ASP A 1 324 ? -3.272 2.232 32.110 1.00 79.94 324 ASP A O 1
ATOM 2554 N N . GLY A 1 325 ? -2.596 0.250 32.901 1.00 82.00 325 GLY A N 1
ATOM 2555 C CA . GLY A 1 325 ? -3.597 0.179 33.967 1.00 82.00 325 GLY A CA 1
ATOM 2556 C C . GLY A 1 325 ? -4.964 -0.280 33.457 1.00 82.00 325 GLY A C 1
ATOM 2557 O O . GLY A 1 325 ? -5.335 -1.429 33.683 1.00 82.00 325 GLY A O 1
ATOM 2558 N N . VAL A 1 326 ? -5.710 0.595 32.775 1.00 85.75 326 VAL A N 1
ATOM 2559 C CA . VAL A 1 326 ? -7.001 0.235 32.157 1.00 85.75 326 VAL A CA 1
ATOM 2560 C C . VAL A 1 326 ? -6.742 -0.346 30.773 1.00 85.75 326 VAL A C 1
ATOM 2562 O O . VAL A 1 326 ? -6.307 0.369 29.867 1.00 85.75 326 VAL A O 1
ATOM 2565 N N . LYS A 1 327 ? -7.022 -1.640 30.599 1.00 91.50 327 LYS A N 1
ATOM 2566 C CA . LYS A 1 327 ? -6.825 -2.316 29.312 1.00 91.50 327 LYS A CA 1
ATOM 2567 C C . LYS A 1 327 ? -8.083 -2.204 28.463 1.00 91.50 327 LYS A C 1
ATOM 2569 O O . LYS A 1 327 ? -9.201 -2.359 28.954 1.00 91.50 327 LYS A O 1
ATOM 2574 N N . ARG A 1 328 ? -7.895 -1.970 27.170 1.00 93.62 328 ARG A N 1
ATOM 2575 C CA . ARG A 1 328 ? -8.947 -1.973 26.155 1.00 93.62 328 ARG A CA 1
ATOM 2576 C C . ARG A 1 328 ? -8.698 -3.123 25.199 1.00 93.62 328 ARG A C 1
ATOM 2578 O O . ARG A 1 328 ? -7.600 -3.250 24.662 1.00 93.62 328 ARG A O 1
ATOM 2585 N N . VAL A 1 329 ? -9.728 -3.927 24.967 1.00 95.00 329 VAL A N 1
ATOM 2586 C CA . VAL A 1 329 ? -9.744 -4.979 23.952 1.00 95.00 329 VAL A CA 1
ATOM 2587 C C . VAL A 1 329 ? -10.671 -4.550 22.830 1.00 95.00 329 VAL A C 1
ATOM 2589 O O . VAL A 1 329 ? -11.863 -4.338 23.047 1.00 95.00 329 VAL A O 1
ATOM 2592 N N . VAL A 1 330 ? -10.128 -4.413 21.628 1.00 95.75 330 VAL A N 1
ATOM 2593 C CA . VAL A 1 330 ? -10.825 -3.835 20.484 1.00 95.75 330 VAL A CA 1
ATOM 2594 C C . VAL A 1 330 ? -10.835 -4.806 19.312 1.00 95.75 330 VAL A C 1
ATOM 2596 O O . VAL A 1 330 ? -9.825 -5.435 18.997 1.00 95.75 330 VAL A O 1
ATOM 2599 N N . TYR A 1 331 ? -11.981 -4.892 18.642 1.00 95.38 331 TYR A N 1
ATOM 2600 C CA . TYR A 1 331 ? -12.164 -5.647 17.406 1.00 95.38 331 TYR A CA 1
ATOM 2601 C C . TYR A 1 331 ? -13.121 -4.909 16.460 1.00 95.38 331 TYR A C 1
ATOM 2603 O O . TYR A 1 331 ? -13.967 -4.135 16.906 1.00 95.38 331 TYR A O 1
ATOM 2611 N N . GLY A 1 332 ? -13.022 -5.168 15.157 1.00 94.25 332 GLY A N 1
ATOM 2612 C CA . GLY A 1 332 ? -13.922 -4.624 14.141 1.00 94.25 332 GLY A CA 1
ATOM 2613 C C . GLY A 1 332 ? -14.224 -5.642 13.045 1.00 94.25 332 GLY A C 1
ATOM 2614 O O . GLY A 1 332 ? -13.353 -6.415 12.652 1.00 94.25 332 GLY A O 1
ATOM 2615 N N . GLY A 1 333 ? -15.463 -5.652 12.558 1.00 93.19 333 GLY A N 1
ATOM 2616 C CA . GLY A 1 333 ? -15.927 -6.592 11.539 1.00 93.19 333 GLY A CA 1
ATOM 2617 C C . GLY A 1 333 ? -17.420 -6.455 11.243 1.00 93.19 333 GLY A C 1
ATOM 2618 O O . GLY A 1 333 ? -18.044 -5.447 11.571 1.00 93.19 333 GLY A O 1
ATOM 2619 N N . THR A 1 334 ? -18.017 -7.482 10.629 1.00 94.44 334 THR A N 1
ATOM 2620 C CA . THR A 1 334 ? -19.483 -7.569 10.498 1.00 94.44 334 THR A CA 1
ATOM 2621 C C . THR A 1 334 ? -20.139 -7.758 11.868 1.00 94.44 334 THR A C 1
ATOM 2623 O O . THR A 1 334 ? -19.468 -8.106 12.843 1.00 94.44 334 THR A O 1
ATOM 2626 N N . LYS A 1 335 ? -21.462 -7.573 11.959 1.00 94.62 335 LYS A N 1
ATOM 2627 C CA . LYS A 1 335 ? -22.192 -7.774 13.222 1.00 94.62 335 LYS A CA 1
ATOM 2628 C C . LYS A 1 335 ? -21.983 -9.180 13.787 1.00 94.62 335 LYS A C 1
ATOM 2630 O O . LYS A 1 335 ? -21.774 -9.341 14.987 1.00 94.62 335 LYS A O 1
ATOM 2635 N N . GLU A 1 336 ? -22.001 -10.188 12.921 1.00 95.25 336 GLU A N 1
ATOM 2636 C CA . GLU A 1 336 ? -21.843 -11.602 13.272 1.00 95.25 336 GLU A CA 1
ATOM 2637 C C . GLU A 1 336 ? -20.418 -11.895 13.747 1.00 95.25 336 GLU A C 1
ATOM 2639 O O . GLU A 1 336 ? -20.227 -12.599 14.742 1.00 95.25 336 GLU A O 1
ATOM 2644 N N . ALA A 1 337 ? -19.418 -11.320 13.071 1.00 94.12 337 ALA A N 1
ATOM 2645 C CA . ALA A 1 337 ? -18.019 -11.446 13.461 1.00 94.12 337 ALA A CA 1
ATOM 2646 C C . ALA A 1 337 ? -17.770 -10.793 14.828 1.00 94.12 337 ALA A C 1
ATOM 2648 O O . ALA A 1 337 ? -17.194 -11.416 15.714 1.00 94.12 337 ALA A O 1
ATOM 2649 N N . VAL A 1 338 ? -18.287 -9.578 15.041 1.00 95.56 338 VAL A N 1
ATOM 2650 C CA . VAL A 1 338 ? -18.216 -8.869 16.327 1.00 95.56 338 VAL A CA 1
ATOM 2651 C C . VAL A 1 338 ? -18.872 -9.676 17.452 1.00 95.56 338 VAL A C 1
ATOM 2653 O O . VAL A 1 338 ? -18.280 -9.827 18.521 1.00 95.56 338 VAL A O 1
ATOM 2656 N N . ALA A 1 339 ? -20.063 -10.233 17.219 1.00 95.38 339 ALA A N 1
ATOM 2657 C CA . ALA A 1 339 ? -20.755 -11.059 18.206 1.00 95.38 339 ALA A CA 1
ATOM 2658 C C . ALA A 1 339 ? -19.961 -12.332 18.551 1.00 95.38 339 ALA A C 1
ATOM 2660 O O . ALA A 1 339 ? -19.804 -12.663 19.727 1.00 95.38 339 ALA A O 1
ATOM 2661 N N . SER A 1 340 ? -19.416 -13.007 17.537 1.00 95.00 340 SER A N 1
ATOM 2662 C CA . SER A 1 340 ? -18.620 -14.228 17.707 1.00 95.00 340 SER A CA 1
ATOM 2663 C C . SER A 1 340 ? -17.325 -13.956 18.477 1.00 95.00 340 SER A C 1
ATOM 2665 O O . SER A 1 340 ? -17.026 -14.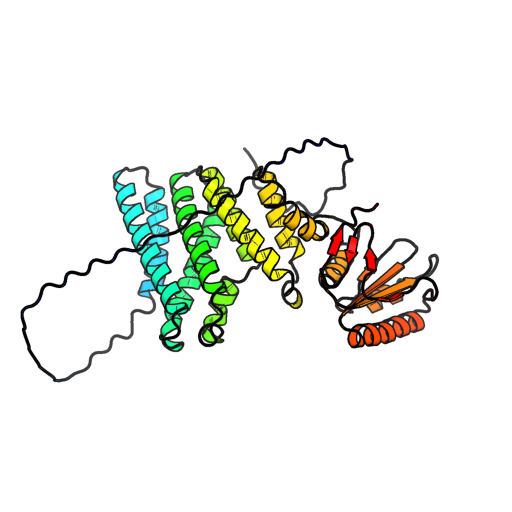648 19.452 1.00 95.00 340 SER A O 1
ATOM 2667 N N . THR A 1 341 ? -16.593 -12.903 18.102 1.00 95.06 341 THR A N 1
ATOM 2668 C CA . THR A 1 341 ? -15.367 -12.482 18.791 1.00 95.06 341 THR A CA 1
ATOM 2669 C C . THR A 1 341 ? -15.648 -12.079 20.234 1.00 95.06 341 THR A C 1
ATOM 2671 O O . THR A 1 341 ? -14.891 -12.458 21.123 1.00 95.06 341 THR A O 1
ATOM 2674 N N . ARG A 1 342 ? -16.761 -11.382 20.509 1.00 95.12 342 ARG A N 1
ATOM 2675 C CA . ARG A 1 342 ? -17.154 -11.037 21.884 1.00 95.12 342 ARG A CA 1
ATOM 2676 C C . ARG A 1 342 ? -17.309 -12.282 22.752 1.00 95.12 342 ARG A C 1
ATOM 2678 O O . ARG A 1 342 ? -16.766 -12.313 23.849 1.00 95.12 342 ARG A O 1
ATOM 2685 N N . VAL A 1 343 ? -18.032 -13.299 22.276 1.00 95.50 343 VAL A N 1
ATOM 2686 C CA . VAL A 1 343 ? -18.227 -14.550 23.032 1.00 95.50 343 VAL A CA 1
ATOM 2687 C C . VAL A 1 343 ? -16.887 -15.216 23.338 1.00 95.50 343 VAL A C 1
ATOM 2689 O O . VAL A 1 343 ? -16.686 -15.695 24.451 1.00 95.50 343 VAL A O 1
ATOM 2692 N N . LEU A 1 344 ? -15.966 -15.231 22.373 1.00 95.50 344 LEU A N 1
ATOM 2693 C CA . LEU A 1 344 ? -14.634 -15.797 22.562 1.00 95.50 344 LEU A CA 1
ATOM 2694 C C . LEU A 1 344 ? -13.823 -15.018 23.606 1.00 95.50 344 LEU A C 1
ATOM 2696 O O . LEU A 1 344 ? -13.312 -15.617 24.546 1.00 95.50 344 LEU A O 1
ATOM 2700 N N . VAL A 1 345 ? -13.739 -13.693 23.468 1.00 95.31 345 VAL A N 1
ATOM 2701 C CA . VAL A 1 345 ? -12.961 -12.836 24.374 1.00 95.31 345 VAL A CA 1
ATOM 2702 C C . VAL A 1 345 ? -13.502 -12.890 25.804 1.00 95.31 345 VAL A C 1
ATOM 2704 O O . VAL A 1 345 ? -12.715 -12.986 26.740 1.00 95.31 345 VAL A O 1
ATOM 2707 N N . VAL A 1 346 ? -14.826 -12.893 25.985 1.00 95.12 346 VAL A N 1
ATOM 2708 C CA . VAL A 1 346 ? -15.448 -13.023 27.314 1.00 95.12 346 VAL A CA 1
ATOM 2709 C C . VAL A 1 346 ? -15.082 -14.361 27.958 1.00 95.12 346 VAL A C 1
ATOM 2711 O O . VAL A 1 346 ? -14.657 -14.377 29.107 1.00 95.12 346 VAL A O 1
ATOM 2714 N N . LYS A 1 347 ? -15.146 -15.472 27.211 1.00 95.56 347 LYS A N 1
ATOM 2715 C CA . LYS A 1 347 ? -14.726 -16.788 27.723 1.00 95.56 347 LYS A CA 1
ATOM 2716 C C . LYS A 1 347 ? -13.249 -16.820 28.114 1.00 95.56 347 LYS A C 1
ATOM 2718 O O . LYS A 1 347 ? -12.902 -17.414 29.128 1.00 95.56 347 LYS A O 1
ATOM 2723 N N . LEU A 1 348 ? -12.375 -16.193 27.325 1.00 95.75 348 LEU A N 1
ATOM 2724 C CA . LEU A 1 348 ? -10.952 -16.095 27.665 1.00 95.75 348 LEU A CA 1
ATOM 2725 C C . LEU A 1 348 ? -10.733 -15.270 28.938 1.00 95.75 348 LEU A C 1
ATOM 2727 O O . LEU A 1 348 ? -9.904 -15.644 29.762 1.00 95.75 348 LEU A O 1
ATOM 2731 N N . ALA A 1 349 ? -11.493 -14.187 29.120 1.00 94.81 349 ALA A N 1
ATOM 2732 C CA . ALA A 1 349 ? -11.442 -13.377 30.334 1.00 94.81 349 ALA A CA 1
ATOM 2733 C C . ALA A 1 349 ? -11.884 -14.190 31.559 1.00 94.81 349 ALA A C 1
ATOM 2735 O O . ALA A 1 349 ? -11.186 -14.191 32.567 1.00 94.81 349 ALA A O 1
ATOM 2736 N N . GLU A 1 350 ? -12.980 -14.947 31.446 1.00 94.88 350 GLU A N 1
ATOM 2737 C CA . GLU A 1 350 ? -13.471 -15.836 32.507 1.00 94.88 350 GLU A CA 1
ATOM 2738 C C . GLU A 1 350 ? -12.431 -16.891 32.906 1.00 94.88 350 GLU A C 1
ATOM 2740 O O . GLU A 1 350 ? -12.158 -17.064 34.092 1.00 94.88 350 GLU A O 1
ATOM 2745 N N . VAL A 1 351 ? -11.811 -17.561 31.926 1.00 94.94 351 VAL A N 1
ATOM 2746 C CA . VAL A 1 351 ? -10.764 -18.572 32.169 1.00 94.94 351 VAL A CA 1
ATOM 2747 C C . VAL A 1 351 ? -9.541 -17.963 32.856 1.00 94.94 351 VAL A C 1
ATOM 2749 O O . VAL A 1 351 ? -8.966 -18.591 33.741 1.00 94.94 351 VAL A O 1
ATOM 2752 N N . ALA A 1 352 ? -9.164 -16.741 32.483 1.00 94.31 352 ALA A N 1
ATOM 2753 C CA . ALA A 1 352 ? -8.049 -16.017 33.085 1.00 94.31 352 ALA A CA 1
ATOM 2754 C C . ALA A 1 352 ? -8.413 -15.297 34.401 1.00 94.31 352 ALA A C 1
ATOM 2756 O O . ALA A 1 352 ? -7.556 -14.651 34.997 1.00 94.31 352 ALA A O 1
ATOM 2757 N N . GLY A 1 353 ? -9.671 -15.364 34.855 1.00 93.69 353 GLY A N 1
ATOM 2758 C CA . GLY A 1 353 ? -10.136 -14.669 36.061 1.00 93.69 353 GLY A CA 1
ATOM 2759 C C . GLY A 1 353 ? -10.216 -13.139 35.935 1.00 93.69 353 GLY A C 1
ATOM 2760 O O . GLY A 1 353 ? -10.292 -12.446 36.950 1.00 93.69 353 GLY A O 1
ATOM 2761 N N . VAL A 1 354 ? -10.216 -12.604 34.711 1.00 95.06 354 VAL A N 1
ATOM 2762 C CA . VAL A 1 354 ? -10.273 -11.165 34.420 1.00 95.06 354 VAL A CA 1
ATOM 2763 C C . VAL A 1 354 ? -11.722 -10.689 34.346 1.00 95.06 354 VAL A C 1
ATOM 2765 O O . VAL A 1 354 ? -12.550 -11.247 33.626 1.00 95.06 354 VAL A O 1
ATOM 2768 N N . LYS A 1 355 ? -12.034 -9.601 35.052 1.00 93.50 355 LYS A N 1
ATOM 2769 C CA . LYS A 1 355 ? -13.346 -8.945 35.010 1.00 93.50 355 LYS A CA 1
ATOM 2770 C C . LYS A 1 355 ? -13.374 -7.851 33.951 1.00 93.50 355 LYS A C 1
ATOM 2772 O O . LYS A 1 355 ? -12.512 -6.971 33.932 1.00 93.50 355 LYS A O 1
ATOM 2777 N N . LEU A 1 356 ? -14.416 -7.877 33.125 1.00 93.62 356 LEU A N 1
ATOM 2778 C CA . LEU A 1 356 ? -14.729 -6.847 32.135 1.00 93.62 356 LEU A CA 1
ATOM 2779 C C . LEU A 1 356 ? -15.746 -5.854 32.718 1.00 93.62 356 LEU A C 1
ATOM 2781 O O . LEU A 1 356 ? -16.684 -6.258 33.403 1.00 93.62 356 LEU A O 1
ATOM 2785 N N . SER A 1 357 ? -15.574 -4.562 32.443 1.00 93.19 357 SER A N 1
ATOM 2786 C CA . SER A 1 357 ? -16.531 -3.517 32.825 1.00 93.19 357 SER A CA 1
ATOM 2787 C C . SER A 1 357 ? -17.740 -3.555 31.897 1.00 93.19 357 SER A C 1
ATOM 2789 O O . SER A 1 357 ? -17.591 -3.350 30.696 1.00 93.19 357 SER A O 1
ATOM 2791 N N . GLU A 1 358 ? -18.944 -3.785 32.419 1.00 87.69 358 GLU A N 1
ATOM 2792 C CA . GLU A 1 358 ? -20.162 -3.729 31.599 1.00 87.69 358 GLU A CA 1
ATOM 2793 C C . GLU A 1 358 ? -20.535 -2.297 31.203 1.00 87.69 358 GLU A C 1
ATOM 2795 O O . GLU A 1 358 ? -20.987 -2.077 30.081 1.00 87.69 358 GLU A O 1
ATOM 2800 N N . SER A 1 359 ? -20.322 -1.323 32.094 1.00 88.19 359 SER A N 1
ATOM 2801 C CA . SER A 1 359 ? -20.689 0.080 31.865 1.00 88.19 359 SER A CA 1
ATOM 2802 C C . SER A 1 359 ? -19.783 0.775 30.854 1.00 88.19 359 SER A C 1
ATOM 2804 O O . SER A 1 359 ? -20.249 1.622 30.094 1.00 88.19 359 SER A O 1
ATOM 2806 N N . ASP A 1 360 ? -18.501 0.404 30.828 1.00 89.81 360 ASP A N 1
ATOM 2807 C CA . ASP A 1 360 ? -17.495 1.053 29.979 1.00 89.81 360 ASP A CA 1
ATOM 2808 C C . ASP A 1 360 ? -17.216 0.273 28.690 1.00 89.81 360 ASP A C 1
ATOM 2810 O O . ASP A 1 360 ? -16.423 0.713 27.856 1.00 89.81 360 ASP A O 1
ATOM 2814 N N . SER A 1 361 ? -17.846 -0.892 28.518 1.00 92.19 361 SER A N 1
ATOM 2815 C CA . SER A 1 361 ? -17.737 -1.693 27.300 1.00 92.19 361 SER A CA 1
ATOM 2816 C C . SER A 1 361 ? -18.819 -1.319 26.290 1.00 92.19 361 SER A C 1
ATOM 2818 O O . SER A 1 361 ? -19.978 -1.082 26.625 1.00 92.19 361 SER A O 1
ATOM 2820 N N . ARG A 1 362 ? -18.454 -1.319 25.009 1.00 93.75 362 ARG A N 1
ATOM 2821 C CA . ARG A 1 362 ? -19.332 -1.005 23.880 1.00 93.75 362 ARG A CA 1
ATOM 2822 C C . ARG A 1 362 ? -19.360 -2.173 22.910 1.00 93.75 362 ARG A C 1
ATOM 2824 O O . ARG A 1 362 ? -18.324 -2.714 22.534 1.00 93.75 362 ARG A O 1
ATOM 2831 N N . TYR A 1 363 ? -20.552 -2.554 22.467 1.00 91.06 363 TYR A N 1
ATOM 2832 C CA . TYR A 1 363 ? -20.738 -3.693 21.574 1.00 91.06 363 TYR A CA 1
ATOM 2833 C C . TYR A 1 363 ? -21.496 -3.292 20.312 1.00 91.06 363 TYR A C 1
ATOM 2835 O O . TYR A 1 363 ? -22.503 -2.593 20.376 1.00 91.06 363 TYR A O 1
ATOM 2843 N N . CYS A 1 364 ? -21.025 -3.786 19.164 1.00 92.69 364 CYS A N 1
ATOM 2844 C CA . CYS A 1 364 ? -21.672 -3.613 17.862 1.00 92.69 364 CYS A CA 1
ATOM 2845 C C . CYS A 1 364 ? -21.982 -2.139 17.529 1.00 92.69 364 CYS A C 1
ATOM 2847 O O . CYS A 1 364 ? -23.043 -1.808 16.999 1.00 92.69 364 CYS A O 1
ATOM 2849 N N . VAL A 1 365 ? -21.049 -1.246 17.866 1.00 95.75 365 VAL A N 1
ATOM 2850 C CA . VAL A 1 365 ? -21.168 0.193 17.604 1.00 95.75 365 VAL A CA 1
ATOM 2851 C C . VAL A 1 365 ? -20.599 0.536 16.223 1.00 95.75 365 VAL A C 1
ATOM 2853 O O . VAL A 1 365 ? -19.667 -0.133 15.777 1.00 95.75 365 VAL A O 1
ATOM 2856 N N . PRO A 1 366 ? -21.127 1.559 15.528 1.00 95.81 366 PRO A N 1
ATOM 2857 C CA . PRO A 1 366 ? -20.632 1.947 14.205 1.00 95.81 366 PRO A CA 1
ATOM 2858 C C . PRO A 1 366 ? -19.280 2.671 14.263 1.00 95.81 366 PRO A C 1
ATOM 2860 O O . PRO A 1 366 ? -18.585 2.749 13.253 1.00 95.81 366 PRO A O 1
ATOM 2863 N N . THR A 1 367 ? -18.909 3.212 15.428 1.00 95.69 367 THR A N 1
ATOM 2864 C CA . THR A 1 367 ? -17.660 3.948 15.622 1.00 95.69 367 THR A CA 1
ATOM 2865 C C . THR A 1 367 ? -17.051 3.695 16.997 1.00 95.69 367 THR A C 1
ATOM 2867 O O . THR A 1 367 ? -17.759 3.465 17.980 1.00 95.69 367 THR A O 1
ATOM 2870 N N . ILE A 1 368 ? -15.722 3.775 17.070 1.00 94.81 368 ILE A N 1
ATOM 2871 C CA . ILE A 1 368 ? -14.947 3.780 18.321 1.00 94.81 368 ILE A CA 1
ATOM 2872 C C . ILE A 1 368 ? -13.873 4.863 18.264 1.00 94.81 368 ILE A C 1
ATOM 2874 O O . ILE A 1 368 ? -13.454 5.278 17.182 1.00 94.81 368 ILE A O 1
ATOM 2878 N N . ARG A 1 369 ? -13.407 5.304 19.436 1.00 92.69 369 ARG A N 1
ATOM 2879 C CA . ARG A 1 369 ? -12.360 6.325 19.557 1.00 92.69 369 ARG A CA 1
ATOM 2880 C C . ARG A 1 369 ? -11.107 5.750 20.203 1.00 92.69 369 ARG A C 1
ATOM 2882 O O . ARG A 1 369 ? -11.170 5.166 21.285 1.00 92.69 369 ARG A O 1
ATOM 2889 N N . ILE A 1 370 ? -9.957 5.936 19.568 1.00 90.56 370 ILE A N 1
ATOM 2890 C CA . ILE A 1 370 ? -8.646 5.533 20.086 1.00 90.56 370 ILE A CA 1
ATOM 2891 C C . ILE A 1 370 ? -7.751 6.770 20.083 1.00 90.56 370 ILE A C 1
ATOM 2893 O O . ILE A 1 370 ? -7.353 7.272 19.032 1.00 90.56 370 ILE A O 1
ATOM 2897 N N . GLY A 1 371 ? -7.499 7.313 21.277 1.00 88.31 371 GLY A N 1
ATOM 2898 C CA . GLY A 1 371 ? -6.840 8.608 21.439 1.00 88.31 371 GLY A CA 1
ATOM 2899 C C . GLY A 1 371 ? -7.599 9.724 20.712 1.00 88.31 371 GLY A C 1
ATOM 2900 O O . GLY A 1 371 ? -8.778 9.979 20.976 1.00 88.31 371 GLY A O 1
ATOM 2901 N N . LYS A 1 372 ? -6.913 10.378 19.772 1.00 90.62 372 LYS A N 1
ATOM 2902 C CA . LYS A 1 372 ? -7.457 11.441 18.912 1.00 90.62 372 LYS A CA 1
ATOM 2903 C C . LYS A 1 372 ? -8.101 10.934 17.614 1.00 90.62 372 LYS A C 1
ATOM 2905 O O . LYS A 1 372 ? -8.458 11.747 16.773 1.00 90.62 372 LYS A O 1
ATOM 2910 N N . PHE A 1 373 ? -8.208 9.621 17.415 1.00 93.56 373 PHE A N 1
ATOM 2911 C CA . PHE A 1 373 ? -8.697 9.035 16.168 1.00 93.56 373 PHE A CA 1
ATOM 2912 C C . PHE A 1 373 ? -10.055 8.368 16.341 1.00 93.56 373 PHE A C 1
ATOM 2914 O O . PHE A 1 373 ? -10.282 7.645 17.313 1.00 93.56 373 PHE A O 1
ATOM 2921 N N . THR A 1 374 ? -10.922 8.561 15.353 1.00 94.81 374 THR A N 1
ATOM 2922 C CA . THR A 1 374 ? -12.227 7.908 15.252 1.00 94.81 374 THR A CA 1
ATOM 2923 C C . THR A 1 374 ? -12.183 6.874 14.138 1.00 94.81 374 THR A C 1
ATOM 2925 O O . THR A 1 374 ? -11.798 7.185 13.013 1.00 94.81 374 THR A O 1
ATOM 2928 N N . PHE A 1 375 ? -12.579 5.646 14.462 1.00 93.81 375 PHE A N 1
ATOM 2929 C CA . PHE A 1 375 ? -12.681 4.518 13.541 1.00 93.81 375 PHE A CA 1
ATOM 2930 C C . PHE A 1 375 ? -14.136 4.381 13.096 1.00 93.81 375 PHE A C 1
ATOM 2932 O O . PHE A 1 375 ? -15.042 4.504 13.922 1.00 93.81 375 PHE A O 1
ATOM 2939 N N . SER A 1 376 ? -14.355 4.149 11.804 1.00 93.75 376 SER A N 1
ATOM 2940 C CA . SER A 1 376 ? -15.684 4.060 11.194 1.00 93.75 376 SER A CA 1
ATOM 2941 C C . SER A 1 376 ? -15.651 3.276 9.876 1.00 93.75 376 SER A C 1
ATOM 2943 O O . SER A 1 376 ? -14.573 2.940 9.377 1.00 93.75 376 SER A O 1
ATOM 2945 N N . THR A 1 377 ? -16.823 3.088 9.259 1.00 91.69 377 THR A N 1
ATOM 2946 C CA . THR A 1 377 ? -16.976 2.574 7.883 1.00 91.69 377 THR A CA 1
ATOM 2947 C C . THR A 1 377 ? -16.216 3.389 6.843 1.00 91.69 377 THR A C 1
ATOM 2949 O O . THR A 1 377 ? -15.699 2.826 5.881 1.00 91.69 377 THR A O 1
ATOM 2952 N N . ASP A 1 378 ? -16.118 4.704 7.040 1.00 89.12 378 ASP A N 1
ATOM 2953 C CA . ASP A 1 378 ? -15.413 5.618 6.129 1.00 89.12 378 ASP A CA 1
ATOM 2954 C C . ASP A 1 378 ? -13.893 5.602 6.371 1.00 89.12 378 ASP A C 1
ATOM 2956 O O . ASP A 1 378 ? -13.103 6.231 5.659 1.00 89.12 378 ASP A O 1
ATOM 2960 N N . GLY A 1 379 ? -13.486 4.833 7.381 1.00 89.62 379 GLY A N 1
ATOM 2961 C CA . GLY A 1 379 ? -12.129 4.645 7.827 1.00 89.62 379 GLY A CA 1
ATOM 2962 C C . GLY A 1 379 ? -11.777 5.455 9.070 1.00 89.62 379 GLY A C 1
ATOM 2963 O O . GLY A 1 379 ? -12.635 5.996 9.770 1.00 89.62 379 GLY A O 1
ATOM 2964 N N . ILE A 1 380 ? -10.483 5.479 9.363 1.00 91.44 380 ILE A N 1
ATOM 2965 C CA . ILE A 1 380 ? -9.867 6.172 10.481 1.00 91.44 380 ILE A CA 1
ATOM 2966 C C . ILE A 1 380 ? -9.598 7.613 10.073 1.00 91.44 380 ILE A C 1
ATOM 2968 O O . ILE A 1 380 ? -8.994 7.873 9.028 1.00 91.44 380 ILE A O 1
ATOM 2972 N N . ILE A 1 381 ? -10.043 8.536 10.914 1.00 90.88 381 ILE A N 1
ATOM 2973 C CA . ILE A 1 381 ? -9.814 9.970 10.770 1.00 90.88 381 ILE A CA 1
ATOM 2974 C C . ILE A 1 381 ? -9.404 10.553 12.116 1.00 90.88 381 ILE A C 1
ATOM 2976 O O . ILE A 1 381 ? -9.908 10.136 13.162 1.00 90.88 381 ILE A O 1
ATOM 2980 N N . GLN A 1 382 ? -8.495 11.526 12.096 1.00 89.25 382 GLN A N 1
ATOM 2981 C CA . GLN A 1 382 ? -8.238 12.330 13.279 1.00 89.25 382 GLN A CA 1
ATOM 2982 C C . GLN A 1 382 ? -9.468 13.198 13.569 1.00 89.25 382 GLN A C 1
ATOM 2984 O O . GLN A 1 382 ? -10.038 13.833 12.673 1.00 89.25 382 GLN A O 1
ATOM 2989 N N . ASP A 1 383 ? -9.888 13.187 14.826 1.00 78.56 383 ASP A N 1
ATOM 2990 C CA . ASP A 1 383 ? -10.970 14.007 15.338 1.00 78.56 383 ASP A CA 1
ATOM 2991 C C . ASP A 1 383 ? -10.422 15.426 15.539 1.00 78.56 383 ASP A C 1
ATOM 2993 O O . ASP A 1 383 ? -9.580 15.668 16.403 1.00 78.56 383 ASP A O 1
ATOM 2997 N N . THR A 1 384 ? -10.834 16.361 14.683 1.00 61.69 384 THR A N 1
ATOM 2998 C CA . THR A 1 384 ? -10.422 17.775 14.754 1.00 61.69 384 THR A CA 1
ATOM 2999 C C . THR A 1 384 ? -11.249 18.575 15.763 1.00 61.69 384 THR A C 1
ATOM 3001 O O . THR A 1 384 ? -11.081 19.785 15.855 1.00 61.69 384 THR A O 1
ATOM 3004 N N . ALA A 1 385 ? -12.166 17.924 16.485 1.00 47.94 385 ALA A N 1
ATOM 3005 C CA . ALA A 1 385 ? -13.068 18.544 17.454 1.00 47.94 385 ALA A CA 1
ATOM 3006 C C . ALA A 1 385 ? -12.571 18.454 18.914 1.00 47.94 385 ALA A C 1
ATOM 3008 O O . ALA A 1 385 ? -13.387 18.505 19.833 1.00 47.94 385 ALA A O 1
ATOM 3009 N N . ALA A 1 386 ? -11.263 18.277 19.130 1.00 38.12 386 ALA A N 1
ATOM 3010 C CA . ALA A 1 386 ? -10.651 18.271 20.461 1.00 38.12 386 ALA A CA 1
ATOM 3011 C C . ALA A 1 386 ? -9.972 19.607 20.765 1.00 38.12 386 ALA A C 1
ATOM 3013 O O . ALA A 1 386 ? -9.177 20.054 19.905 1.00 38.12 386 ALA A O 1
#

Secondary structure (DSSP, 8-state):
---S-SSS--S-------------------------------------------------------TTHHHHHHHHHHHHHHHHHHS--HHHHHHHHHHHHHHHHHHHHHHHHHH-TTS-GGGGHHHHHHHHHHHHHHHHHHHHHTT-S-HHHHHHHHHHHHHHHHHHHHHHT---TTTSSGGGHHHHHHHS--HHHHHHHHHHHHHHHHTT-HHHHHHHHHHHHHHHHHHTT-GGG-TTHHHHHHHHHHHHHHTTS-SSSSHHHHHHHHHHHS--SS-HHHHHHHHTTTT-SEEEEEEE-SS---HHHHHHHTTSTT-EEE-SSSEEEEEEE-HHHHHHHHHHHHHHHHHTTPPPEEEEEEEEES-EEETTEEE-TT--EE-S--